Protein AF-0000000080393068 (afdb_homodimer)

Solvent-accessible surface area (backbone atoms only — not comparable to full-atom values): 27469 Å² total; per-residue (Å²): 101,36,39,22,42,39,38,16,64,28,80,56,44,49,62,74,54,29,53,43,23,21,50,33,17,27,52,37,14,71,69,64,23,38,41,29,31,57,46,66,80,27,22,24,31,15,28,19,51,50,20,15,50,75,46,68,30,49,34,36,28,40,32,49,52,91,74,57,86,51,73,74,81,48,71,88,46,73,36,71,41,75,25,63,78,85,57,61,63,53,34,48,47,72,48,53,74,79,38,53,27,39,40,36,46,67,45,30,49,62,27,48,22,53,49,24,44,52,35,23,37,30,66,75,64,70,47,78,67,46,41,30,36,40,36,52,92,55,61,46,50,19,52,54,45,29,43,48,49,28,43,74,48,41,37,42,90,51,55,54,61,75,51,46,29,79,29,66,40,41,65,55,36,53,52,50,44,51,52,50,47,51,51,46,48,59,55,42,62,70,60,53,73,85,78,81,76,80,78,76,88,70,84,70,80,74,76,72,82,73,76,76,75,71,80,70,78,76,74,80,75,80,70,76,82,76,78,87,79,80,76,84,76,85,88,68,98,80,87,62,103,71,87,61,98,72,132,99,34,39,19,43,39,38,15,63,28,80,56,44,49,62,78,54,29,51,44,24,21,49,33,17,28,52,38,13,69,69,65,24,39,40,31,32,57,46,67,80,28,22,24,31,16,28,19,52,51,20,15,52,75,46,68,31,50,36,36,28,39,32,48,53,92,73,58,86,52,74,73,81,50,69,90,46,73,36,66,41,75,24,60,78,86,57,61,63,53,36,49,47,71,47,53,74,78,38,54,28,39,40,34,46,65,46,30,47,62,27,46,22,52,48,25,42,53,35,23,37,30,66,74,65,70,46,79,66,46,39,29,37,41,37,54,92,56,60,44,50,18,52,54,46,30,42,48,49,28,44,75,48,40,38,41,89,50,54,55,61,76,50,46,30,78,29,66,40,41,66,56,35,52,52,52,44,52,52,52,46,50,51,46,48,59,55,42,62,70,60,52,73,85,77,81,75,80,76,76,85,71,86,70,79,74,68,70,81,72,73,76,71,70,77,68,76,76,69,81,76,75,77,69,80,54,89,75,86,86,72,84,69,86,82,80,58,100,75,69,80,80,83,71,84,76,123

Nearest PDB structures (foldseek):
  5zbk-assembly1_A-2  TM=9.337E-01  e=5.529E-15  Pseudomonas aeruginosa PAO1
  2q4o-assembly1_B  TM=9.036E-01  e=5.894E-15  Arabidopsis thaliana
  2q4o-assembly1_A  TM=9.188E-01  e=1.353E-14  Arabidopsis thaliana
  5zbl-assembly2_C  TM=9.215E-01  e=1.191E-14  Corynebacterium glutamicum ATCC 13032
  1ydh-assembly1_B  TM=8.272E-01  e=9.829E-15  Arabidopsis thaliana

Organism: NCBI:txid72520

Radius of gyration: 34.05 Å; Cα contacts (8 Å, |Δi|>4): 853; chains: 2; bounding box: 64×102×116 Å

Structure (mmCIF, N/CA/C/O backbone):
data_AF-0000000080393068-model_v1
#
loop_
_entity.id
_entity.type
_entity.pdbx_description
1 polymer 'Tigr00730 family protein'
#
loop_
_atom_site.group_PDB
_atom_site.id
_atom_site.type_symbol
_atom_site.label_atom_id
_atom_site.label_alt_id
_atom_site.label_comp_id
_atom_site.label_asym_id
_atom_site.label_entity_id
_atom_site.label_seq_id
_atom_site.pdbx_PDB_ins_code
_atom_site.Cartn_x
_atom_site.Cartn_y
_atom_site.Cartn_z
_atom_site.occupancy
_atom_site.B_iso_or_equiv
_atom_site.auth_seq_id
_atom_site.auth_comp_id
_atom_site.auth_asym_id
_atom_site.auth_atom_id
_atom_site.pdbx_PDB_model_num
ATOM 1 N N . MET A 1 1 ? -11.648 16.828 15.008 1 96.88 1 MET A N 1
ATOM 2 C CA . MET A 1 1 ? -11.383 15.672 14.156 1 96.88 1 MET A CA 1
ATOM 3 C C . MET A 1 1 ? -9.898 15.305 14.195 1 96.88 1 MET A C 1
ATOM 5 O O . MET A 1 1 ? -9.062 16.141 14.547 1 96.88 1 MET A O 1
ATOM 9 N N . ARG A 1 2 ? -9.578 14.102 14 1 98.62 2 ARG A N 1
ATOM 10 C CA . ARG A 1 2 ? -8.211 13.609 13.844 1 98.62 2 ARG A CA 1
ATOM 11 C C . ARG A 1 2 ? -7.887 13.367 12.367 1 98.62 2 ARG A C 1
ATOM 13 O O . ARG A 1 2 ? -8.453 12.469 11.742 1 98.62 2 ARG A O 1
ATOM 20 N N . VAL A 1 3 ? -6.953 14.188 11.883 1 98.94 3 VAL A N 1
ATOM 21 C CA . VAL A 1 3 ? -6.609 14.133 10.469 1 98.94 3 VAL A CA 1
ATOM 22 C C . VAL A 1 3 ? -5.246 13.461 10.289 1 98.94 3 VAL A C 1
ATOM 24 O O . VAL A 1 3 ? -4.223 14 10.727 1 98.94 3 VAL A O 1
ATOM 27 N N . CYS A 1 4 ? -5.254 12.305 9.68 1 98.94 4 CYS A N 1
ATOM 28 C CA . CYS A 1 4 ? -4 11.641 9.352 1 98.94 4 CYS A CA 1
ATOM 29 C C . CYS A 1 4 ? -3.514 12.047 7.965 1 98.94 4 CYS A C 1
ATOM 31 O O . CYS A 1 4 ? -4.281 12.023 7.004 1 98.94 4 CYS A O 1
ATOM 33 N N . VAL A 1 5 ? -2.205 12.438 7.93 1 98.94 5 VAL A N 1
ATOM 34 C CA . VAL A 1 5 ? -1.651 12.898 6.664 1 98.94 5 VAL A CA 1
ATOM 35 C C . VAL A 1 5 ? -0.458 12.031 6.273 1 98.94 5 VAL A C 1
ATOM 37 O O . VAL A 1 5 ? 0.467 11.844 7.066 1 98.94 5 VAL A O 1
ATOM 40 N N . PHE A 1 6 ? -0.514 11.461 5.09 1 98.88 6 PHE A N 1
ATOM 41 C CA . PHE A 1 6 ? 0.619 10.781 4.473 1 98.88 6 PHE A CA 1
ATOM 42 C C . PHE A 1 6 ? 1.335 11.703 3.494 1 98.88 6 PHE A C 1
ATOM 44 O O . PHE A 1 6 ? 0.692 12.375 2.688 1 98.88 6 PHE A O 1
ATOM 51 N N . ALA A 1 7 ? 2.674 11.695 3.553 1 98.81 7 ALA A N 1
ATOM 52 C CA . ALA A 1 7 ? 3.389 12.703 2.775 1 98.81 7 ALA A CA 1
ATOM 53 C C . ALA A 1 7 ? 4.859 12.328 2.611 1 98.81 7 ALA A C 1
ATOM 55 O O . ALA A 1 7 ? 5.383 11.5 3.357 1 98.81 7 ALA A O 1
ATOM 56 N N . SER A 1 8 ? 5.512 13.039 1.685 1 98.44 8 SER A N 1
ATOM 57 C CA . SER A 1 8 ? 6.914 12.781 1.364 1 98.44 8 SER A CA 1
ATOM 58 C C . SER A 1 8 ? 7.82 13.148 2.535 1 98.44 8 SER A C 1
ATOM 60 O O . SER A 1 8 ? 7.547 14.094 3.271 1 98.44 8 SER A O 1
ATOM 62 N N . SER A 1 9 ? 8.953 12.414 2.592 1 96.31 9 SER A N 1
ATOM 63 C CA . SER A 1 9 ? 10.008 12.703 3.561 1 96.31 9 SER A CA 1
ATOM 64 C C . SER A 1 9 ? 11.258 13.258 2.875 1 96.31 9 SER A C 1
ATOM 66 O O . SER A 1 9 ? 12.195 13.688 3.543 1 96.31 9 SER A O 1
ATOM 68 N N . SER A 1 10 ? 11.281 13.32 1.597 1 96.69 10 SER A N 1
ATOM 69 C CA . SER A 1 10 ? 12.477 13.703 0.85 1 96.69 10 SER A CA 1
ATOM 70 C C . SER A 1 10 ? 12.82 15.172 1.068 1 96.69 10 SER A C 1
ATOM 72 O O . SER A 1 10 ? 11.953 16.047 0.95 1 96.69 10 SER A O 1
ATOM 74 N N . SER A 1 11 ? 14.109 15.484 1.293 1 96.88 11 SER A N 1
ATOM 75 C CA . SER A 1 11 ? 14.562 16.859 1.432 1 96.88 11 SER A CA 1
ATOM 76 C C . SER A 1 11 ? 14.594 17.578 0.083 1 96.88 11 SER A C 1
ATOM 78 O O . SER A 1 11 ? 14.719 18.797 0.022 1 96.88 11 SER A O 1
ATOM 80 N N . LEU A 1 12 ? 14.414 16.797 -0.985 1 98.12 12 LEU A N 1
ATOM 81 C CA . LEU A 1 12 ? 14.492 17.359 -2.328 1 98.12 12 LEU A CA 1
ATOM 82 C C . LEU A 1 12 ? 13.094 17.562 -2.912 1 98.12 12 LEU A C 1
ATOM 84 O O . LEU A 1 12 ? 12.953 17.859 -4.102 1 98.12 12 LEU A O 1
ATOM 88 N N . THR A 1 13 ? 12.102 17.422 -2.082 1 98.38 13 THR A N 1
ATOM 89 C CA . THR A 1 13 ? 10.727 17.609 -2.527 1 98.38 13 THR A CA 1
ATOM 90 C C . THR A 1 13 ? 10.539 19 -3.131 1 98.38 13 THR A C 1
ATOM 92 O O . THR A 1 13 ? 10.953 20 -2.537 1 98.38 13 THR A O 1
ATOM 95 N N . PRO A 1 14 ? 9.883 19.078 -4.242 1 98.62 14 PRO A N 1
ATOM 96 C CA . PRO A 1 14 ? 9.711 20.359 -4.926 1 98.62 14 PRO A CA 1
ATOM 97 C C . PRO A 1 14 ? 8.852 21.344 -4.125 1 98.62 14 PRO A C 1
ATOM 99 O O . PRO A 1 14 ? 7.922 20.938 -3.432 1 98.62 14 PRO A O 1
ATOM 102 N N . GLU A 1 15 ? 9.055 22.562 -4.316 1 98.62 15 GLU A N 1
ATOM 103 C CA . GLU A 1 15 ? 8.461 23.641 -3.529 1 98.62 15 GLU A CA 1
ATOM 104 C C . GLU A 1 15 ? 6.945 23.672 -3.688 1 98.62 15 GLU A C 1
ATOM 106 O O . GLU A 1 15 ? 6.219 23.906 -2.721 1 98.62 15 GLU A O 1
ATOM 111 N N . PRO A 1 16 ? 6.371 23.438 -4.883 1 98.75 16 PRO A N 1
ATOM 112 C CA . PRO A 1 16 ? 4.91 23.453 -4.98 1 98.75 16 PRO A CA 1
ATOM 113 C C . PRO A 1 16 ? 4.242 22.438 -4.051 1 98.75 16 PRO A C 1
ATOM 115 O O . PRO A 1 16 ? 3.148 22.703 -3.543 1 98.75 16 PRO A O 1
ATOM 118 N N . TYR A 1 17 ? 4.926 21.375 -3.814 1 98.88 17 TYR A N 1
ATOM 119 C CA . TYR A 1 17 ? 4.391 20.359 -2.912 1 98.88 17 TYR A CA 1
ATOM 120 C C . TYR A 1 17 ? 4.535 20.797 -1.458 1 98.88 17 TYR A C 1
ATOM 122 O O . TYR A 1 17 ? 3.623 20.594 -0.651 1 98.88 17 TYR A O 1
ATOM 130 N N . LEU A 1 18 ? 5.66 21.422 -1.168 1 98.81 18 LEU A N 1
ATOM 131 C CA . LEU A 1 18 ? 5.895 21.906 0.182 1 98.81 18 LEU A CA 1
ATOM 132 C C . LEU A 1 18 ? 4.891 23 0.54 1 98.81 18 LEU A C 1
ATOM 134 O O . LEU A 1 18 ? 4.395 23.047 1.668 1 98.81 18 LEU A O 1
ATOM 138 N N . LYS A 1 19 ? 4.609 23.828 -0.404 1 98.81 19 LYS A N 1
ATOM 139 C CA . LYS A 1 19 ? 3.668 24.922 -0.189 1 98.81 19 LYS A CA 1
ATOM 140 C C . LYS A 1 19 ? 2.287 24.406 0.189 1 98.81 19 LYS A C 1
ATOM 142 O O . LYS A 1 19 ? 1.672 24.875 1.143 1 98.81 19 LYS A O 1
ATOM 147 N N . VAL A 1 20 ? 1.788 23.406 -0.553 1 98.88 20 VAL A N 1
ATOM 148 C CA . VAL A 1 20 ? 0.472 22.828 -0.28 1 98.88 20 VAL A CA 1
ATOM 149 C C . VAL A 1 20 ? 0.482 22.141 1.08 1 98.88 20 VAL A C 1
ATOM 151 O O . VAL A 1 20 ? -0.512 22.172 1.81 1 98.88 20 VAL A O 1
ATOM 154 N N . ALA A 1 21 ? 1.581 21.531 1.406 1 98.88 21 ALA A N 1
ATOM 155 C CA . ALA A 1 21 ? 1.71 20.859 2.701 1 98.88 21 ALA A CA 1
ATOM 156 C C . ALA A 1 21 ? 1.626 21.875 3.844 1 98.88 21 ALA A C 1
ATOM 158 O O . ALA A 1 21 ? 0.92 21.641 4.828 1 98.88 21 ALA A O 1
ATOM 159 N N . ARG A 1 22 ? 2.332 22.984 3.699 1 98.81 22 ARG A N 1
ATOM 160 C CA . ARG A 1 22 ? 2.289 24.047 4.707 1 98.81 22 ARG A CA 1
ATOM 161 C C . ARG A 1 22 ? 0.875 24.594 4.871 1 98.81 22 ARG A C 1
ATOM 163 O O . ARG A 1 22 ? 0.398 24.766 5.992 1 98.81 22 ARG A O 1
ATOM 170 N N . GLU A 1 23 ? 0.233 24.812 3.771 1 98.88 23 GLU A N 1
ATOM 171 C CA . GLU A 1 23 ? -1.143 25.297 3.777 1 98.88 23 GLU A CA 1
ATOM 172 C C . GLU A 1 23 ? -2.072 24.328 4.492 1 98.88 23 GLU A C 1
ATOM 174 O O . GLU A 1 23 ? -2.936 24.734 5.27 1 98.88 23 GLU A O 1
ATOM 179 N N . LEU A 1 24 ? -1.909 23.047 4.227 1 98.94 24 LEU A N 1
ATOM 180 C CA . LEU A 1 24 ? -2.748 22.047 4.883 1 98.94 24 LEU A CA 1
ATOM 181 C C . LEU A 1 24 ? -2.543 22.078 6.395 1 98.94 24 LEU A C 1
ATOM 183 O O . LEU A 1 24 ? -3.512 22.031 7.156 1 98.94 24 LEU A O 1
ATOM 187 N N . GLY A 1 25 ? -1.256 22.109 6.789 1 98.75 25 GLY A N 1
ATOM 188 C CA . GLY A 1 25 ? -0.972 22.219 8.211 1 98.75 25 GLY A CA 1
ATOM 189 C C . GLY A 1 25 ? -1.66 23.391 8.867 1 98.75 25 GLY A C 1
ATOM 190 O O . GLY A 1 25 ? -2.256 23.266 9.938 1 98.75 25 GLY A O 1
ATOM 191 N N . GLU A 1 26 ? -1.615 24.562 8.227 1 98.75 26 GLU A N 1
ATOM 192 C CA . GLU A 1 26 ? -2.256 25.766 8.734 1 98.75 26 GLU A CA 1
ATOM 193 C C . GLU A 1 26 ? -3.766 25.594 8.844 1 98.75 26 GLU A C 1
ATOM 195 O O . GLU A 1 26 ? -4.375 25.984 9.836 1 98.75 26 GLU A O 1
ATOM 200 N N . GLU A 1 27 ? -4.336 25 7.812 1 98.75 27 GLU A N 1
ATOM 201 C CA . GLU A 1 27 ? -5.785 24.812 7.789 1 98.75 27 GLU A CA 1
ATOM 202 C C . GLU A 1 27 ? -6.227 23.859 8.898 1 98.75 27 GLU A C 1
ATOM 204 O O . GLU A 1 27 ? -7.262 24.078 9.531 1 98.75 27 GLU A O 1
ATOM 209 N N . ILE A 1 28 ? -5.48 22.828 9.117 1 98.88 28 ILE A N 1
ATOM 210 C CA . ILE A 1 28 ? -5.805 21.875 10.172 1 98.88 28 ILE A CA 1
ATOM 211 C C . ILE A 1 28 ? -5.754 22.562 11.531 1 98.88 28 ILE A C 1
ATOM 213 O O . ILE A 1 28 ? -6.641 22.375 12.367 1 98.88 28 ILE A O 1
ATOM 217 N N . ALA A 1 29 ? -4.742 23.391 11.727 1 98.62 29 ALA A N 1
ATOM 218 C CA . ALA A 1 29 ? -4.582 24.141 12.969 1 98.62 29 ALA A CA 1
ATOM 219 C C . ALA A 1 29 ? -5.738 25.109 13.18 1 98.62 29 ALA A C 1
ATOM 221 O O . ALA A 1 29 ? -6.324 25.172 14.258 1 98.62 29 ALA A O 1
ATOM 222 N N . LYS A 1 30 ? -6.062 25.844 12.156 1 98.31 30 LYS A N 1
ATOM 223 C CA . LYS A 1 30 ? -7.141 26.812 12.211 1 98.31 30 LYS A CA 1
ATOM 224 C C . LYS A 1 30 ? -8.461 26.156 12.594 1 98.31 30 LYS A C 1
ATOM 226 O O . LYS A 1 30 ? -9.266 26.734 13.328 1 98.31 30 LYS A O 1
ATOM 231 N N . ALA A 1 31 ? -8.648 24.969 12.117 1 98.44 31 ALA A N 1
ATOM 232 C CA . ALA A 1 31 ? -9.883 24.25 12.383 1 98.44 31 ALA A CA 1
ATOM 233 C C . ALA A 1 31 ? -9.836 23.562 13.75 1 98.44 31 ALA A C 1
ATOM 235 O O . ALA A 1 31 ? -10.812 22.953 14.18 1 98.44 31 ALA A O 1
ATOM 236 N N . GLN A 1 32 ? -8.688 23.594 14.383 1 98.38 32 GLN A N 1
ATOM 237 C CA . GLN A 1 32 ? -8.461 23.016 15.695 1 98.38 32 GLN A CA 1
ATOM 238 C C . GLN A 1 32 ? -8.562 21.484 15.641 1 98.38 32 GLN A C 1
ATOM 240 O O . GLN A 1 32 ? -9.094 20.875 16.562 1 98.38 32 GLN A O 1
ATOM 245 N N . TYR A 1 33 ? -8.18 20.922 14.539 1 98.75 33 TYR A N 1
ATOM 246 C CA . TYR A 1 33 ? -8.078 19.469 14.398 1 98.75 33 TYR A CA 1
ATOM 247 C C . TYR A 1 33 ? -6.703 18.969 14.828 1 98.75 33 TYR A C 1
ATOM 249 O O . TYR A 1 33 ? -5.766 19.766 14.953 1 98.75 33 TYR A O 1
ATOM 257 N N . LEU A 1 34 ? -6.617 17.688 15.172 1 98.69 34 LEU A N 1
ATOM 258 C CA . LEU A 1 34 ? -5.336 17.047 15.438 1 98.69 34 LEU A CA 1
ATOM 259 C C . LEU A 1 34 ? -4.676 16.594 14.141 1 98.69 34 LEU A C 1
ATOM 261 O O . LEU A 1 34 ? -5.301 15.906 13.328 1 98.69 34 LEU A O 1
ATOM 265 N N . CYS A 1 35 ? -3.428 17.016 13.953 1 98.62 35 CYS A N 1
ATOM 266 C CA . CYS A 1 35 ? -2.643 16.578 12.805 1 98.62 35 CYS A CA 1
ATOM 267 C C . CYS A 1 35 ? -1.791 15.367 13.148 1 98.62 35 CYS A C 1
ATOM 269 O O . CYS A 1 35 ? -0.887 15.461 13.984 1 98.62 35 CYS A O 1
ATOM 271 N N . ILE A 1 36 ? -2.061 14.227 12.531 1 98.75 36 ILE A N 1
ATOM 272 C CA . ILE A 1 36 ? -1.301 13 12.734 1 98.75 36 ILE A CA 1
ATOM 273 C C . ILE A 1 36 ? -0.448 12.711 11.5 1 98.75 36 ILE A C 1
ATOM 275 O O . ILE A 1 36 ? -0.959 12.688 10.375 1 98.75 36 ILE A O 1
ATOM 279 N N . ASN A 1 37 ? 0.811 12.523 11.688 1 98.19 37 ASN A N 1
ATOM 280 C CA . ASN A 1 37 ? 1.664 12.188 10.547 1 98.19 37 ASN A CA 1
ATOM 281 C C . ASN A 1 37 ? 2.918 11.445 10.992 1 98.19 37 ASN A C 1
ATOM 283 O O . ASN A 1 37 ? 3.07 11.117 12.172 1 98.19 37 ASN A O 1
ATOM 287 N N . GLY A 1 38 ? 3.775 11.156 10.016 1 96.31 38 GLY A N 1
ATOM 288 C CA . GLY A 1 38 ? 4.934 10.32 10.281 1 96.31 38 GLY A CA 1
ATOM 289 C C . GLY A 1 38 ? 6.121 11.102 10.82 1 96.31 38 GLY A C 1
ATOM 290 O O . GLY A 1 38 ? 7.164 10.523 11.125 1 96.31 38 GLY A O 1
ATOM 291 N N . GLY A 1 39 ? 5.969 12.312 10.797 1 91.75 39 GLY A N 1
ATOM 292 C CA . GLY A 1 39 ? 7.02 13.148 11.367 1 91.75 39 GLY A CA 1
ATOM 293 C C . GLY A 1 39 ? 8.156 13.414 10.398 1 91.75 39 GLY A C 1
ATOM 294 O O . GLY A 1 39 ? 8.023 13.18 9.195 1 91.75 39 GLY A O 1
ATOM 295 N N . GLY A 1 40 ? 9.258 14 10.969 1 84.19 40 GLY A N 1
ATOM 296 C CA . GLY A 1 40 ? 10.414 14.406 10.188 1 84.19 40 GLY A CA 1
ATOM 297 C C . GLY A 1 40 ? 10.453 15.891 9.898 1 84.19 40 GLY A C 1
ATOM 298 O O . GLY A 1 40 ? 9.453 16.594 10.102 1 84.19 40 GLY A O 1
ATOM 299 N N . LYS A 1 41 ? 11.602 16.312 9.477 1 89.81 41 LYS A N 1
ATOM 300 C CA . LYS A 1 41 ? 11.82 17.75 9.266 1 89.81 41 LYS A CA 1
ATOM 301 C C . LYS A 1 41 ? 11.859 18.078 7.773 1 89.81 41 LYS A C 1
ATOM 303 O O . LYS A 1 41 ? 11.828 19.25 7.395 1 89.81 41 LYS A O 1
ATOM 308 N N . ASN A 1 42 ? 11.844 17.016 7.008 1 94.12 42 ASN A N 1
ATOM 309 C CA . ASN A 1 42 ? 11.992 17.234 5.574 1 94.12 42 ASN A CA 1
ATOM 310 C C . ASN A 1 42 ? 10.727 16.859 4.812 1 94.12 42 ASN A C 1
ATOM 312 O O . ASN A 1 42 ? 9.797 16.297 5.395 1 94.12 42 ASN A O 1
ATOM 316 N N . GLY A 1 43 ? 10.641 17.312 3.547 1 97.69 43 GLY A N 1
ATOM 317 C CA . GLY A 1 43 ? 9.555 16.938 2.656 1 97.69 43 GLY A CA 1
ATOM 318 C C . GLY A 1 43 ? 8.227 17.578 3.037 1 97.69 43 GLY A C 1
ATOM 319 O O . GLY A 1 43 ? 8.195 18.562 3.773 1 97.69 43 GLY A O 1
ATOM 320 N N . CYS A 1 44 ? 7.211 17.016 2.494 1 98.69 44 CYS A N 1
ATOM 321 C CA . CYS A 1 44 ? 5.875 17.531 2.785 1 98.69 44 CYS A CA 1
ATOM 322 C C . CYS A 1 44 ? 5.527 17.328 4.258 1 98.69 44 CYS A C 1
ATOM 324 O O . CYS A 1 44 ? 4.793 18.141 4.836 1 98.69 44 CYS A O 1
ATOM 326 N N . MET A 1 45 ? 6.094 16.297 4.902 1 97.62 45 MET A N 1
ATOM 327 C CA . MET A 1 45 ? 5.816 16.078 6.32 1 97.62 45 MET A CA 1
ATOM 328 C C . MET A 1 45 ? 6.383 17.219 7.16 1 97.62 45 MET A C 1
ATOM 330 O O . MET A 1 45 ? 5.707 17.719 8.055 1 97.62 45 MET A O 1
ATOM 334 N N . GLY A 1 46 ? 7.629 17.594 6.824 1 96.44 46 GLY A N 1
ATOM 335 C CA . GLY A 1 46 ? 8.211 18.734 7.523 1 96.44 46 GLY A CA 1
ATOM 336 C C . GLY A 1 46 ? 7.445 20.016 7.312 1 96.44 46 GLY A C 1
ATOM 337 O O . GLY A 1 46 ? 7.164 20.75 8.273 1 96.44 46 GLY A O 1
ATOM 338 N N . ALA A 1 47 ? 7.078 20.297 6.117 1 98.19 47 ALA A N 1
ATOM 339 C CA . ALA A 1 47 ? 6.348 21.516 5.773 1 98.19 47 ALA A CA 1
ATOM 340 C C . ALA A 1 47 ? 4.973 21.531 6.434 1 98.19 47 ALA A C 1
ATOM 342 O O . ALA A 1 47 ? 4.512 22.578 6.891 1 98.19 47 ALA A O 1
ATOM 343 N N . LEU A 1 48 ? 4.348 20.375 6.41 1 98.56 48 LEU A N 1
ATOM 344 C CA . LEU A 1 48 ? 3.062 20.203 7.082 1 98.56 48 LEU A CA 1
ATOM 345 C C . LEU A 1 48 ? 3.166 20.594 8.555 1 98.56 48 LEU A C 1
ATOM 347 O O . LEU A 1 48 ? 2.334 21.359 9.062 1 98.56 48 LEU A O 1
ATOM 351 N N . ASN A 1 49 ? 4.16 20.062 9.211 1 97.44 49 ASN A N 1
ATOM 352 C CA . ASN A 1 49 ? 4.363 20.344 10.633 1 97.44 49 ASN A CA 1
ATOM 353 C C . ASN A 1 49 ? 4.684 21.812 10.875 1 97.44 49 ASN A C 1
ATOM 355 O O . ASN A 1 49 ? 4.234 22.406 11.859 1 97.44 49 ASN A O 1
ATOM 359 N N . GLU A 1 50 ? 5.453 22.422 9.992 1 97.06 50 GLU A N 1
ATOM 360 C CA . GLU A 1 50 ? 5.73 23.844 10.078 1 97.06 50 GLU A CA 1
ATOM 361 C C . GLU A 1 50 ? 4.438 24.656 10.031 1 97.06 50 GLU A C 1
ATOM 363 O O . GLU A 1 50 ? 4.242 25.562 10.852 1 97.06 50 GLU A O 1
ATOM 368 N N . GLY A 1 51 ? 3.609 24.328 9.07 1 98.06 51 GLY A N 1
ATOM 369 C CA . GLY A 1 51 ? 2.336 25.031 8.953 1 98.06 51 GLY A CA 1
ATOM 370 C C . GLY A 1 51 ? 1.44 24.844 10.164 1 98.06 51 GLY A C 1
ATOM 371 O O . GLY A 1 51 ? 0.836 25.797 10.648 1 98.06 51 GLY A O 1
ATOM 372 N N . ALA A 1 52 ? 1.334 23.609 10.641 1 98.06 52 ALA A N 1
ATOM 373 C CA . ALA A 1 52 ? 0.508 23.328 11.805 1 98.06 52 ALA A CA 1
ATOM 374 C C . ALA A 1 52 ? 0.993 24.094 13.031 1 98.06 52 ALA A C 1
ATOM 376 O O . ALA A 1 52 ? 0.188 24.656 13.773 1 98.06 52 ALA A O 1
ATOM 377 N N . ARG A 1 53 ? 2.254 24.141 13.211 1 96.5 53 ARG A N 1
ATOM 378 C CA . ARG A 1 53 ? 2.832 24.844 14.359 1 96.5 53 ARG A CA 1
ATOM 379 C C . ARG A 1 53 ? 2.602 26.344 14.25 1 96.5 53 ARG A C 1
ATOM 381 O O . ARG A 1 53 ? 2.264 27 15.242 1 96.5 53 ARG A O 1
ATOM 388 N N . ALA A 1 54 ? 2.807 26.859 13.094 1 96.5 54 ALA A N 1
ATOM 389 C CA . ALA A 1 54 ? 2.607 28.281 12.875 1 96.5 54 ALA A CA 1
ATOM 390 C C . ALA A 1 54 ? 1.18 28.703 13.219 1 96.5 54 ALA A C 1
ATOM 392 O O . ALA A 1 54 ? 0.948 29.812 13.688 1 96.5 54 ALA A O 1
ATOM 393 N N . GLY A 1 55 ? 0.267 27.797 13.008 1 96.69 55 GLY A N 1
ATOM 394 C CA . GLY A 1 55 ? -1.128 28.078 13.305 1 96.69 55 GLY A CA 1
ATOM 395 C C . GLY A 1 55 ? -1.52 27.719 14.727 1 96.69 55 GLY A C 1
ATOM 396 O O . GLY A 1 55 ? -2.686 27.844 15.109 1 96.69 55 GLY A O 1
ATOM 397 N N . GLY A 1 56 ? -0.557 27.188 15.508 1 96.5 56 GLY A N 1
ATOM 398 C CA . GLY A 1 56 ? -0.831 26.812 16.891 1 96.5 56 GLY A CA 1
ATOM 399 C C . GLY A 1 56 ? -1.564 25.5 17.016 1 96.5 56 GLY A C 1
ATOM 400 O O . GLY A 1 56 ? -2.314 25.281 17.969 1 96.5 56 GLY A O 1
ATOM 401 N N . GLY A 1 57 ? -1.378 24.656 16.047 1 97.56 57 GLY A N 1
ATOM 402 C CA . GLY A 1 57 ? -2.121 23.406 16.016 1 97.56 57 GLY A CA 1
ATOM 403 C C . GLY A 1 57 ? -1.492 22.312 16.859 1 97.56 57 GLY A C 1
ATOM 404 O O . GLY A 1 57 ? -0.397 22.5 17.391 1 97.56 57 GLY A O 1
ATOM 405 N N . LYS A 1 58 ? -2.219 21.203 17.031 1 97.94 58 LYS A N 1
ATOM 406 C CA . LYS A 1 58 ? -1.753 20.016 17.719 1 97.94 58 LYS A CA 1
ATOM 407 C C . LYS A 1 58 ? -1.233 18.969 16.734 1 97.94 58 LYS A C 1
ATOM 409 O O . LYS A 1 58 ? -1.879 18.688 15.727 1 97.94 58 LYS A O 1
ATOM 414 N N . ILE A 1 59 ? -0.038 18.438 17.109 1 98.06 59 ILE A N 1
ATOM 415 C CA . ILE A 1 59 ? 0.62 17.5 16.203 1 98.06 59 ILE A CA 1
ATOM 416 C C . ILE A 1 59 ? 0.944 16.203 16.938 1 98.06 59 ILE A C 1
ATOM 418 O O . ILE A 1 59 ? 1.53 16.234 18.016 1 98.06 59 ILE A O 1
ATOM 422 N N . LYS A 1 60 ? 0.471 15.102 16.438 1 97.5 60 LYS A N 1
ATOM 423 C CA . LYS A 1 60 ? 0.908 13.758 16.828 1 97.5 60 LYS A CA 1
ATOM 424 C C . LYS A 1 60 ? 1.796 13.133 15.75 1 97.5 60 LYS A C 1
ATOM 426 O O . LYS A 1 60 ? 1.393 13.023 14.594 1 97.5 60 LYS A O 1
ATOM 431 N N . THR A 1 61 ? 2.963 12.742 16.156 1 96.69 61 THR A N 1
ATOM 432 C CA . THR A 1 61 ? 3.906 12.109 15.234 1 96.69 61 THR A CA 1
ATOM 433 C C . THR A 1 61 ? 4.098 10.641 15.594 1 96.69 61 THR A C 1
ATOM 435 O O . THR A 1 61 ? 4.27 10.289 16.766 1 96.69 61 THR A O 1
ATOM 438 N N . VAL A 1 62 ? 4.004 9.805 14.586 1 97.06 62 VAL A N 1
ATOM 439 C CA . VAL A 1 62 ? 4.324 8.391 14.727 1 97.06 62 VAL A CA 1
ATOM 440 C C . VAL A 1 62 ? 5.559 8.055 13.891 1 97.06 62 VAL A C 1
ATOM 442 O O . VAL A 1 62 ? 5.508 8.094 12.664 1 97.06 62 VAL A O 1
ATOM 445 N N . ILE A 1 63 ? 6.609 7.715 14.547 1 95.81 63 ILE A N 1
ATOM 446 C CA . ILE A 1 63 ? 7.863 7.453 13.852 1 95.81 63 ILE A CA 1
ATOM 447 C C . ILE A 1 63 ? 8.375 6.059 14.211 1 95.81 63 ILE A C 1
ATOM 449 O O . ILE A 1 63 ? 8.102 5.559 15.305 1 95.81 63 ILE A O 1
ATOM 453 N N . HIS A 1 64 ? 9 5.406 13.258 1 95.75 64 HIS A N 1
ATOM 454 C CA . HIS A 1 64 ? 9.625 4.121 13.539 1 95.75 64 HIS A CA 1
ATOM 455 C C . HIS A 1 64 ? 10.945 4.301 14.281 1 95.75 64 HIS A C 1
ATOM 457 O O . HIS A 1 64 ? 11.727 5.199 13.953 1 95.75 64 HIS A O 1
ATOM 463 N N . GLY A 1 65 ? 11.227 3.422 15.164 1 93.44 65 GLY A N 1
ATOM 464 C CA . GLY A 1 65 ? 12.43 3.5 15.977 1 93.44 65 GLY A CA 1
ATOM 465 C C . GLY A 1 65 ? 13.703 3.52 15.148 1 93.44 65 GLY A C 1
ATOM 466 O O . GLY A 1 65 ? 14.719 4.078 15.578 1 93.44 65 GLY A O 1
ATOM 467 N N . LYS A 1 66 ? 13.641 2.975 14 1 91.44 66 LYS A N 1
ATOM 468 C CA . LYS A 1 66 ? 14.789 2.912 13.102 1 91.44 66 LYS A CA 1
ATOM 469 C C . LYS A 1 66 ? 15.297 4.312 12.758 1 91.44 66 LYS A C 1
ATOM 471 O O . LYS A 1 66 ? 16.469 4.492 12.461 1 91.44 66 LYS A O 1
ATOM 476 N N . TRP A 1 67 ? 14.406 5.336 12.852 1 90.12 67 TRP A N 1
ATOM 477 C CA . TRP A 1 67 ? 14.781 6.672 12.406 1 90.12 67 TRP A CA 1
ATOM 478 C C . TRP A 1 67 ? 14.93 7.625 13.586 1 90.12 67 TRP A C 1
ATOM 480 O O . TRP A 1 67 ? 15.117 8.828 13.398 1 90.12 67 TRP A O 1
ATOM 490 N N . VAL A 1 68 ? 14.797 7.117 14.68 1 85.88 68 VAL A N 1
ATOM 491 C CA . VAL A 1 68 ? 14.969 7.965 15.859 1 85.88 68 VAL A CA 1
ATOM 492 C C . VAL A 1 68 ? 16.422 7.91 16.328 1 85.88 68 VAL A C 1
ATOM 494 O O . VAL A 1 68 ? 16.875 6.871 16.812 1 85.88 68 VAL A O 1
ATOM 497 N N . ILE A 1 69 ? 17.156 8.922 16.031 1 69.06 69 ILE A N 1
ATOM 498 C CA . ILE A 1 69 ? 18.531 9.023 16.531 1 69.06 69 ILE A CA 1
ATOM 499 C C . ILE A 1 69 ? 18.531 9.766 17.859 1 69.06 69 ILE A C 1
ATOM 501 O O . ILE A 1 69 ? 19.125 9.297 18.844 1 69.06 69 ILE A O 1
ATOM 505 N N . ASP A 1 70 ? 17.891 10.875 17.875 1 64 70 ASP A N 1
ATOM 506 C CA . ASP A 1 70 ? 17.703 11.719 19.062 1 64 70 ASP A CA 1
ATOM 507 C C . ASP A 1 70 ? 16.266 12.211 19.172 1 64 70 ASP A C 1
ATOM 509 O O . ASP A 1 70 ? 15.773 12.898 18.266 1 64 70 ASP A O 1
ATOM 513 N N . LYS A 1 71 ? 15.672 11.836 20.141 1 67.25 71 LYS A N 1
ATOM 514 C CA . LYS A 1 71 ? 14.273 12.203 20.359 1 67.25 71 LYS A CA 1
ATOM 515 C C . LYS A 1 71 ? 14.102 13.719 20.359 1 67.25 71 LYS A C 1
ATOM 517 O O . LYS A 1 71 ? 13.008 14.219 20.094 1 67.25 71 LYS A O 1
ATOM 522 N N . MET A 1 72 ? 15.117 14.375 20.641 1 58.41 72 MET A N 1
ATOM 523 C CA . MET A 1 72 ? 15.07 15.828 20.703 1 58.41 72 MET A CA 1
ATOM 524 C C . MET A 1 72 ? 14.758 16.422 19.344 1 58.41 72 MET A C 1
ATOM 526 O O . MET A 1 72 ? 14.344 17.578 19.234 1 58.41 72 MET A O 1
ATOM 530 N N . GLU A 1 73 ? 14.836 15.57 18.359 1 67.06 73 GLU A N 1
ATOM 531 C CA . GLU A 1 73 ? 14.547 16 17 1 67.06 73 GLU A CA 1
ATOM 532 C C . GLU A 1 73 ? 13.055 16.266 16.812 1 67.06 73 GLU A C 1
ATOM 534 O O . GLU A 1 73 ? 12.656 16.922 15.844 1 67.06 73 GLU A O 1
ATOM 539 N N . PHE A 1 74 ? 12.352 15.953 17.922 1 67.5 74 PHE A N 1
ATOM 540 C CA . PHE A 1 74 ? 10.906 16.031 17.812 1 67.5 74 PHE A CA 1
ATOM 541 C C . PHE A 1 74 ? 10.312 16.906 18.906 1 67.5 74 PHE A C 1
ATOM 543 O O . PHE A 1 74 ? 9.172 16.703 19.328 1 67.5 74 PHE A O 1
ATOM 550 N N . GLU A 1 75 ? 11 17.797 19.391 1 71.75 75 GLU A N 1
ATOM 551 C CA . GLU A 1 75 ? 10.586 18.656 20.5 1 71.75 75 GLU A CA 1
ATOM 552 C C . GLU A 1 75 ? 9.406 19.531 20.109 1 71.75 75 GLU A C 1
ATOM 554 O O . GLU A 1 75 ? 8.648 19.984 20.969 1 71.75 75 GLU A O 1
ATOM 559 N N . ASP A 1 76 ? 9.109 19.656 18.891 1 80.06 76 ASP A N 1
ATOM 560 C CA . ASP A 1 76 ? 8.086 20.594 18.453 1 80.06 76 ASP A CA 1
ATOM 561 C C . ASP A 1 76 ? 6.758 19.891 18.203 1 80.06 76 ASP A C 1
ATOM 563 O O . ASP A 1 76 ? 5.801 20.5 17.719 1 80.06 76 ASP A O 1
ATOM 567 N N . VAL A 1 77 ? 6.715 18.594 18.641 1 87 77 VAL A N 1
ATOM 568 C CA . VAL A 1 77 ? 5.453 17.891 18.438 1 87 77 VAL A CA 1
ATOM 569 C C . VAL A 1 77 ? 4.754 17.672 19.781 1 87 77 VAL A C 1
ATOM 571 O O . VAL A 1 77 ? 5.406 17.641 20.828 1 87 77 VAL A O 1
ATOM 574 N N . ASP A 1 78 ? 3.48 17.625 19.781 1 94.12 78 ASP A N 1
ATOM 575 C CA . ASP A 1 78 ? 2.691 17.5 21 1 94.12 78 ASP A CA 1
ATOM 576 C C . ASP A 1 78 ? 2.672 16.062 21.516 1 94.12 78 ASP A C 1
ATOM 578 O O . ASP A 1 78 ? 2.646 15.836 22.719 1 94.12 78 ASP A O 1
ATOM 582 N N . GLU A 1 79 ? 2.611 15.125 20.672 1 94.56 79 GLU A N 1
ATOM 583 C CA . GLU A 1 79 ? 2.672 13.703 20.984 1 94.56 79 GLU A CA 1
ATOM 584 C C . GLU A 1 79 ? 3.6 12.969 20.016 1 94.56 79 GLU A C 1
ATOM 586 O O . GLU A 1 79 ? 3.455 13.078 18.797 1 94.56 79 GLU A O 1
ATOM 591 N N . LEU A 1 80 ? 4.574 12.273 20.625 1 94.62 80 LEU A N 1
ATOM 592 C CA . LEU A 1 80 ? 5.484 11.445 19.844 1 94.62 80 LEU A CA 1
ATOM 593 C C . LEU A 1 80 ? 5.281 9.969 20.172 1 94.62 80 LEU A C 1
ATOM 595 O O . LEU A 1 80 ? 5.379 9.555 21.328 1 94.62 80 LEU A O 1
ATOM 599 N N . VAL A 1 81 ? 4.934 9.211 19.188 1 95.81 81 VAL A N 1
ATOM 600 C CA . VAL A 1 81 ? 4.801 7.762 19.312 1 95.81 81 VAL A CA 1
ATOM 601 C C . VAL A 1 81 ? 5.902 7.066 18.516 1 95.81 81 VAL A C 1
ATOM 603 O O . VAL A 1 81 ? 6.074 7.332 17.328 1 95.81 81 VAL A O 1
ATOM 606 N N . ILE A 1 82 ? 6.633 6.18 19.156 1 95.5 82 ILE A N 1
ATOM 607 C CA . ILE A 1 82 ? 7.699 5.434 18.5 1 95.5 82 ILE A CA 1
ATOM 608 C C . ILE A 1 82 ? 7.246 3.998 18.234 1 95.5 82 ILE A C 1
ATOM 610 O O . ILE A 1 82 ? 7.043 3.23 19.188 1 95.5 82 ILE A O 1
ATOM 614 N N . ALA A 1 83 ? 7.059 3.688 16.969 1 96.81 83 ALA A N 1
ATOM 615 C CA . ALA A 1 83 ? 6.715 2.324 16.562 1 96.81 83 ALA A CA 1
ATOM 616 C C . ALA A 1 83 ? 7.953 1.433 16.531 1 96.81 83 ALA A C 1
ATOM 618 O O . ALA A 1 83 ? 9.07 1.92 16.359 1 96.81 83 ALA A O 1
ATOM 619 N N . GLN A 1 84 ? 7.641 0.154 16.672 1 96.06 84 GLN A N 1
ATOM 620 C CA . GLN A 1 84 ? 8.734 -0.814 16.703 1 96.06 84 GLN A CA 1
ATOM 621 C C . GLN A 1 84 ? 8.539 -1.904 15.656 1 96.06 84 GLN A C 1
ATOM 623 O O . GLN A 1 84 ? 7.578 -1.867 14.883 1 96.06 84 GLN A O 1
ATOM 628 N N . GLY A 1 85 ? 9.57 -2.781 15.547 1 95.25 85 GLY A N 1
ATOM 629 C CA . GLY A 1 85 ? 9.469 -3.938 14.672 1 95.25 85 GLY A CA 1
ATOM 630 C C . GLY A 1 85 ? 10.445 -3.898 13.516 1 95.25 85 GLY A C 1
ATOM 631 O O . GLY A 1 85 ? 11.227 -2.951 13.391 1 95.25 85 GLY A O 1
ATOM 632 N N . ASN A 1 86 ? 10.359 -4.961 12.727 1 95.5 86 ASN A N 1
ATOM 633 C CA . ASN A 1 86 ? 11.266 -5.102 11.586 1 95.5 86 ASN A CA 1
ATOM 634 C C . ASN A 1 86 ? 10.57 -4.785 10.273 1 95.5 86 ASN A C 1
ATOM 636 O O . ASN A 1 86 ? 10.992 -5.246 9.211 1 95.5 86 ASN A O 1
ATOM 640 N N . ASN A 1 87 ? 9.516 -4.117 10.375 1 97 87 ASN A N 1
ATOM 641 C CA . ASN A 1 87 ? 8.75 -3.582 9.258 1 97 87 ASN A CA 1
ATOM 642 C C . ASN A 1 87 ? 7.934 -2.361 9.672 1 97 87 ASN A C 1
ATOM 644 O O . ASN A 1 87 ? 8.016 -1.911 10.812 1 97 87 ASN A O 1
ATOM 648 N N . LEU A 1 88 ? 7.094 -1.893 8.797 1 97.81 88 LEU A N 1
ATOM 649 C CA . LEU A 1 88 ? 6.414 -0.633 9.078 1 97.81 88 LEU A CA 1
ATOM 650 C C . LEU A 1 88 ? 4.961 -0.875 9.461 1 97.81 88 LEU A C 1
ATOM 652 O O . LEU A 1 88 ? 4.168 0.069 9.539 1 97.81 88 LEU A O 1
ATOM 656 N N . GLN A 1 89 ? 4.539 -2.102 9.688 1 98.5 89 GLN A N 1
ATOM 657 C CA . GLN A 1 89 ? 3.125 -2.402 9.898 1 98.5 89 GLN A CA 1
ATOM 658 C C . GLN A 1 89 ? 2.602 -1.727 11.164 1 98.5 89 GLN A C 1
ATOM 660 O O . GLN A 1 89 ? 1.536 -1.105 11.148 1 98.5 89 GLN A O 1
ATOM 665 N N . GLU A 1 90 ? 3.4 -1.817 12.234 1 98.12 90 GLU A N 1
ATOM 666 C CA . GLU A 1 90 ? 2.955 -1.171 13.461 1 98.12 90 GLU A CA 1
ATOM 667 C C . GLU A 1 90 ? 2.834 0.339 13.281 1 98.12 90 GLU A C 1
ATOM 669 O O . GLU A 1 90 ? 1.861 0.948 13.734 1 98.12 90 GLU A O 1
ATOM 674 N N . ARG A 1 91 ? 3.805 0.94 12.641 1 98.19 91 ARG A N 1
ATOM 675 C CA . ARG A 1 91 ? 3.773 2.383 12.422 1 98.19 91 ARG A CA 1
ATOM 676 C C . ARG A 1 91 ? 2.537 2.787 11.625 1 98.19 91 ARG A C 1
ATOM 678 O O . ARG A 1 91 ? 1.858 3.756 11.977 1 98.19 91 ARG A O 1
ATOM 685 N N . LYS A 1 92 ? 2.271 2.07 10.578 1 98.69 92 LYS A N 1
ATOM 686 C CA . LYS A 1 92 ? 1.106 2.393 9.766 1 98.69 92 LYS A CA 1
ATOM 687 C C . LYS A 1 92 ? -0.181 2.291 10.57 1 98.69 92 LYS A C 1
ATOM 689 O O . LYS A 1 92 ? -1.034 3.18 10.508 1 98.69 92 LYS A O 1
ATOM 694 N N . ARG A 1 93 ? -0.288 1.222 11.305 1 98 93 ARG A N 1
ATOM 695 C CA . ARG A 1 93 ? -1.488 1.034 12.117 1 98 93 ARG A CA 1
ATOM 696 C C . ARG A 1 93 ? -1.673 2.188 13.094 1 98 93 ARG A C 1
ATOM 698 O O . ARG A 1 93 ? -2.773 2.729 13.227 1 98 93 ARG A O 1
ATOM 705 N N . LEU A 1 94 ? -0.613 2.594 13.758 1 97.88 94 LEU A N 1
ATOM 706 C CA . LEU A 1 94 ? -0.665 3.643 14.773 1 97.88 94 LEU A CA 1
ATOM 707 C C . LEU A 1 94 ? -0.985 4.992 14.141 1 97.88 94 LEU A C 1
ATOM 709 O O . LEU A 1 94 ? -1.48 5.898 14.812 1 97.88 94 LEU A O 1
ATOM 713 N N . LEU A 1 95 ? -0.699 5.102 12.867 1 98.56 95 LEU A N 1
ATOM 714 C CA . LEU A 1 95 ? -1.019 6.324 12.141 1 98.56 95 LEU A CA 1
ATOM 715 C C . LEU A 1 95 ? -2.518 6.43 11.883 1 98.56 95 LEU A C 1
ATOM 717 O O . LEU A 1 95 ? -3.137 7.449 12.203 1 98.56 95 LEU A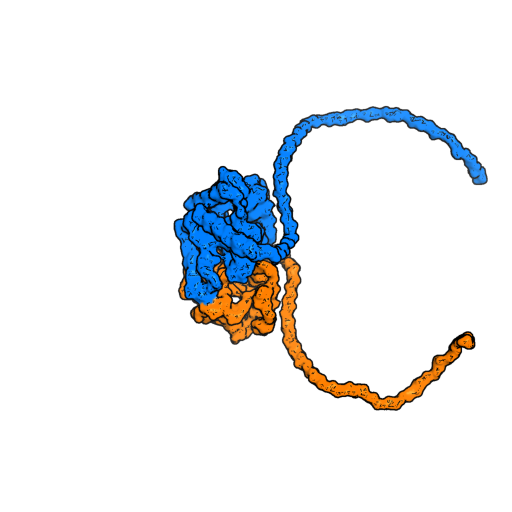 O 1
ATOM 721 N N . TRP A 1 96 ? -3.107 5.332 11.391 1 97.88 96 TRP A N 1
ATOM 722 C CA . TRP A 1 96 ? -4.414 5.551 10.773 1 97.88 96 TRP A CA 1
ATOM 723 C C . TRP A 1 96 ? -5.52 4.922 11.609 1 97.88 96 TRP A C 1
ATOM 725 O O . TRP A 1 96 ? -6.703 5.215 11.406 1 97.88 96 TRP A O 1
ATOM 735 N N . GLU A 1 97 ? -5.219 4.07 12.633 1 94.44 97 GLU A N 1
ATOM 736 C CA . GLU A 1 97 ? -6.242 3.273 13.305 1 94.44 97 GLU A CA 1
ATOM 737 C C . GLU A 1 97 ? -7.207 4.164 14.086 1 94.44 97 GLU A C 1
ATOM 739 O O . GLU A 1 97 ? -8.367 3.795 14.297 1 94.44 97 GLU A O 1
ATOM 744 N N . THR A 1 98 ? -6.809 5.391 14.477 1 93.12 98 THR A N 1
ATOM 745 C CA . THR A 1 98 ? -7.684 6.227 15.297 1 93.12 98 THR A CA 1
ATOM 746 C C . THR A 1 98 ? -8.062 7.5 14.555 1 93.12 98 THR A C 1
ATOM 748 O O . THR A 1 98 ? -8.672 8.406 15.133 1 93.12 98 THR A O 1
ATOM 751 N N . CYS A 1 99 ? -7.781 7.594 13.258 1 98.06 99 CYS A N 1
ATOM 752 C CA . CYS A 1 99 ? -8.039 8.852 12.555 1 98.06 99 CYS A CA 1
ATOM 753 C C . CYS A 1 99 ? -9.461 8.891 12.008 1 98.06 99 CYS A C 1
ATOM 755 O O . CYS A 1 99 ? -10.117 7.852 11.891 1 98.06 99 CYS A O 1
ATOM 757 N N . ASP A 1 100 ? -9.914 10.07 11.812 1 98.38 100 ASP A N 1
ATOM 758 C CA . ASP A 1 100 ? -11.242 10.266 11.25 1 98.38 100 ASP A CA 1
ATOM 759 C C . ASP A 1 100 ? -11.188 10.305 9.719 1 98.38 100 ASP A C 1
ATOM 761 O O . ASP A 1 100 ? -12.164 9.953 9.055 1 98.38 100 ASP A O 1
ATOM 765 N N . CYS A 1 101 ? -10.109 10.727 9.188 1 98.75 101 CYS A N 1
ATOM 766 C CA . CYS A 1 101 ? -9.906 10.781 7.75 1 98.75 101 CYS A CA 1
ATOM 767 C C . CYS A 1 101 ? -8.422 10.789 7.406 1 98.75 101 CYS A C 1
ATOM 769 O O . CYS A 1 101 ? -7.582 10.977 8.289 1 98.75 101 CYS A O 1
ATOM 771 N N . VAL A 1 102 ? -8.18 10.57 6.133 1 98.88 102 VAL A N 1
ATOM 772 C CA . VAL A 1 102 ? -6.82 10.555 5.605 1 98.88 102 VAL A CA 1
ATOM 773 C C . VAL A 1 102 ? -6.699 11.539 4.449 1 98.88 102 VAL A C 1
ATOM 775 O O . VAL A 1 102 ? -7.562 11.586 3.568 1 98.88 102 VAL A O 1
ATOM 778 N N . ILE A 1 103 ? -5.668 12.344 4.551 1 98.94 103 ILE A N 1
ATOM 779 C CA . ILE A 1 103 ? -5.285 13.195 3.434 1 98.94 103 ILE A CA 1
ATOM 780 C C . ILE A 1 103 ? -3.895 12.812 2.938 1 98.94 103 ILE A C 1
ATOM 782 O O . ILE A 1 103 ? -2.965 12.648 3.734 1 98.94 103 ILE A O 1
ATOM 786 N N . VAL A 1 104 ? -3.781 12.688 1.645 1 98.94 104 VAL A N 1
ATOM 787 C CA . VAL A 1 104 ? -2.535 12.203 1.056 1 98.94 104 VAL A CA 1
ATOM 788 C C . VAL A 1 104 ? -1.903 13.305 0.209 1 98.94 104 VAL A C 1
ATOM 790 O O . VAL A 1 104 ? -2.475 13.727 -0.798 1 98.94 104 VAL A O 1
ATOM 793 N N . LEU A 1 105 ? -0.747 13.742 0.615 1 98.94 105 LEU A N 1
ATOM 794 C CA . LEU A 1 105 ? 0.071 14.703 -0.12 1 98.94 105 LEU A CA 1
ATOM 795 C C . LEU A 1 105 ? 1.09 13.984 -1 1 98.94 105 LEU A C 1
ATOM 797 O O . LEU A 1 105 ? 1.273 12.773 -0.883 1 98.94 105 LEU A O 1
ATOM 801 N N . PRO A 1 106 ? 1.705 14.719 -1.952 1 98.88 106 PRO A N 1
ATOM 802 C CA . PRO A 1 106 ? 2.721 14.062 -2.781 1 98.88 106 PRO A CA 1
ATOM 803 C C . PRO A 1 106 ? 3.758 13.305 -1.957 1 98.88 106 PRO A C 1
ATOM 805 O O . PRO A 1 106 ? 4.211 13.805 -0.923 1 98.88 106 PRO A O 1
ATOM 808 N N . GLY A 1 107 ? 4.059 12.117 -2.416 1 98.62 107 GLY A N 1
ATOM 809 C CA . GLY A 1 107 ? 5.008 11.25 -1.729 1 98.62 107 GLY A CA 1
ATOM 810 C C . GLY A 1 107 ? 5.418 10.039 -2.549 1 98.62 107 GLY A C 1
ATOM 811 O O . GLY A 1 107 ? 5.012 9.906 -3.705 1 98.62 107 GLY A O 1
ATOM 812 N N . GLY A 1 108 ? 6.312 9.25 -1.971 1 98.25 108 GLY A N 1
ATOM 813 C CA . GLY A 1 108 ? 6.855 8.086 -2.656 1 98.25 108 GLY A CA 1
ATOM 814 C C . GLY A 1 108 ? 6.305 6.773 -2.131 1 98.25 108 GLY A C 1
ATOM 815 O O . GLY A 1 108 ? 5.121 6.68 -1.798 1 98.25 108 GLY A O 1
ATOM 816 N N . THR A 1 109 ? 7.133 5.738 -2.061 1 98.19 109 THR A N 1
ATOM 817 C CA . THR A 1 109 ? 6.691 4.383 -1.749 1 98.19 109 THR A CA 1
ATOM 818 C C . THR A 1 109 ? 6.113 4.312 -0.339 1 98.19 109 THR A C 1
ATOM 820 O O . THR A 1 109 ? 5.148 3.584 -0.094 1 98.19 109 THR A O 1
ATOM 823 N N . GLY A 1 110 ? 6.66 5.051 0.598 1 98.12 110 GLY A N 1
ATOM 824 C CA . GLY A 1 110 ? 6.094 5.078 1.938 1 98.12 110 GLY A CA 1
ATOM 825 C C . GLY A 1 110 ? 4.684 5.633 1.978 1 98.12 110 GLY A C 1
ATOM 826 O O . GLY A 1 110 ? 3.805 5.066 2.631 1 98.12 110 GLY A O 1
ATOM 827 N N . THR A 1 111 ? 4.473 6.688 1.289 1 98.81 111 THR A N 1
ATOM 828 C CA . THR A 1 111 ? 3.162 7.324 1.206 1 98.81 111 THR A CA 1
ATOM 829 C C . THR A 1 111 ? 2.158 6.406 0.514 1 98.81 111 THR A C 1
ATOM 831 O O . THR A 1 111 ? 1.03 6.242 0.985 1 98.81 111 THR A O 1
ATOM 834 N N . TRP A 1 112 ? 2.611 5.75 -0.525 1 98.81 112 TRP A N 1
ATOM 835 C CA . TRP A 1 112 ? 1.724 4.867 -1.274 1 98.81 112 TRP A CA 1
ATOM 836 C C . TRP A 1 112 ? 1.391 3.617 -0.467 1 98.81 112 TRP A C 1
ATOM 838 O O . TRP A 1 112 ? 0.277 3.094 -0.552 1 98.81 112 TRP A O 1
ATOM 848 N N . ASP A 1 113 ? 2.363 3.111 0.276 1 98.81 113 ASP A N 1
ATOM 849 C CA . ASP A 1 113 ? 2.135 1.995 1.189 1 98.81 113 ASP A CA 1
ATOM 850 C C . ASP A 1 113 ? 1.051 2.334 2.209 1 98.81 113 ASP A C 1
ATOM 852 O O . ASP A 1 113 ? 0.112 1.559 2.406 1 98.81 113 ASP A O 1
ATOM 856 N N . GLU A 1 114 ? 1.091 3.488 2.789 1 98.88 114 GLU A N 1
ATOM 857 C CA . GLU A 1 114 ? 0.1 3.963 3.75 1 98.88 114 GLU A CA 1
ATOM 858 C C . GLU A 1 114 ? -1.261 4.16 3.088 1 98.88 114 GLU A C 1
ATOM 860 O O . GLU A 1 114 ? -2.279 3.691 3.602 1 98.88 114 GLU A O 1
ATOM 865 N N . LEU A 1 115 ? -1.275 4.742 1.949 1 98.88 115 LEU A N 1
ATOM 866 C CA . LEU A 1 115 ? -2.494 5.023 1.196 1 98.88 115 LEU A CA 1
ATOM 867 C C . LEU A 1 115 ? -3.227 3.732 0.848 1 98.88 115 LEU A C 1
ATOM 869 O O . LEU A 1 115 ? -4.418 3.594 1.133 1 98.88 115 LEU A O 1
ATOM 873 N N . MET A 1 116 ? -2.471 2.834 0.282 1 98.75 116 MET A N 1
ATOM 874 C CA . MET A 1 116 ? -3.127 1.646 -0.255 1 98.75 116 MET A CA 1
ATOM 875 C C . MET A 1 116 ? -3.592 0.727 0.869 1 98.75 116 MET A C 1
ATOM 877 O O . MET A 1 116 ? -4.598 0.03 0.73 1 98.75 116 MET A O 1
ATOM 881 N N . GLU A 1 117 ? -2.945 0.808 2.012 1 98.75 117 GLU A N 1
ATOM 882 C CA . GLU A 1 117 ? -3.428 0.037 3.152 1 98.75 117 GLU A CA 1
ATOM 883 C C . GLU A 1 117 ? -4.812 0.505 3.59 1 98.75 117 GLU A C 1
ATOM 885 O O . GLU A 1 117 ? -5.711 -0.312 3.799 1 98.75 117 GLU A O 1
ATOM 890 N N . VAL A 1 118 ? -5.012 1.765 3.654 1 98.62 118 VAL A N 1
ATOM 891 C CA . VAL A 1 118 ? -6.305 2.279 4.094 1 98.62 118 VAL A CA 1
ATOM 892 C C . VAL A 1 118 ? -7.348 2.057 2.998 1 98.62 118 VAL A C 1
ATOM 894 O O . VAL A 1 118 ? -8.492 1.691 3.287 1 98.62 118 VAL A O 1
ATOM 897 N N . ALA A 1 119 ? -6.953 2.275 1.753 1 98.44 119 ALA A N 1
ATOM 898 C CA . ALA A 1 119 ? -7.875 2.043 0.646 1 98.44 119 ALA A CA 1
ATOM 899 C C . ALA A 1 119 ? -8.359 0.595 0.629 1 98.44 119 ALA A C 1
ATOM 901 O O . ALA A 1 119 ? -9.547 0.332 0.433 1 98.44 119 ALA A O 1
ATOM 902 N N . CYS A 1 120 ? -7.406 -0.312 0.816 1 97.81 120 CYS A N 1
ATOM 903 C CA . CYS A 1 120 ? -7.77 -1.726 0.855 1 97.81 120 CYS A CA 1
ATOM 904 C C . CYS A 1 120 ? -8.633 -2.035 2.074 1 97.81 120 CYS A C 1
ATOM 906 O O . CYS A 1 120 ? -9.625 -2.76 1.97 1 97.81 120 CYS A O 1
ATOM 908 N N . HIS A 1 121 ? -8.242 -1.491 3.211 1 97.25 121 HIS A N 1
ATOM 909 C CA . HIS A 1 121 ? -9.008 -1.642 4.438 1 97.25 121 HIS A CA 1
ATOM 910 C C . HIS A 1 121 ? -10.477 -1.297 4.215 1 97.25 121 HIS A C 1
ATOM 912 O O . HIS A 1 121 ? -11.367 -2.055 4.609 1 97.25 121 HIS A O 1
ATOM 918 N N . ASN A 1 122 ? -10.742 -0.226 3.537 1 96.94 122 ASN A N 1
ATOM 919 C CA . ASN A 1 122 ? -12.102 0.202 3.199 1 96.94 122 ASN A CA 1
ATOM 920 C C . ASN A 1 122 ? -12.75 -0.746 2.197 1 96.94 122 ASN A C 1
ATOM 922 O O . ASN A 1 122 ? -13.883 -1.182 2.396 1 96.94 122 ASN A O 1
ATOM 926 N N . SER A 1 123 ? -12 -1.063 1.155 1 96.12 123 SER A N 1
ATOM 927 C CA . SER A 1 123 ? -12.547 -1.803 0.024 1 96.12 123 SER A CA 1
ATOM 928 C C . SER A 1 123 ? -13.016 -3.191 0.447 1 96.12 123 SER A C 1
ATOM 930 O O . SER A 1 123 ? -14 -3.707 -0.085 1 96.12 123 SER A O 1
ATOM 932 N N . VAL A 1 124 ? -12.32 -3.762 1.423 1 94 124 VAL A N 1
ATOM 933 C CA . VAL A 1 124 ? -12.641 -5.133 1.803 1 94 124 VAL A CA 1
ATOM 934 C C . VAL A 1 124 ? -13.602 -5.129 2.992 1 94 124 VAL A C 1
ATOM 936 O O . VAL A 1 124 ? -13.93 -6.188 3.533 1 94 124 VAL A O 1
ATOM 939 N N . GLY A 1 125 ? -13.953 -3.99 3.449 1 93.88 125 GLY A N 1
ATOM 940 C CA . GLY A 1 125 ? -15.07 -3.879 4.371 1 93.88 125 GLY A CA 1
ATOM 941 C C . GLY A 1 125 ? -14.641 -3.807 5.824 1 93.88 125 GLY A C 1
ATOM 942 O O . GLY A 1 125 ? -15.453 -4.012 6.727 1 93.88 125 GLY A O 1
ATOM 943 N N . PHE A 1 126 ? -13.328 -3.551 6.113 1 94.88 126 PHE A N 1
ATOM 944 C CA . PHE A 1 126 ? -12.875 -3.451 7.496 1 94.88 126 PHE A CA 1
ATOM 945 C C . PHE A 1 126 ? -13.164 -2.064 8.062 1 94.88 126 PHE A C 1
ATOM 947 O O . PHE A 1 126 ? -13.18 -1.876 9.281 1 94.88 126 PHE A O 1
ATOM 954 N N . GLY A 1 127 ? -13.422 -1.077 7.168 1 94.12 127 GLY A N 1
ATOM 955 C CA . GLY A 1 127 ? -13.664 0.287 7.613 1 94.12 127 GLY A CA 1
ATOM 956 C C . GLY A 1 127 ? -14.172 1.193 6.508 1 94.12 127 GLY A C 1
ATOM 957 O O . GLY A 1 127 ? -14.492 0.727 5.414 1 94.12 127 GLY A O 1
ATOM 958 N N . LYS A 1 128 ? -14.359 2.451 6.84 1 95.12 128 LYS A N 1
ATOM 959 C CA . LYS A 1 128 ? -14.852 3.439 5.887 1 95.12 128 LYS A CA 1
ATOM 960 C C . LYS A 1 128 ? -14.188 4.797 6.109 1 95.12 128 LYS A C 1
ATOM 962 O O . LYS A 1 128 ? -14.867 5.824 6.141 1 95.12 128 LYS A O 1
ATOM 967 N N . ILE A 1 129 ? -12.961 4.781 6.238 1 97.62 129 ILE A N 1
ATOM 968 C CA . ILE A 1 129 ? -12.211 6.008 6.48 1 97.62 129 ILE A CA 1
ATOM 969 C C . ILE A 1 129 ? -12.172 6.848 5.207 1 97.62 129 ILE A C 1
ATOM 971 O O . ILE A 1 129 ? -11.664 6.398 4.176 1 97.62 129 ILE A O 1
ATOM 975 N N . PRO A 1 130 ? -12.68 8.094 5.262 1 98.38 130 PRO A N 1
ATOM 976 C CA . PRO A 1 130 ? -12.57 8.945 4.078 1 98.38 130 PRO A CA 1
ATOM 977 C C . PRO A 1 130 ? -11.117 9.211 3.68 1 98.38 130 PRO A C 1
ATOM 979 O O . PRO A 1 130 ? -10.281 9.508 4.539 1 98.38 130 PRO A O 1
ATOM 982 N N . ILE A 1 131 ? -10.844 9.102 2.363 1 98.81 131 ILE A N 1
ATOM 983 C CA . ILE A 1 131 ? -9.508 9.336 1.813 1 98.81 131 ILE A CA 1
ATOM 984 C C . ILE A 1 131 ? -9.578 10.406 0.731 1 98.81 131 ILE A C 1
ATOM 986 O O . ILE A 1 131 ? -10.375 10.312 -0.204 1 98.81 131 ILE A O 1
ATOM 990 N N . THR A 1 132 ? -8.688 11.367 0.894 1 98.81 132 THR A N 1
ATOM 991 C CA . THR A 1 132 ? -8.586 12.367 -0.164 1 98.81 132 THR A CA 1
ATOM 992 C C . THR A 1 132 ? -7.145 12.516 -0.63 1 98.81 132 THR A C 1
ATOM 994 O O . THR A 1 132 ? -6.238 12.703 0.186 1 98.81 132 THR A O 1
ATOM 997 N N . LEU A 1 133 ? -6.926 12.414 -1.911 1 98.69 133 LEU A N 1
ATOM 998 C CA . LEU A 1 133 ? -5.656 12.664 -2.582 1 98.69 133 LEU A CA 1
ATOM 999 C C . LEU A 1 133 ? -5.555 14.117 -3.027 1 98.69 133 LEU A C 1
ATOM 1001 O O . LEU A 1 133 ? -6.441 14.617 -3.727 1 98.69 133 LEU A O 1
ATOM 1005 N N . VAL A 1 134 ? -4.453 14.781 -2.617 1 98.88 134 VAL A N 1
ATOM 1006 C CA . VAL A 1 134 ? -4.223 16.125 -3.121 1 98.88 134 VAL A CA 1
ATOM 1007 C C . VAL A 1 134 ? -3.344 16.078 -4.367 1 98.88 134 VAL A C 1
ATOM 1009 O O . VAL A 1 134 ? -2.129 15.891 -4.27 1 98.88 134 VAL A O 1
ATOM 1012 N N . ASN A 1 135 ? -3.922 16.281 -5.469 1 98.88 135 ASN A N 1
ATOM 1013 C CA . ASN A 1 135 ? -3.236 16.156 -6.75 1 98.88 135 ASN A CA 1
ATOM 1014 C C . ASN A 1 135 ? -2.648 17.5 -7.195 1 98.88 135 ASN A C 1
ATOM 1016 O O . ASN A 1 135 ? -3.191 18.156 -8.086 1 98.88 135 ASN A O 1
ATOM 1020 N N . VAL A 1 136 ? -1.511 17.766 -6.676 1 98.69 136 VAL A N 1
ATOM 1021 C CA . VAL A 1 136 ? -0.802 19.016 -6.957 1 98.69 136 VAL A CA 1
ATOM 1022 C C . VAL A 1 136 ? -0.076 18.906 -8.297 1 98.69 136 VAL A C 1
ATOM 1024 O O . VAL A 1 136 ? 0.77 18.016 -8.484 1 98.69 136 VAL A O 1
ATOM 1027 N N . ASP A 1 137 ? -0.356 19.75 -9.266 1 98.25 137 ASP A N 1
ATOM 1028 C CA . ASP A 1 137 ? 0.31 19.797 -10.562 1 98.25 137 ASP A CA 1
ATOM 1029 C C . ASP A 1 137 ? 0.272 18.438 -11.258 1 98.25 137 ASP A C 1
ATOM 1031 O O . ASP A 1 137 ? 1.249 18.031 -11.891 1 98.25 137 ASP A O 1
ATOM 1035 N N . GLY A 1 138 ? -0.731 17.719 -11.023 1 98.69 138 GLY A N 1
ATOM 1036 C CA . GLY A 1 138 ? -0.919 16.438 -11.695 1 98.69 138 GLY A CA 1
ATOM 1037 C C . GLY A 1 138 ? -0.025 15.344 -11.141 1 98.69 138 GLY A C 1
ATOM 1038 O O . GLY A 1 138 ? 0.227 14.344 -11.82 1 98.69 138 GLY A O 1
ATOM 1039 N N . PHE A 1 139 ? 0.493 15.531 -9.93 1 98.88 139 PHE A N 1
ATOM 1040 C CA . PHE A 1 139 ? 1.441 14.57 -9.375 1 98.88 139 PHE A CA 1
ATOM 1041 C C . PHE A 1 139 ? 0.841 13.172 -9.344 1 98.88 139 PHE A C 1
ATOM 1043 O O . PHE A 1 139 ? 1.524 12.188 -9.641 1 98.88 139 PHE A O 1
ATOM 1050 N N . TYR A 1 140 ? -0.448 13.023 -9.039 1 98.88 140 TYR A N 1
ATOM 1051 C CA . TYR A 1 140 ? -1.069 11.727 -8.82 1 98.88 140 TYR A CA 1
ATOM 1052 C C . TYR A 1 140 ? -1.845 11.281 -10.055 1 98.88 140 TYR A C 1
ATOM 1054 O O . TYR A 1 140 ? -2.68 10.375 -9.977 1 98.88 140 TYR A O 1
ATOM 1062 N N . ASP A 1 141 ? -1.576 11.906 -11.195 1 98.88 141 ASP A N 1
ATOM 1063 C CA . ASP A 1 141 ? -2.277 11.5 -12.414 1 98.88 141 ASP A CA 1
ATOM 1064 C C . ASP A 1 141 ? -2.107 10.008 -12.672 1 98.88 141 ASP A C 1
ATOM 1066 O O . ASP A 1 141 ? -3.035 9.344 -13.141 1 98.88 141 ASP A O 1
ATOM 1070 N N . GLY A 1 142 ? -0.936 9.461 -12.398 1 98.81 142 GLY A N 1
ATOM 1071 C CA . GLY A 1 142 ? -0.675 8.039 -12.594 1 98.81 142 GLY A CA 1
ATOM 1072 C C . GLY A 1 142 ? -1.548 7.148 -11.734 1 98.81 142 GLY A C 1
ATOM 1073 O O . GLY A 1 142 ? -2.162 6.203 -12.234 1 98.81 142 GLY A O 1
ATOM 1074 N N . ILE A 1 143 ? -1.699 7.426 -10.445 1 98.81 143 ILE A N 1
ATOM 1075 C CA . ILE A 1 143 ? -2.523 6.641 -9.531 1 98.81 143 ILE A CA 1
ATOM 1076 C C . ILE A 1 143 ? -3.992 6.762 -9.93 1 98.81 143 ILE A C 1
ATOM 1078 O O . ILE A 1 143 ? -4.719 5.766 -9.961 1 98.81 143 ILE A O 1
ATOM 1082 N N . ILE A 1 144 ? -4.398 7.961 -10.25 1 98.75 144 ILE A N 1
ATOM 1083 C CA . ILE A 1 144 ? -5.777 8.203 -10.648 1 98.75 144 ILE A CA 1
ATOM 1084 C C . ILE A 1 144 ? -6.105 7.387 -11.898 1 98.75 144 ILE A C 1
ATOM 1086 O O . ILE A 1 144 ? -7.156 6.746 -11.969 1 98.75 144 ILE A O 1
ATOM 1090 N N . GLN A 1 145 ? -5.176 7.375 -12.82 1 98.62 145 GLN A N 1
ATOM 1091 C CA . GLN A 1 145 ? -5.348 6.594 -14.039 1 98.62 145 GLN A CA 1
ATOM 1092 C C . GLN A 1 145 ? -5.43 5.102 -13.727 1 98.62 145 GLN A C 1
ATOM 1094 O O . GLN A 1 145 ? -6.227 4.379 -14.328 1 98.62 145 GLN A O 1
ATOM 1099 N N . GLN A 1 146 ? -4.613 4.617 -12.836 1 98.81 146 GLN A N 1
ATOM 1100 C CA . GLN A 1 146 ? -4.602 3.201 -12.484 1 98.81 146 GLN A CA 1
ATOM 1101 C C . GLN A 1 146 ? -5.926 2.779 -11.852 1 98.81 146 GLN A C 1
ATOM 1103 O O . GLN A 1 146 ? -6.457 1.712 -12.164 1 98.81 146 GLN A O 1
ATOM 1108 N N . VAL A 1 147 ? -6.441 3.609 -10.961 1 98.69 147 VAL A N 1
ATOM 1109 C CA . VAL A 1 147 ? -7.715 3.326 -10.312 1 98.69 147 VAL A CA 1
ATOM 1110 C C . VAL A 1 147 ? -8.828 3.281 -11.352 1 98.69 147 VAL A C 1
ATOM 1112 O O . VAL A 1 147 ? -9.656 2.365 -11.344 1 98.69 147 VAL A O 1
ATOM 1115 N N . ALA A 1 148 ? -8.844 4.23 -12.25 1 98.38 148 ALA A N 1
ATOM 1116 C CA . ALA A 1 148 ? -9.852 4.273 -13.312 1 98.38 148 ALA A CA 1
ATOM 1117 C C . ALA A 1 148 ? -9.766 3.031 -14.195 1 98.38 148 ALA A C 1
ATOM 1119 O O . ALA A 1 148 ? -10.789 2.467 -14.578 1 98.38 148 ALA A O 1
ATOM 1120 N N . ARG A 1 149 ? -8.539 2.656 -14.539 1 98.56 149 ARG A N 1
ATOM 1121 C CA . ARG A 1 149 ? -8.32 1.479 -15.375 1 98.56 149 ARG A CA 1
ATOM 1122 C C . ARG A 1 149 ? -8.859 0.222 -14.703 1 98.56 149 ARG A C 1
ATOM 1124 O O . ARG A 1 149 ? -9.539 -0.587 -15.344 1 98.56 149 ARG A O 1
ATOM 1131 N N . ALA A 1 150 ? -8.602 0.05 -13.438 1 98.62 150 ALA A N 1
ATOM 1132 C CA . ALA A 1 150 ? -9.062 -1.124 -12.703 1 98.62 150 ALA A CA 1
ATOM 1133 C C . ALA A 1 150 ? -10.586 -1.148 -12.609 1 98.62 150 ALA A C 1
ATOM 1135 O O . ALA A 1 150 ? -11.195 -2.217 -12.656 1 98.62 150 ALA A O 1
ATOM 1136 N N . ALA A 1 151 ? -11.133 0.024 -12.43 1 98.31 151 ALA A N 1
ATOM 1137 C CA . ALA A 1 151 ? -12.594 0.112 -12.406 1 98.31 151 ALA A CA 1
ATOM 1138 C C . ALA A 1 151 ? -13.188 -0.282 -13.758 1 98.31 151 ALA A C 1
ATOM 1140 O O . ALA A 1 151 ? -14.141 -1.061 -13.82 1 98.31 151 ALA A O 1
ATOM 1141 N N . ARG A 1 152 ? -12.609 0.231 -14.789 1 97.94 152 ARG A N 1
ATOM 1142 C CA . ARG A 1 152 ? -13.078 -0.06 -16.141 1 97.94 152 ARG A CA 1
ATOM 1143 C C . ARG A 1 152 ? -13.023 -1.556 -16.438 1 97.94 152 ARG A C 1
ATOM 1145 O O . ARG A 1 152 ? -13.922 -2.105 -17.062 1 97.94 152 ARG A O 1
ATOM 1152 N N . ASP A 1 153 ? -11.977 -2.201 -15.914 1 98.31 153 ASP A N 1
ATOM 1153 C CA . ASP A 1 153 ? -11.766 -3.621 -16.188 1 98.31 153 ASP A CA 1
ATOM 1154 C C . ASP A 1 153 ? -12.484 -4.484 -15.141 1 98.31 153 ASP A C 1
ATOM 1156 O O . ASP A 1 153 ? -12.242 -5.691 -15.062 1 98.31 153 ASP A O 1
ATOM 1160 N N . LYS A 1 154 ? -13.266 -3.832 -14.273 1 97.38 154 LYS A N 1
ATOM 1161 C CA . LYS A 1 154 ? -14.141 -4.508 -13.32 1 97.38 154 LYS A CA 1
ATOM 1162 C C . LYS A 1 154 ? -13.328 -5.305 -12.297 1 97.38 154 LYS A C 1
ATOM 1164 O O . LYS A 1 154 ? -13.742 -6.395 -11.891 1 97.38 154 LYS A O 1
ATOM 1169 N N . ILE A 1 155 ? -12.219 -4.746 -11.953 1 97.44 155 ILE A N 1
ATOM 1170 C CA . ILE A 1 155 ? -11.336 -5.352 -10.969 1 97.44 155 ILE A CA 1
ATOM 1171 C C . ILE A 1 155 ? -11.633 -4.773 -9.586 1 97.44 155 ILE A C 1
ATOM 1173 O O . ILE A 1 155 ? -11.5 -5.465 -8.57 1 97.44 155 ILE A O 1
ATOM 1177 N N . LEU A 1 156 ? -12.109 -3.557 -9.508 1 96.44 156 LEU A N 1
ATOM 1178 C CA . LEU A 1 156 ? -12.383 -2.898 -8.234 1 96.44 156 LEU A CA 1
ATOM 1179 C C . LEU A 1 156 ? -13.773 -3.258 -7.719 1 96.44 156 LEU A C 1
ATOM 1181 O O . LEU A 1 156 ? -14.719 -3.377 -8.508 1 96.44 156 LEU A O 1
ATOM 1185 N N . TYR A 1 157 ? -13.844 -3.289 -6.402 1 89.62 157 TYR A N 1
ATOM 1186 C CA . TYR A 1 157 ? -15.125 -3.529 -5.762 1 89.62 157 TYR A CA 1
ATOM 1187 C C . TYR A 1 157 ? -15.852 -2.219 -5.477 1 89.62 157 TYR A C 1
ATOM 1189 O O . TYR A 1 157 ? -17.078 -2.191 -5.359 1 89.62 157 TYR A O 1
ATOM 1197 N N . ALA A 1 158 ? -15.125 -1.166 -5.32 1 91.06 158 ALA A N 1
ATOM 1198 C CA . ALA A 1 158 ? -15.672 0.165 -5.074 1 91.06 158 ALA A CA 1
ATOM 1199 C C . ALA A 1 158 ? -15.469 1.076 -6.281 1 91.06 158 ALA A C 1
ATOM 1201 O O . ALA A 1 158 ? -14.641 0.788 -7.152 1 91.06 158 ALA A O 1
ATOM 1202 N N . THR A 1 159 ? -16.281 2.137 -6.348 1 93.31 159 THR A N 1
ATOM 1203 C CA . THR A 1 159 ? -16.031 3.141 -7.375 1 93.31 159 THR A CA 1
ATOM 1204 C C . THR A 1 159 ? -14.695 3.834 -7.145 1 93.31 159 THR A C 1
ATOM 1206 O O . THR A 1 159 ? -14.148 3.795 -6.039 1 93.31 159 THR A O 1
ATOM 1209 N N . PRO A 1 160 ? -14.156 4.43 -8.211 1 95.44 160 PRO A N 1
ATOM 1210 C CA . PRO A 1 160 ? -12.906 5.172 -8.039 1 95.44 160 PRO A CA 1
ATOM 1211 C C . PRO A 1 160 ? -13 6.242 -6.953 1 95.44 160 PRO A C 1
ATOM 1213 O O . PRO A 1 160 ? -12.109 6.352 -6.113 1 95.44 160 PRO A O 1
ATOM 1216 N N . ASP A 1 161 ? -14.125 6.945 -6.883 1 94.12 161 ASP A N 1
ATOM 1217 C CA . ASP A 1 161 ? -14.281 8.023 -5.91 1 94.12 161 ASP A CA 1
ATOM 1218 C C . ASP A 1 161 ? -14.406 7.465 -4.492 1 94.12 161 ASP A C 1
ATOM 1220 O O . ASP A 1 161 ? -13.93 8.078 -3.535 1 94.12 161 ASP A O 1
ATOM 1224 N N . ASP A 1 162 ? -15 6.285 -4.375 1 91.19 162 ASP A N 1
ATOM 1225 C CA . ASP A 1 162 ? -15.117 5.637 -3.072 1 91.19 162 ASP A CA 1
ATOM 1226 C C . ASP A 1 162 ? -13.781 5.039 -2.635 1 91.19 162 ASP A C 1
ATOM 1228 O O . ASP A 1 162 ? -13.555 4.828 -1.441 1 91.19 162 ASP A O 1
ATOM 1232 N N . THR A 1 163 ? -12.969 4.758 -3.607 1 94.25 163 THR A N 1
ATOM 1233 C CA . THR A 1 163 ? -11.633 4.262 -3.297 1 94.25 163 THR A CA 1
ATOM 1234 C C . THR A 1 163 ? -10.742 5.383 -2.771 1 94.25 163 THR A C 1
ATOM 1236 O O . THR A 1 163 ? -10.109 5.242 -1.721 1 94.25 163 THR A O 1
ATOM 1239 N N . MET A 1 164 ? -10.734 6.488 -3.564 1 96.69 164 MET A N 1
ATOM 1240 C CA . MET A 1 164 ? -10.031 7.699 -3.145 1 96.69 164 MET A CA 1
ATOM 1241 C C . MET A 1 164 ? -10.586 8.922 -3.863 1 96.69 164 MET A C 1
ATOM 1243 O O . MET A 1 164 ? -10.578 8.984 -5.094 1 96.69 164 MET A O 1
ATOM 1247 N N . HIS A 1 165 ? -10.992 9.867 -3.072 1 98.38 165 HIS A N 1
ATOM 1248 C CA . HIS A 1 165 ? -11.445 11.148 -3.613 1 98.38 165 HIS A CA 1
ATOM 1249 C C . HIS A 1 165 ? -10.258 12.047 -3.949 1 98.38 165 HIS A C 1
ATOM 1251 O O . HIS A 1 165 ? -9.219 11.984 -3.291 1 98.38 165 HIS A O 1
ATOM 1257 N N . VAL A 1 166 ? -10.422 12.93 -5.016 1 98.81 166 VAL A N 1
ATOM 1258 C CA . VAL A 1 166 ? -9.297 13.742 -5.473 1 98.81 166 VAL A CA 1
ATOM 1259 C C . VAL A 1 166 ? -9.641 15.219 -5.34 1 98.81 166 VAL A C 1
ATOM 1261 O O . VAL A 1 166 ? -10.742 15.648 -5.707 1 98.81 166 VAL A O 1
ATOM 1264 N N . GLU A 1 167 ? -8.766 15.93 -4.75 1 98.75 167 GLU A N 1
ATOM 1265 C CA . GLU A 1 167 ? -8.781 17.391 -4.691 1 98.75 167 GLU A CA 1
ATOM 1266 C C . GLU A 1 167 ? -7.457 17.969 -5.172 1 98.75 167 GLU A C 1
ATOM 1268 O O . GLU A 1 167 ? -6.457 17.266 -5.273 1 98.75 167 GLU A O 1
ATOM 1273 N N . THR A 1 168 ? -7.395 19.297 -5.453 1 98.38 168 THR A N 1
ATOM 1274 C CA . THR A 1 168 ? -6.16 19.906 -5.953 1 98.38 168 THR A CA 1
ATOM 1275 C C . THR A 1 168 ? -5.598 20.906 -4.949 1 98.38 168 THR A C 1
ATOM 1277 O O . THR A 1 168 ? -4.492 21.422 -5.133 1 98.38 168 THR A O 1
ATOM 1280 N N . THR A 1 169 ? -6.402 21.172 -3.854 1 98.62 169 THR A N 1
ATOM 1281 C CA . THR A 1 169 ? -5.953 22.141 -2.865 1 98.62 169 THR A CA 1
ATOM 1282 C C . THR A 1 169 ? -6.055 21.562 -1.455 1 98.62 169 THR A C 1
ATOM 1284 O O . THR A 1 169 ? -6.82 20.625 -1.214 1 98.62 169 THR A O 1
ATOM 1287 N N . ALA A 1 170 ? -5.266 22.141 -0.559 1 98.62 170 ALA A N 1
ATOM 1288 C CA . ALA A 1 170 ? -5.324 21.781 0.855 1 98.62 170 ALA A CA 1
ATOM 1289 C C . ALA A 1 170 ? -6.711 22.047 1.431 1 98.62 170 ALA A C 1
ATOM 1291 O O . ALA A 1 170 ? -7.285 21.188 2.102 1 98.62 170 ALA A O 1
ATOM 1292 N N . GLN A 1 171 ? -7.203 23.188 1.137 1 98.56 171 GLN A N 1
ATOM 1293 C CA . GLN A 1 171 ? -8.508 23.578 1.664 1 98.56 171 GLN A CA 1
ATOM 1294 C C . GLN A 1 171 ? -9.609 22.656 1.147 1 98.56 171 GLN A C 1
ATOM 1296 O O . GLN A 1 171 ? -10.477 22.234 1.911 1 98.56 171 GLN A O 1
ATOM 1301 N N . GLY A 1 172 ? -9.617 22.422 -0.149 1 98.75 172 GLY A N 1
ATOM 1302 C CA . GLY A 1 172 ? -10.602 21.516 -0.718 1 98.75 172 GLY A CA 1
ATOM 1303 C C . GLY A 1 172 ? -10.555 20.125 -0.111 1 98.75 172 GLY A C 1
ATOM 1304 O O . GLY A 1 172 ? -11.594 19.531 0.175 1 98.75 172 GLY A O 1
ATOM 1305 N N . ALA A 1 173 ? -9.375 19.625 0.101 1 98.81 173 ALA A N 1
ATOM 1306 C CA . ALA A 1 173 ? -9.203 18.297 0.668 1 98.81 173 ALA A CA 1
ATOM 1307 C C . ALA A 1 173 ? -9.742 18.219 2.094 1 98.81 173 ALA A C 1
ATOM 1309 O O . ALA A 1 173 ? -10.492 17.312 2.436 1 98.81 173 ALA A O 1
ATOM 1310 N N . LEU A 1 174 ? -9.367 19.188 2.912 1 98.88 174 LEU A N 1
ATOM 1311 C CA . LEU A 1 174 ? -9.805 19.188 4.305 1 98.88 174 LEU A CA 1
ATOM 1312 C C . LEU A 1 174 ? -11.32 19.375 4.398 1 98.88 174 LEU A C 1
ATOM 1314 O O . LEU A 1 174 ? -11.977 18.719 5.203 1 98.88 174 LEU A O 1
ATOM 1318 N N . SER A 1 175 ? -11.875 20.25 3.568 1 98.69 175 SER A N 1
ATOM 1319 C CA . SER A 1 175 ? -13.312 20.5 3.566 1 98.69 175 SER A CA 1
ATOM 1320 C C . SER A 1 175 ? -14.086 19.234 3.184 1 98.69 175 SER A C 1
ATOM 1322 O O . SER A 1 175 ? -15.102 18.922 3.801 1 98.69 175 SER A O 1
ATOM 1324 N N . TRP A 1 176 ? -13.617 18.562 2.189 1 98.56 176 TRP A N 1
ATOM 1325 C CA . TRP A 1 176 ? -14.273 17.328 1.778 1 98.56 176 TRP A CA 1
ATOM 1326 C C . TRP A 1 176 ? -14.258 16.297 2.906 1 98.56 176 TRP A C 1
ATOM 1328 O O . TRP A 1 176 ? -15.281 15.68 3.205 1 98.56 176 TRP A O 1
ATOM 1338 N N . CYS A 1 177 ? -13.094 16.109 3.494 1 98.38 177 CYS A N 1
ATOM 1339 C CA . CYS A 1 177 ? -12.953 15.172 4.602 1 98.38 177 CYS A CA 1
ATOM 1340 C C . CYS A 1 177 ? -13.914 15.523 5.734 1 98.38 177 CYS A C 1
ATOM 1342 O O . CYS A 1 177 ? -14.617 14.648 6.25 1 98.38 177 CYS A O 1
ATOM 1344 N N . ALA A 1 178 ? -13.938 16.812 6.102 1 98.44 178 ALA A N 1
ATOM 1345 C CA . ALA A 1 178 ? -14.797 17.25 7.199 1 98.44 178 ALA A CA 1
ATOM 1346 C C . ALA A 1 178 ? -16.266 16.953 6.906 1 98.44 178 ALA A C 1
ATOM 1348 O O . ALA A 1 178 ? -17 16.484 7.781 1 98.44 178 ALA A O 1
ATOM 1349 N N . LYS A 1 179 ? -16.672 17.203 5.699 1 98 179 LYS A N 1
ATOM 1350 C CA . LYS A 1 179 ? -18.047 16.953 5.301 1 98 179 LYS A CA 1
ATOM 1351 C C . LYS A 1 179 ? -18.375 15.461 5.348 1 98 179 LYS A C 1
ATOM 1353 O O . LYS A 1 179 ? -19.453 15.07 5.797 1 98 179 LYS A O 1
ATOM 1358 N N . ARG A 1 180 ? -17.453 14.648 4.887 1 97.56 180 ARG A N 1
ATOM 1359 C CA . ARG A 1 180 ? -17.688 13.203 4.867 1 97.56 180 ARG A CA 1
ATOM 1360 C C . ARG A 1 180 ? -17.75 12.648 6.281 1 97.56 180 ARG A C 1
ATOM 1362 O O . ARG A 1 180 ? -18.578 11.773 6.57 1 97.56 180 ARG A O 1
ATOM 1369 N N . VAL A 1 181 ? -16.859 13.102 7.117 1 97.5 181 VAL A N 1
ATOM 1370 C CA . VAL A 1 181 ? -16.844 12.648 8.5 1 97.5 181 VAL A CA 1
ATOM 1371 C C . VAL A 1 181 ? -18.141 13.047 9.203 1 97.5 181 VAL A C 1
ATOM 1373 O O . VAL A 1 181 ? -18.719 12.25 9.938 1 97.5 181 VAL A O 1
ATOM 1376 N N . GLN A 1 182 ? -18.578 14.25 8.93 1 96.81 182 GLN A N 1
ATOM 1377 C CA . GLN A 1 182 ? -19.828 14.719 9.516 1 96.81 182 GLN A CA 1
ATOM 1378 C C . GLN A 1 182 ? -21 13.883 9.031 1 96.81 182 GLN A C 1
ATOM 1380 O O . GLN A 1 182 ? -21.875 13.508 9.82 1 96.81 182 GLN A O 1
ATOM 1385 N N . ALA A 1 183 ? -21.031 13.547 7.793 1 95.88 183 ALA A N 1
ATOM 1386 C CA . ALA A 1 183 ? -22.094 12.727 7.227 1 95.88 183 ALA A CA 1
ATOM 1387 C C . ALA A 1 183 ? -22.125 11.344 7.859 1 95.88 183 ALA A C 1
ATOM 1389 O O . ALA A 1 183 ? -23.203 10.789 8.109 1 95.88 183 ALA A O 1
ATOM 1390 N N . GLN A 1 184 ? -20.969 10.789 8.094 1 94.44 184 GLN A N 1
ATOM 1391 C CA . GLN A 1 184 ? -20.875 9.461 8.695 1 94.44 184 GLN A CA 1
ATOM 1392 C C . GLN A 1 184 ? -21.375 9.484 10.141 1 94.44 184 GLN A C 1
ATOM 1394 O O . GLN A 1 184 ? -22 8.531 10.602 1 94.44 184 GLN A O 1
ATOM 1399 N N . ARG A 1 185 ? -21.031 10.531 10.844 1 92.62 185 ARG A N 1
ATOM 1400 C CA . ARG A 1 185 ? -21.484 10.672 12.227 1 92.62 185 ARG A CA 1
ATOM 1401 C C . ARG A 1 185 ? -23 10.797 12.305 1 92.62 185 ARG A C 1
ATOM 1403 O O . ARG A 1 185 ? -23.625 10.258 13.219 1 92.62 185 ARG A O 1
ATOM 1410 N N . GLU A 1 186 ? -23.469 11.438 11.359 1 90.88 186 GLU A N 1
ATOM 1411 C CA . GLU A 1 186 ? -24.922 11.625 11.312 1 90.88 186 GLU A CA 1
ATOM 1412 C C . GLU A 1 186 ? -25.625 10.344 10.898 1 90.88 186 GLU A C 1
ATOM 1414 O O . GLU A 1 186 ? -26.719 10.039 11.391 1 90.88 186 GLU A O 1
ATOM 1419 N N . ALA A 1 187 ? -24.984 9.555 10.07 1 85.25 187 ALA A N 1
ATOM 1420 C CA . ALA A 1 187 ? -25.547 8.281 9.641 1 85.25 187 ALA A CA 1
ATOM 1421 C C . ALA A 1 187 ? -25.391 7.223 10.734 1 85.25 187 ALA A C 1
ATOM 1423 O O . ALA A 1 187 ? -26.25 6.34 10.867 1 85.25 187 ALA A O 1
ATOM 1424 N N . GLY A 1 188 ? -24.047 7.035 11.297 1 68.69 188 GLY A N 1
ATOM 1425 C CA . GLY A 1 188 ? -23.812 6.102 12.383 1 68.69 188 GLY A CA 1
ATOM 1426 C C . GLY A 1 188 ? -24.578 6.445 13.648 1 68.69 188 GLY A C 1
ATOM 1427 O O . GLY A 1 188 ? -24.922 5.555 14.422 1 68.69 188 GLY A O 1
ATOM 1428 N N . GLY A 1 189 ? -24.469 7.695 14.086 1 56.91 189 GLY A N 1
ATOM 1429 C CA . GLY A 1 189 ? -25.281 8.172 15.188 1 56.91 189 GLY A CA 1
ATOM 1430 C C . GLY A 1 189 ? -26.75 7.789 15.055 1 56.91 189 GLY A C 1
ATOM 1431 O O . GLY A 1 189 ? -27.469 7.695 16.062 1 56.91 189 GLY A O 1
ATOM 1432 N N . ALA A 1 190 ? -27.125 7.664 13.867 1 44.38 190 ALA A N 1
ATOM 1433 C CA . ALA A 1 190 ? -28.469 7.09 13.719 1 44.38 190 ALA A CA 1
ATOM 1434 C C . ALA A 1 190 ? -28.453 5.598 14.031 1 44.38 190 ALA A C 1
ATOM 1436 O O . ALA A 1 190 ? -29.469 5.043 14.461 1 44.38 190 ALA A O 1
ATOM 1437 N N . LEU A 1 191 ? -27.281 4.844 13.68 1 40.72 191 LEU A N 1
ATOM 1438 C CA . LEU A 1 191 ? -27.125 3.441 14.055 1 40.72 191 LEU A CA 1
ATOM 1439 C C . LEU A 1 191 ? -26.453 3.311 15.406 1 40.72 191 LEU A C 1
ATOM 1441 O O . LEU A 1 191 ? -26.078 2.207 15.82 1 40.72 191 LEU A O 1
ATOM 1445 N N . GLY A 1 192 ? -26.047 4.242 16 1 38.25 192 GLY A N 1
ATOM 1446 C CA . GLY A 1 192 ? -25.266 4.441 17.219 1 38.25 192 GLY A CA 1
ATOM 1447 C C . GLY A 1 192 ? -25.641 3.486 18.328 1 38.25 192 GLY A C 1
ATOM 1448 O O . GLY A 1 192 ? -25.234 3.68 19.484 1 38.25 192 GLY A O 1
ATOM 1449 N N . GLY A 1 193 ? -26.641 2.592 18.219 1 33.38 193 GLY A N 1
ATOM 1450 C CA . GLY A 1 193 ? -26.703 1.878 19.484 1 33.38 193 GLY A CA 1
ATOM 1451 C C . GLY A 1 193 ? -25.438 1.104 19.781 1 33.38 193 GLY A C 1
ATOM 1452 O O . GLY A 1 193 ? -24.734 1.401 20.766 1 33.38 193 GLY A O 1
ATOM 1453 N N . ASP A 1 194 ? -25.297 -0.39 19.516 1 30.73 194 ASP A N 1
ATOM 1454 C CA . ASP A 1 194 ? -24.5 -1.381 20.234 1 30.73 194 ASP A CA 1
ATOM 1455 C C . ASP A 1 194 ? -23.078 -1.451 19.672 1 30.73 194 ASP A C 1
ATOM 1457 O O . ASP A 1 194 ? -22.734 -2.395 18.969 1 30.73 194 ASP A O 1
ATOM 1461 N N . ALA A 1 195 ? -22.5 -0.576 19.172 1 32.72 195 ALA A N 1
ATOM 1462 C CA . ALA A 1 195 ? -21.141 -0.855 18.703 1 32.72 195 ALA A CA 1
ATOM 1463 C C . ALA A 1 195 ? -20.188 -1.044 19.891 1 32.72 195 ALA A C 1
ATOM 1465 O O . ALA A 1 195 ? -19.953 -0.11 20.656 1 32.72 195 ALA A O 1
ATOM 1466 N N . LEU A 1 196 ? -19.938 -2.311 20.391 1 29.48 196 LEU A N 1
ATOM 1467 C CA . LEU A 1 196 ? -18.922 -2.768 21.344 1 29.48 196 LEU A CA 1
ATOM 1468 C C . LEU A 1 196 ? -17.516 -2.537 20.781 1 29.48 196 LEU A C 1
ATOM 1470 O O . LEU A 1 196 ? -17.125 -3.154 19.781 1 29.48 196 LEU A O 1
ATOM 1474 N N . VAL A 1 197 ? -17.031 -1.457 20.719 1 31.52 197 VAL A N 1
ATOM 1475 C CA . VAL A 1 197 ? -15.633 -1.179 20.438 1 31.52 197 VAL A CA 1
ATOM 1476 C C . VAL A 1 197 ? -14.742 -1.986 21.375 1 31.52 197 VAL A C 1
ATOM 1478 O O . VAL A 1 197 ? -14.75 -1.761 22.578 1 31.52 197 VAL A O 1
ATOM 1481 N N . LEU A 1 198 ? -14.383 -3.182 21.094 1 28.3 198 LEU A N 1
ATOM 1482 C CA . LEU A 1 198 ? -13.367 -3.936 21.812 1 28.3 198 LEU A CA 1
ATOM 1483 C C . LEU A 1 198 ? -12.016 -3.229 21.75 1 28.3 198 LEU A C 1
ATOM 1485 O O . LEU A 1 198 ? -11.4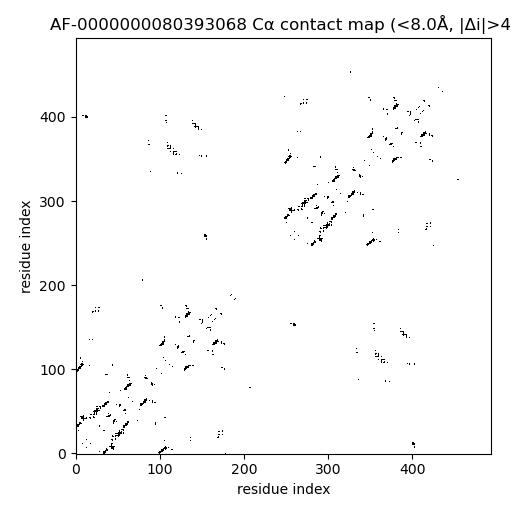77 -3.02 20.656 1 28.3 198 LEU A O 1
ATOM 1489 N N . GLN A 1 199 ? -11.742 -2.285 22.594 1 29.5 199 GLN A N 1
ATOM 1490 C CA . GLN A 1 199 ? -10.5 -1.57 22.859 1 29.5 199 GLN A CA 1
ATOM 1491 C C . GLN A 1 199 ? -9.352 -2.539 23.141 1 29.5 199 GLN A C 1
ATOM 1493 O O . GLN A 1 199 ? -9.43 -3.324 24.094 1 29.5 199 GLN A O 1
ATOM 1498 N N . GLY A 1 200 ? -8.609 -3.055 22.188 1 29.98 200 GLY A N 1
ATOM 1499 C CA . GLY A 1 200 ? -7.371 -3.789 22.391 1 29.98 200 GLY A CA 1
ATOM 1500 C C . GLY A 1 200 ? -6.375 -3.059 23.266 1 29.98 200 GLY A C 1
ATOM 1501 O O . GLY A 1 200 ? -6.316 -1.826 23.25 1 29.98 200 GLY A O 1
ATOM 1502 N N . ARG A 1 201 ? -5.98 -3.594 24.422 1 30.34 201 ARG A N 1
ATOM 1503 C CA . ARG A 1 201 ? -5.082 -3.188 25.484 1 30.34 201 ARG A CA 1
ATOM 1504 C C . ARG A 1 201 ? -3.678 -2.922 24.953 1 30.34 201 ARG A C 1
ATOM 1506 O O . ARG A 1 201 ? -2.857 -3.838 24.875 1 30.34 201 ARG A O 1
ATOM 1513 N N . THR A 1 202 ? -3.463 -2.209 23.812 1 28.62 202 THR A N 1
ATOM 1514 C CA . THR A 1 202 ? -2.035 -1.961 23.641 1 28.62 202 THR A CA 1
ATOM 1515 C C . THR A 1 202 ? -1.573 -0.824 24.547 1 28.62 202 THR A C 1
ATOM 1517 O O . THR A 1 202 ? -2.178 0.251 24.562 1 28.62 202 THR A O 1
ATOM 1520 N N . ARG A 1 203 ? -0.837 -1.044 25.562 1 29.16 203 ARG A N 1
ATOM 1521 C CA . ARG A 1 203 ? -0.173 -0.119 26.469 1 29.16 203 ARG A CA 1
ATOM 1522 C C . ARG A 1 203 ? 0.761 0.82 25.719 1 29.16 203 ARG A C 1
ATOM 1524 O O . ARG A 1 203 ? 1.775 0.385 25.172 1 29.16 203 ARG A O 1
ATOM 1531 N N . THR A 1 204 ? 0.169 1.819 25.172 1 31.16 204 THR A N 1
ATOM 1532 C CA . THR A 1 204 ? 0.958 2.904 24.594 1 31.16 204 THR A CA 1
ATOM 1533 C C . THR A 1 204 ? 1.673 3.691 25.688 1 31.16 204 THR A C 1
ATOM 1535 O O . THR A 1 204 ? 1.048 4.117 26.656 1 31.16 204 THR A O 1
ATOM 1538 N N . PHE A 1 205 ? 2.938 3.598 25.766 1 26.94 205 PHE A N 1
ATOM 1539 C CA . PHE A 1 205 ? 3.678 4.48 26.656 1 26.94 205 PHE A CA 1
ATOM 1540 C C . PHE A 1 205 ? 3.637 5.918 26.156 1 26.94 205 PHE A C 1
ATOM 1542 O O . PHE A 1 205 ? 4.082 6.207 25.047 1 26.94 205 PHE A O 1
ATOM 1549 N N . ILE A 1 206 ? 2.662 6.609 26.594 1 30.17 206 ILE A N 1
ATOM 1550 C CA . ILE A 1 206 ? 2.506 8.031 26.328 1 30.17 206 ILE A CA 1
ATOM 1551 C C . ILE A 1 206 ? 3.477 8.828 27.203 1 30.17 206 ILE A C 1
ATOM 1553 O O . ILE A 1 206 ? 3.391 8.797 28.438 1 30.17 206 ILE A O 1
ATOM 1557 N N . PHE A 1 207 ? 4.672 9.18 26.703 1 30.41 207 PHE A N 1
ATOM 1558 C CA . PHE A 1 207 ? 5.547 10.086 27.438 1 30.41 207 PHE A CA 1
ATOM 1559 C C . PHE A 1 207 ? 5.043 11.516 27.344 1 30.41 207 PHE A C 1
ATOM 1561 O O . PHE A 1 207 ? 5.031 12.102 26.25 1 30.41 207 PHE A O 1
ATOM 1568 N N . GLN A 1 208 ? 4.121 11.844 28.125 1 27.64 208 GLN A N 1
ATOM 1569 C CA . GLN A 1 208 ? 3.645 13.219 28.281 1 27.64 208 GLN A CA 1
ATOM 1570 C C . GLN A 1 208 ? 4.715 14.102 28.922 1 27.64 208 GLN A C 1
ATOM 1572 O O . GLN A 1 208 ? 5.242 13.773 29.984 1 27.64 208 GLN A O 1
ATOM 1577 N N . ARG A 1 209 ? 5.492 14.906 28.125 1 36.22 209 ARG A N 1
ATOM 1578 C CA . ARG A 1 209 ? 6.469 15.844 28.672 1 36.22 209 ARG A CA 1
ATOM 1579 C C . ARG A 1 209 ? 5.816 16.812 29.656 1 36.22 209 ARG A C 1
ATOM 1581 O O . ARG A 1 209 ? 4.938 17.578 29.281 1 36.22 209 ARG A O 1
ATOM 1588 N N . ARG A 1 210 ? 5.645 16.453 30.906 1 33.75 210 ARG A N 1
ATOM 1589 C CA . ARG A 1 210 ? 5.445 17.516 31.891 1 33.75 210 ARG A CA 1
ATOM 1590 C C . ARG A 1 210 ? 6.621 18.484 31.906 1 33.75 210 ARG A C 1
ATOM 1592 O O . ARG A 1 210 ? 7.77 18.078 32.094 1 33.75 210 ARG A O 1
ATOM 1599 N N . HIS A 1 211 ? 6.641 19.625 31.25 1 28.78 211 HIS A N 1
ATOM 1600 C CA . HIS A 1 211 ? 7.566 20.75 31.297 1 28.78 211 HIS A CA 1
ATOM 1601 C C . HIS A 1 211 ? 7.91 21.125 32.719 1 28.78 211 HIS A C 1
ATOM 1603 O O . HIS A 1 211 ? 7.699 22.266 33.156 1 28.78 211 HIS A O 1
ATOM 1609 N N . SER A 1 212 ? 7.68 20.406 33.781 1 28.2 212 SER A N 1
ATOM 1610 C CA . SER A 1 212 ? 8.086 21.156 34.969 1 28.2 212 SER A CA 1
ATOM 1611 C C . SER A 1 212 ? 9.586 21.422 34.938 1 28.2 212 SER A C 1
ATOM 1613 O O . SER A 1 212 ? 10.398 20.5 35.031 1 28.2 212 SER A O 1
ATOM 1615 N N . PHE A 1 213 ? 10.102 22.375 34.094 1 27.42 213 PHE A N 1
ATOM 1616 C CA . PHE A 1 213 ? 11.453 22.922 34.156 1 27.42 213 PHE A CA 1
ATOM 1617 C C . PHE A 1 213 ? 11.844 23.281 35.594 1 27.42 213 PHE A C 1
ATOM 1619 O O . PHE A 1 213 ? 11.406 24.297 36.125 1 27.42 213 PHE A O 1
ATOM 1626 N N . LEU A 1 214 ? 11.727 22.406 36.562 1 26.05 214 LEU A N 1
ATOM 1627 C CA . LEU A 1 214 ? 12.305 22.797 37.844 1 26.05 214 LEU A CA 1
ATOM 1628 C C . LEU A 1 214 ? 13.773 23.172 37.688 1 26.05 214 LEU A C 1
ATOM 1630 O O . LEU A 1 214 ? 14.586 22.375 37.188 1 26.05 214 LEU A O 1
ATOM 1634 N N . VAL A 1 215 ? 14.086 24.516 37.438 1 26.31 215 VAL A N 1
ATOM 1635 C CA . VAL A 1 215 ? 15.328 25.281 37.5 1 26.31 215 VAL A CA 1
ATOM 1636 C C . VAL A 1 215 ? 16.125 24.828 38.719 1 26.31 215 VAL A C 1
ATOM 1638 O O . VAL A 1 215 ? 15.727 25.078 39.875 1 26.31 215 VAL A O 1
ATOM 1641 N N . GLY A 1 216 ? 16.469 23.578 38.781 1 23.69 216 GLY A N 1
ATOM 1642 C CA . GLY A 1 216 ? 17.25 23.109 39.906 1 23.69 216 GLY A CA 1
ATOM 1643 C C . GLY A 1 216 ? 18.531 23.891 40.094 1 23.69 216 GLY A C 1
ATOM 1644 O O . GLY A 1 216 ? 19.328 24.047 39.188 1 23.69 216 GLY A O 1
ATOM 1645 N N . LEU A 1 217 ? 18.531 24.969 40.938 1 24.17 217 LEU A N 1
ATOM 1646 C CA . LEU A 1 217 ? 19.578 25.781 41.562 1 24.17 217 LEU A CA 1
ATOM 1647 C C . LEU A 1 217 ? 20.766 24.906 41.938 1 24.17 217 LEU A C 1
ATOM 1649 O O . LEU A 1 217 ? 20.641 24.031 42.812 1 24.17 217 LEU A O 1
ATOM 1653 N N . VAL A 1 218 ? 21.516 24.469 41 1 23.97 218 VAL A N 1
ATOM 1654 C CA . VAL A 1 218 ? 22.75 23.766 41.281 1 23.97 218 VAL A CA 1
ATOM 1655 C C . VAL A 1 218 ? 23.656 24.625 42.156 1 23.97 218 VAL A C 1
ATOM 1657 O O . VAL A 1 218 ? 24.203 25.625 41.688 1 23.97 218 VAL A O 1
ATOM 1660 N N . LEU A 1 219 ? 23.234 25.016 43.375 1 23.31 219 LEU A N 1
ATOM 1661 C CA . LEU A 1 219 ? 24.109 25.688 44.312 1 23.31 219 LEU A CA 1
ATOM 1662 C C . LEU A 1 219 ? 25.469 25 44.406 1 23.31 219 LEU A C 1
ATOM 1664 O O . LEU A 1 219 ? 25.547 23.766 44.406 1 23.31 219 LEU A O 1
ATOM 1668 N N . GLY A 1 220 ? 26.594 25.656 44 1 23.17 220 GLY A N 1
ATOM 1669 C CA . GLY A 1 220 ? 28.047 25.5 43.906 1 23.17 220 GLY A CA 1
ATOM 1670 C C . GLY A 1 220 ? 28.672 25 45.188 1 23.17 220 GLY A C 1
ATOM 1671 O O . GLY A 1 220 ? 29.891 24.891 45.281 1 23.17 220 GLY A O 1
ATOM 1672 N N . PHE A 1 221 ? 27.906 24.938 46.406 1 22.72 221 PHE A N 1
ATOM 1673 C CA . PHE A 1 221 ? 28.609 25.094 47.656 1 22.72 221 PHE A CA 1
ATOM 1674 C C . PHE A 1 221 ? 29.641 24 47.844 1 22.72 221 PHE A C 1
ATOM 1676 O O . PHE A 1 221 ? 29.375 22.828 47.531 1 22.72 221 PHE A O 1
ATOM 1683 N N . ALA A 1 222 ? 31.016 24.328 47.875 1 25.34 222 ALA A N 1
ATOM 1684 C CA . ALA A 1 222 ? 32.25 23.641 48.281 1 25.34 222 ALA A CA 1
ATOM 1685 C C . ALA A 1 222 ? 32.031 22.922 49.625 1 25.34 222 ALA A C 1
ATOM 1687 O O . ALA A 1 222 ? 32.969 22.391 50.219 1 25.34 222 ALA A O 1
ATOM 1688 N N . GLY A 1 223 ? 30.844 22.641 50.156 1 20.33 223 GLY A N 1
ATOM 1689 C CA . GLY A 1 223 ? 30.672 22.578 51.594 1 20.33 223 GLY A CA 1
ATOM 1690 C C . GLY A 1 223 ? 31.594 21.594 52.25 1 20.33 223 GLY A C 1
ATOM 1691 O O . GLY A 1 223 ? 31.688 20.438 51.844 1 20.33 223 GLY A O 1
ATOM 1692 N N . ALA A 1 224 ? 32.75 22.062 52.844 1 21.14 224 ALA A N 1
ATOM 1693 C CA . ALA A 1 224 ? 33.469 21.422 53.938 1 21.14 224 ALA A CA 1
ATOM 1694 C C . ALA A 1 224 ? 32.5 20.797 54.938 1 21.14 224 ALA A C 1
ATOM 1696 O O . ALA A 1 224 ? 31.688 21.5 55.562 1 21.14 224 ALA A O 1
ATOM 1697 N N . ILE A 1 225 ? 31.75 19.844 54.656 1 21.81 225 ILE A N 1
ATOM 1698 C CA . ILE A 1 225 ? 31.031 19.172 55.75 1 21.81 225 ILE A CA 1
ATOM 1699 C C . ILE A 1 225 ? 32 18.828 56.875 1 21.81 225 ILE A C 1
ATOM 1701 O O . ILE A 1 225 ? 32.906 18.016 56.656 1 21.81 225 ILE A O 1
ATOM 1705 N N . LEU A 1 226 ? 32.344 19.781 57.719 1 18.3 226 LEU A N 1
ATOM 1706 C CA . LEU A 1 226 ? 33.031 19.891 59 1 18.3 226 LEU A CA 1
ATOM 1707 C C . LEU A 1 226 ? 32.625 18.75 59.938 1 18.3 226 LEU A C 1
ATOM 1709 O O . LEU A 1 226 ? 31.578 18.109 59.75 1 18.3 226 LEU A O 1
ATOM 1713 N N . THR A 1 227 ? 33.031 18.844 61.344 1 19.38 227 THR A N 1
ATOM 1714 C CA . THR A 1 227 ? 34.062 18.375 62.219 1 19.38 227 THR A CA 1
ATOM 1715 C C . THR A 1 227 ? 33.5 17.422 63.281 1 19.38 227 THR A C 1
ATOM 1717 O O . THR A 1 227 ? 34.281 16.75 64 1 19.38 227 THR A O 1
ATOM 1720 N N . VAL A 1 228 ? 32.156 17.312 63.5 1 19.03 228 VAL A N 1
ATOM 1721 C CA . VAL A 1 228 ? 31.75 17.281 64.875 1 19.03 228 VAL A CA 1
ATOM 1722 C C . VAL A 1 228 ? 32.5 16.156 65.625 1 19.03 228 VAL A C 1
ATOM 1724 O O . VAL A 1 228 ? 32.625 15.055 65.125 1 19.03 228 VAL A O 1
ATOM 1727 N N . GLY A 1 229 ? 33.219 16.484 66.875 1 18.3 229 GLY A N 1
ATOM 1728 C CA . GLY A 1 229 ? 34 16.078 68.062 1 18.3 229 GLY A CA 1
ATOM 1729 C C . GLY A 1 229 ? 33.469 14.828 68.688 1 18.3 229 GLY A C 1
ATOM 1730 O O . GLY A 1 229 ? 32.344 14.398 68.438 1 18.3 229 GLY A O 1
ATOM 1731 N N . GLU A 1 230 ? 34.219 14.5 69.875 1 18.89 230 GLU A N 1
ATOM 1732 C CA . GLU A 1 230 ? 34.312 13.57 70.938 1 18.89 230 GLU A CA 1
ATOM 1733 C C . GLU A 1 230 ? 33.031 13.523 71.75 1 18.89 230 GLU A C 1
ATOM 1735 O O . GLU A 1 230 ? 32.844 14.32 72.688 1 18.89 230 GLU A O 1
ATOM 1740 N N . ALA A 1 231 ? 32.062 13.703 71.312 1 17.55 231 ALA A N 1
ATOM 1741 C CA . ALA A 1 231 ? 31.016 13.539 72.312 1 17.55 231 ALA A CA 1
ATOM 1742 C C . ALA A 1 231 ? 31.312 12.336 73.188 1 17.55 231 ALA A C 1
ATOM 1744 O O . ALA A 1 231 ? 31.625 11.25 72.688 1 17.55 231 ALA A O 1
ATOM 1745 N N . ALA A 1 232 ? 31.109 12.641 74.562 1 16.94 232 ALA A N 1
ATOM 1746 C CA . ALA A 1 232 ? 31.5 12.32 75.875 1 16.94 232 ALA A CA 1
ATOM 1747 C C . ALA A 1 232 ? 31.312 10.828 76.188 1 16.94 232 ALA A C 1
ATOM 1749 O O . ALA A 1 232 ? 30.641 10.133 75.438 1 16.94 232 ALA A O 1
ATOM 1750 N N . LEU A 1 233 ? 30.922 10.656 77.5 1 15.8 233 LEU A N 1
ATOM 1751 C CA . LEU A 1 233 ? 31.156 9.898 78.75 1 15.8 233 LEU A CA 1
ATOM 1752 C C . LEU A 1 233 ? 30.312 8.617 78.75 1 15.8 233 LEU A C 1
ATOM 1754 O O . LEU A 1 233 ? 30.766 7.574 79.188 1 15.8 233 LEU A O 1
ATOM 1758 N N . LEU A 1 234 ? 29 8.812 78.625 1 16.64 234 LEU A N 1
ATOM 1759 C CA . LEU A 1 234 ? 28.297 8.328 79.812 1 16.64 234 LEU A CA 1
ATOM 1760 C C . LEU A 1 234 ? 28.578 6.844 80 1 16.64 234 LEU A C 1
ATOM 1762 O O . LEU A 1 234 ? 28.891 6.117 79.062 1 16.64 234 LEU A O 1
ATOM 1766 N N . ASN A 1 235 ? 28.016 6.367 81.25 1 16.09 235 ASN A N 1
ATOM 1767 C CA . ASN A 1 235 ? 28.094 5.848 82.625 1 16.09 235 ASN A CA 1
ATOM 1768 C C . ASN A 1 235 ? 27.969 4.328 82.688 1 16.09 235 ASN A C 1
ATOM 1770 O O . ASN A 1 235 ? 27.562 3.715 81.688 1 16.09 235 ASN A O 1
ATOM 1774 N N . ARG A 1 236 ? 27.562 3.854 83.938 1 16.55 236 ARG A N 1
ATOM 1775 C CA . ARG A 1 236 ? 27.828 2.959 85.062 1 16.55 236 ARG A CA 1
ATOM 1776 C C . ARG A 1 236 ? 27.031 1.666 84.938 1 16.55 236 ARG A C 1
ATOM 1778 O O . ARG A 1 236 ? 27.031 0.831 85.875 1 16.55 236 ARG A O 1
ATOM 1785 N N . PHE A 1 237 ? 25.969 1.625 84.25 1 18.28 237 PHE A N 1
ATOM 1786 C CA . PHE A 1 237 ? 25.109 0.67 84.938 1 18.28 237 PHE A CA 1
ATOM 1787 C C . PHE A 1 237 ? 25.891 -0.611 85.25 1 18.28 237 PHE A C 1
ATOM 1789 O O . PHE A 1 237 ? 26.562 -1.156 84.375 1 18.28 237 PHE A O 1
ATOM 1796 N N . TRP A 1 238 ? 25.922 -1.062 86.812 1 16.59 238 TRP A N 1
ATOM 1797 C CA . TRP A 1 238 ? 26.203 -1.74 88.062 1 16.59 238 TRP A CA 1
ATOM 1798 C C . TRP A 1 238 ? 25.984 -3.244 87.938 1 16.59 238 TRP A C 1
ATOM 1800 O O . TRP A 1 238 ? 26.859 -4.035 88.25 1 16.59 238 TRP A O 1
ATOM 1810 N N . ARG A 1 239 ? 24.812 -3.752 88.75 1 16.38 239 ARG A N 1
ATOM 1811 C CA . ARG A 1 239 ? 24.812 -4.652 89.875 1 16.38 239 ARG A CA 1
ATOM 1812 C C . ARG A 1 239 ? 25.031 -6.098 89.438 1 16.38 239 ARG A C 1
ATOM 1814 O O . ARG A 1 239 ? 25.906 -6.789 89.938 1 16.38 239 ARG A O 1
ATOM 1821 N N . LYS A 1 240 ? 23.891 -6.895 89.688 1 17.47 240 LYS A N 1
ATOM 1822 C CA . LYS A 1 240 ? 23.594 -7.977 90.625 1 17.47 240 LYS A CA 1
ATOM 1823 C C . LYS A 1 240 ? 24.016 -9.328 90.062 1 17.47 240 LYS A C 1
ATOM 1825 O O . LYS A 1 240 ? 24.016 -10.336 90.75 1 17.47 240 LYS A O 1
ATOM 1830 N N . ARG A 1 241 ? 23.656 -9.656 88.938 1 19.8 241 ARG A N 1
ATOM 1831 C CA . ARG A 1 241 ? 23.547 -11.109 89.125 1 19.8 241 ARG A CA 1
ATOM 1832 C C . ARG A 1 241 ? 24.875 -11.727 89.5 1 19.8 241 ARG A C 1
ATOM 1834 O O . ARG A 1 241 ? 25.859 -11.625 88.812 1 19.8 241 ARG A O 1
ATOM 1841 N N . GLN A 1 242 ? 25.234 -11.82 90.938 1 16.72 242 GLN A N 1
ATOM 1842 C CA . GLN A 1 242 ? 25.938 -12.531 92.062 1 16.72 242 GLN A CA 1
ATOM 1843 C C . GLN A 1 242 ? 26.219 -13.977 91.625 1 16.72 242 GLN A C 1
ATOM 1845 O O . GLN A 1 242 ? 27.344 -14.445 91.812 1 16.72 242 GLN A O 1
ATOM 1850 N N . ALA A 1 243 ? 25.328 -14.906 92.25 1 19.59 243 ALA A N 1
ATOM 1851 C CA . ALA A 1 243 ? 25.766 -15.984 93.125 1 19.59 243 ALA A CA 1
ATOM 1852 C C . ALA A 1 243 ? 26.609 -17 92.375 1 19.59 243 ALA A C 1
ATOM 1854 O O . ALA A 1 243 ? 26.875 -16.828 91.125 1 19.59 243 ALA A O 1
ATOM 1855 N N . GLY A 1 244 ? 26.266 -18.328 92.688 1 18.94 244 GLY A N 1
ATOM 1856 C CA . GLY A 1 244 ? 26.906 -19.484 93.312 1 18.94 244 GLY A CA 1
ATOM 1857 C C . GLY A 1 244 ? 27.719 -20.312 92.312 1 18.94 244 GLY A C 1
ATOM 1858 O O . GLY A 1 244 ? 28.562 -21.125 92.75 1 18.94 244 GLY A O 1
ATOM 1859 N N . ARG A 1 245 ? 27.328 -20.656 91.188 1 21.28 245 ARG A N 1
ATOM 1860 C CA . ARG A 1 245 ? 27.875 -22 91.125 1 21.28 245 ARG A CA 1
ATOM 1861 C C . ARG A 1 245 ? 29.375 -22.016 91.375 1 21.28 245 ARG A C 1
ATOM 1863 O O . ARG A 1 245 ? 30.125 -21.312 90.688 1 21.28 245 ARG A O 1
ATOM 1870 N N . HIS A 1 246 ? 29.891 -22.141 92.75 1 17.89 246 HIS A N 1
ATOM 1871 C CA . HIS A 1 246 ? 30.656 -22.984 93.625 1 17.89 246 HIS A CA 1
ATOM 1872 C C . HIS A 1 246 ? 31.047 -24.297 93 1 17.89 246 HIS A C 1
ATOM 1874 O O . HIS A 1 246 ? 32.188 -24.75 93.125 1 17.89 246 HIS A O 1
ATOM 1880 N N . PHE A 1 247 ? 30.516 -25.562 92.75 1 21.88 247 PHE A N 1
ATOM 1881 C CA . PHE A 1 247 ? 31.531 -26.609 92.688 1 21.88 247 PHE A CA 1
ATOM 1882 C C . PHE A 1 247 ? 32.406 -26.469 91.5 1 21.88 247 PHE A C 1
ATOM 1884 O O . PHE A 1 247 ? 31.969 -25.969 90.438 1 21.88 247 PHE A O 1
ATOM 1891 N N . MET B 1 1 ? 12.781 -22.031 -5.246 1 96.94 1 MET B N 1
ATOM 1892 C CA . MET B 1 1 ? 12.484 -20.656 -4.844 1 96.94 1 MET B CA 1
ATOM 1893 C C . MET B 1 1 ? 11.039 -20.531 -4.367 1 96.94 1 MET B C 1
ATOM 1895 O O . MET B 1 1 ? 10.195 -21.375 -4.699 1 96.94 1 MET B O 1
ATOM 1899 N N . ARG B 1 2 ? 10.75 -19.656 -3.521 1 98.62 2 ARG B N 1
ATOM 1900 C CA . ARG B 1 2 ? 9.406 -19.281 -3.084 1 98.62 2 ARG B CA 1
ATOM 1901 C C . ARG B 1 2 ? 8.938 -18.016 -3.777 1 98.62 2 ARG B C 1
ATOM 1903 O O . ARG B 1 2 ? 9.477 -16.938 -3.537 1 98.62 2 ARG B O 1
ATOM 1910 N N . VAL B 1 3 ? 7.91 -18.203 -4.609 1 98.94 3 VAL B N 1
ATOM 1911 C CA . VAL B 1 3 ? 7.414 -17.094 -5.41 1 98.94 3 VAL B CA 1
ATOM 1912 C C . VAL B 1 3 ? 6.078 -16.609 -4.852 1 98.94 3 VAL B C 1
ATOM 1914 O O . VAL B 1 3 ? 5.086 -17.328 -4.883 1 98.94 3 VAL B O 1
ATOM 1917 N N . CYS B 1 4 ? 6.078 -15.406 -4.336 1 98.94 4 CYS B N 1
ATOM 1918 C CA . CYS B 1 4 ? 4.836 -14.789 -3.883 1 98.94 4 CYS B CA 1
ATOM 1919 C C . CYS B 1 4 ? 4.172 -14.008 -5.008 1 98.94 4 CYS B C 1
ATOM 1921 O O . CYS B 1 4 ? 4.828 -13.203 -5.68 1 98.94 4 CYS B O 1
ATOM 1923 N N . VAL B 1 5 ? 2.848 -14.305 -5.184 1 98.94 5 VAL B N 1
ATOM 1924 C CA . VAL B 1 5 ? 2.129 -13.641 -6.266 1 98.94 5 VAL B CA 1
ATOM 1925 C C . VAL B 1 5 ? 0.948 -12.852 -5.699 1 98.94 5 VAL B C 1
ATOM 1927 O O . VAL B 1 5 ? 0.129 -13.406 -4.957 1 98.94 5 VAL B O 1
ATOM 1930 N N . PHE B 1 6 ? 0.906 -11.578 -6 1 98.88 6 PHE B N 1
ATOM 1931 C CA . PHE B 1 6 ? -0.252 -10.734 -5.73 1 98.88 6 PHE B CA 1
ATOM 1932 C C . PHE B 1 6 ? -1.122 -10.594 -6.973 1 98.88 6 PHE B C 1
ATOM 1934 O O . PHE B 1 6 ? -0.612 -10.359 -8.07 1 98.88 6 PHE B O 1
ATOM 1941 N N . ALA B 1 7 ? -2.451 -10.695 -6.777 1 98.81 7 ALA B N 1
ATOM 1942 C CA . ALA B 1 7 ? -3.303 -10.773 -7.965 1 98.81 7 ALA B CA 1
ATOM 1943 C C . ALA B 1 7 ? -4.762 -10.492 -7.613 1 98.81 7 ALA B C 1
ATOM 1945 O O . ALA B 1 7 ? -5.152 -10.578 -6.445 1 98.81 7 ALA B O 1
ATOM 1946 N N . SER B 1 8 ? -5.547 -10.25 -8.664 1 98.44 8 SER B N 1
ATOM 1947 C CA . SER B 1 8 ? -6.961 -9.922 -8.508 1 98.44 8 SER B CA 1
ATOM 1948 C C . SER B 1 8 ? -7.746 -11.102 -7.957 1 98.44 8 SER B C 1
ATOM 1950 O O . SER B 1 8 ? -7.445 -12.258 -8.273 1 98.44 8 SER B O 1
ATOM 1952 N N . SER B 1 9 ? -8.828 -10.742 -7.223 1 96.38 9 SER B N 1
ATOM 1953 C CA . SER B 1 9 ? -9.773 -11.734 -6.727 1 96.38 9 SER B CA 1
ATOM 1954 C C . SER B 1 9 ? -11.125 -11.617 -7.434 1 96.38 9 SER B C 1
ATOM 1956 O O . SER B 1 9 ? -12.008 -12.453 -7.246 1 96.38 9 SER B O 1
ATOM 1958 N N . SER B 1 10 ? -11.297 -10.664 -8.273 1 96.69 10 SER B N 1
ATOM 1959 C CA . SER B 1 10 ? -12.586 -10.383 -8.898 1 96.69 10 SER B CA 1
ATOM 1960 C C . SER B 1 10 ? -12.984 -11.5 -9.859 1 96.69 10 SER B C 1
ATOM 1962 O O . SER B 1 10 ? -12.188 -11.906 -10.711 1 96.69 10 SER B O 1
ATOM 1964 N N . SER B 1 11 ? -14.25 -11.938 -9.812 1 96.94 11 SER B N 1
ATOM 1965 C CA . SER B 1 11 ? -14.758 -12.938 -10.742 1 96.94 11 SER B CA 1
ATOM 1966 C C . SER B 1 11 ? -14.984 -12.344 -12.125 1 96.94 11 SER B C 1
ATOM 1968 O O . SER B 1 11 ? -15.188 -13.078 -13.094 1 96.94 11 SER B O 1
ATOM 1970 N N . LEU B 1 12 ? -14.891 -11.023 -12.203 1 98.12 12 LEU B N 1
ATOM 1971 C CA . LEU B 1 12 ? -15.148 -10.336 -13.469 1 98.12 12 LEU B CA 1
ATOM 1972 C C . LEU B 1 12 ? -13.844 -9.938 -14.148 1 98.12 12 LEU B C 1
ATOM 1974 O O . LEU B 1 12 ? -13.852 -9.203 -15.133 1 98.12 12 LEU B O 1
ATOM 1978 N N . THR B 1 13 ? -12.75 -10.445 -13.633 1 98.38 13 THR B N 1
ATOM 1979 C CA . THR B 1 13 ? -11.453 -10.148 -14.219 1 98.38 13 THR B CA 1
ATOM 1980 C C . THR B 1 13 ? -11.414 -10.547 -15.688 1 98.38 13 THR B C 1
ATOM 1982 O O . THR B 1 13 ? -11.812 -11.656 -16.047 1 98.38 13 THR B O 1
ATOM 1985 N N . PRO B 1 14 ? -10.891 -9.703 -16.516 1 98.62 14 PRO B N 1
ATOM 1986 C CA . PRO B 1 14 ? -10.867 -9.977 -17.953 1 98.62 14 PRO B CA 1
ATOM 1987 C C . PRO B 1 14 ? -9.984 -11.164 -18.312 1 98.62 14 PRO B C 1
ATOM 1989 O O . PRO B 1 14 ? -8.953 -11.391 -17.672 1 98.62 14 PRO B O 1
ATOM 1992 N N . GLU B 1 15 ? -10.266 -11.797 -19.359 1 98.62 15 GLU B N 1
ATOM 1993 C CA . GLU B 1 15 ? -9.648 -13.055 -19.781 1 98.62 15 GLU B CA 1
ATOM 1994 C C . GLU B 1 15 ? -8.164 -12.867 -20.062 1 98.62 15 GLU B C 1
ATOM 1996 O O . GLU B 1 15 ? -7.344 -13.727 -19.734 1 98.62 15 GLU B O 1
ATOM 2001 N N . PRO B 1 16 ? -7.719 -11.766 -20.703 1 98.75 16 PRO B N 1
ATOM 2002 C CA . PRO B 1 16 ? -6.281 -11.625 -20.938 1 98.75 16 PRO B CA 1
ATOM 2003 C C . PRO B 1 16 ? -5.461 -11.672 -19.656 1 98.75 16 PRO B C 1
ATOM 2005 O O . PRO B 1 16 ? -4.328 -12.164 -19.656 1 98.75 16 PRO B O 1
ATOM 2008 N N . TYR B 1 17 ? -6.043 -11.219 -18.594 1 98.88 17 TYR B N 1
ATOM 2009 C CA . TYR B 1 17 ? -5.355 -11.25 -17.312 1 98.88 17 TYR B CA 1
ATOM 2010 C C . TYR B 1 17 ? -5.359 -12.656 -16.719 1 98.88 17 TYR B C 1
ATOM 2012 O O . TYR B 1 17 ? -4.352 -13.109 -16.172 1 98.88 17 TYR B O 1
ATOM 2020 N N . LEU B 1 18 ? -6.477 -13.328 -16.906 1 98.81 18 LEU B N 1
ATOM 2021 C CA . LEU B 1 18 ? -6.582 -14.703 -16.422 1 98.81 18 LEU B CA 1
ATOM 2022 C C . LEU B 1 18 ? -5.605 -15.609 -17.156 1 98.81 18 LEU B C 1
ATOM 2024 O O . LEU B 1 18 ? -4.984 -16.484 -16.547 1 98.81 18 LEU B O 1
ATOM 2028 N N . LYS B 1 19 ? -5.48 -15.391 -18.422 1 98.81 19 LYS B N 1
ATOM 2029 C CA . LYS B 1 19 ? -4.582 -16.203 -19.234 1 98.81 19 LYS B CA 1
ATOM 2030 C C . LYS B 1 19 ? -3.141 -16.078 -18.75 1 98.81 19 LYS B C 1
ATOM 2032 O O . LYS B 1 19 ? -2.447 -17.094 -18.594 1 98.81 19 LYS B O 1
ATOM 2037 N N . VAL B 1 20 ? -2.676 -14.852 -18.5 1 98.88 20 VAL B N 1
ATOM 2038 C CA . VAL B 1 20 ? -1.308 -14.641 -18.031 1 98.88 20 VAL B CA 1
ATOM 2039 C C . VAL B 1 20 ? -1.124 -15.25 -16.656 1 98.88 20 VAL B C 1
ATOM 2041 O O . VAL B 1 20 ? -0.057 -15.789 -16.344 1 98.88 20 VAL B O 1
ATOM 2044 N N . ALA B 1 21 ? -2.143 -15.18 -15.844 1 98.88 21 ALA B N 1
ATOM 2045 C CA . ALA B 1 21 ? -2.086 -15.773 -14.508 1 98.88 21 ALA B CA 1
ATOM 2046 C C . ALA B 1 21 ? -1.929 -17.281 -14.594 1 98.88 21 ALA B C 1
ATOM 2048 O O . ALA B 1 21 ? -1.103 -17.875 -13.883 1 98.88 21 ALA B O 1
ATOM 2049 N N . ARG B 1 22 ? -2.703 -17.922 -15.461 1 98.81 22 ARG B N 1
ATOM 2050 C CA . ARG B 1 22 ? -2.604 -19.359 -15.656 1 98.81 22 ARG B CA 1
ATOM 2051 C C . ARG B 1 22 ? -1.212 -19.75 -16.141 1 98.81 22 ARG B C 1
ATOM 2053 O O . ARG B 1 22 ? -0.621 -20.703 -15.633 1 98.81 22 ARG B O 1
ATOM 2060 N N . GLU B 1 23 ? -0.716 -19.016 -17.078 1 98.88 23 GLU B N 1
ATOM 2061 C CA . GLU B 1 23 ? 0.623 -19.25 -17.609 1 98.88 23 GLU B CA 1
ATOM 2062 C C . GLU B 1 23 ? 1.68 -19.141 -16.516 1 98.88 23 GLU B C 1
ATOM 2064 O O . GLU B 1 23 ? 2.602 -19.953 -16.453 1 98.88 23 GLU B O 1
ATOM 2069 N N . LEU B 1 24 ? 1.555 -18.125 -15.672 1 98.94 24 LEU B N 1
ATOM 2070 C CA . LEU B 1 24 ? 2.514 -17.969 -14.586 1 98.94 24 LEU B CA 1
ATOM 2071 C C . LEU B 1 24 ? 2.48 -19.156 -13.648 1 98.94 24 LEU B C 1
ATOM 2073 O O . LEU B 1 24 ? 3.531 -19.672 -13.242 1 98.94 24 LEU B O 1
ATOM 2077 N N . GLY B 1 25 ? 1.254 -19.562 -13.266 1 98.75 25 GLY B N 1
ATOM 2078 C CA . GLY B 1 25 ? 1.127 -20.75 -12.438 1 98.75 25 GLY B CA 1
ATOM 2079 C C . GLY B 1 25 ? 1.819 -21.953 -13.016 1 98.75 25 GLY B C 1
ATOM 2080 O O . GLY B 1 25 ? 2.535 -22.672 -12.312 1 98.75 25 GLY B O 1
ATOM 2081 N N . GLU B 1 26 ? 1.642 -22.188 -14.312 1 98.75 26 GLU B N 1
ATOM 2082 C CA . GLU B 1 26 ? 2.268 -23.312 -15 1 98.75 26 GLU B CA 1
ATOM 2083 C C . GLU B 1 26 ? 3.789 -23.203 -14.969 1 98.75 26 GLU B C 1
ATOM 2085 O O . GLU B 1 26 ? 4.484 -24.188 -14.734 1 98.75 26 GLU B O 1
ATOM 2090 N N . GLU B 1 27 ? 4.27 -22 -15.227 1 98.75 27 GLU B N 1
ATOM 2091 C CA . GLU B 1 27 ? 5.715 -21.781 -15.25 1 98.75 27 GLU B CA 1
ATOM 2092 C C . GLU B 1 27 ? 6.332 -22.016 -13.875 1 98.75 27 GLU B C 1
ATOM 2094 O O . GLU B 1 27 ? 7.418 -22.594 -13.766 1 98.75 27 GLU B O 1
ATOM 2099 N N . ILE B 1 28 ? 5.668 -21.578 -12.852 1 98.88 28 ILE B N 1
ATOM 2100 C CA . ILE B 1 28 ? 6.16 -21.781 -11.492 1 98.88 28 ILE B CA 1
ATOM 2101 C C . ILE B 1 28 ? 6.227 -23.266 -11.188 1 98.88 28 ILE B C 1
ATOM 2103 O O . ILE B 1 28 ? 7.211 -23.75 -10.617 1 98.88 28 ILE B O 1
ATOM 2107 N N . ALA B 1 29 ? 5.203 -24 -11.594 1 98.62 29 ALA B N 1
ATOM 2108 C CA . ALA B 1 29 ? 5.145 -25.438 -11.383 1 98.62 29 ALA B CA 1
ATOM 2109 C C . ALA B 1 29 ? 6.262 -26.156 -12.133 1 98.62 29 ALA B C 1
ATOM 2111 O O . ALA B 1 29 ? 6.961 -27 -11.57 1 98.62 29 ALA B O 1
ATOM 2112 N N . LYS B 1 30 ? 6.43 -25.797 -13.367 1 98.31 30 LYS B N 1
ATOM 2113 C CA . LYS B 1 30 ? 7.453 -26.406 -14.211 1 98.31 30 LYS B CA 1
ATOM 2114 C C . LYS B 1 30 ? 8.844 -26.219 -13.609 1 98.31 30 LYS B C 1
ATOM 2116 O O . LYS B 1 30 ? 9.688 -27.109 -13.695 1 98.31 30 LYS B O 1
ATOM 2121 N N . ALA B 1 31 ? 9.039 -25.078 -13.016 1 98.44 31 ALA B N 1
ATOM 2122 C CA . ALA B 1 31 ? 10.336 -24.766 -12.422 1 98.44 31 ALA B CA 1
ATOM 2123 C C . ALA B 1 31 ? 10.477 -25.406 -11.039 1 98.44 31 ALA B C 1
ATOM 2125 O O . ALA B 1 31 ? 11.531 -25.297 -10.406 1 98.44 31 ALA B O 1
ATOM 2126 N N . GLN B 1 32 ? 9.406 -25.969 -10.539 1 98.38 32 GLN B N 1
ATOM 2127 C CA . GLN B 1 32 ? 9.367 -26.641 -9.242 1 98.38 32 GLN B CA 1
ATOM 2128 C C . GLN B 1 32 ? 9.539 -25.625 -8.102 1 98.38 32 GLN B C 1
ATOM 2130 O O . GLN B 1 32 ? 10.211 -25.922 -7.109 1 98.38 32 GLN B O 1
ATOM 2135 N N . TYR B 1 33 ? 9.07 -24.438 -8.312 1 98.75 33 TYR B N 1
ATOM 2136 C CA . TYR B 1 33 ? 9.031 -23.422 -7.266 1 98.75 33 TYR B CA 1
ATOM 2137 C C . TYR B 1 33 ? 7.738 -23.516 -6.465 1 98.75 33 TYR B C 1
ATOM 2139 O O . TYR B 1 33 ? 6.781 -24.156 -6.891 1 98.75 33 TYR B O 1
ATOM 2147 N N . LEU B 1 34 ? 7.762 -22.969 -5.234 1 98.69 34 LEU B N 1
ATOM 2148 C CA . LEU B 1 34 ? 6.555 -22.844 -4.43 1 98.69 34 LEU B CA 1
ATOM 2149 C C . LEU B 1 34 ? 5.777 -21.594 -4.812 1 98.69 34 LEU B C 1
ATOM 2151 O O . LEU B 1 34 ? 6.34 -20.5 -4.863 1 98.69 34 LEU B O 1
ATOM 2155 N N . CYS B 1 35 ? 4.496 -21.781 -5.125 1 98.62 35 CYS B N 1
ATOM 2156 C CA . CYS B 1 35 ? 3.613 -20.672 -5.418 1 98.62 35 CYS B CA 1
ATOM 2157 C C . CYS B 1 35 ? 2.873 -20.219 -4.164 1 98.62 35 CYS B C 1
ATOM 2159 O O . CYS B 1 35 ? 2.062 -20.969 -3.615 1 98.62 35 CYS B O 1
ATOM 2161 N N . ILE B 1 36 ? 3.129 -18.984 -3.695 1 98.75 36 ILE B N 1
ATOM 2162 C CA . ILE B 1 36 ? 2.465 -18.406 -2.533 1 98.75 36 ILE B CA 1
ATOM 2163 C C . ILE B 1 36 ? 1.495 -17.328 -2.98 1 98.75 36 ILE B C 1
ATOM 2165 O O . ILE B 1 36 ? 1.875 -16.406 -3.721 1 98.75 36 ILE B O 1
ATOM 2169 N N . ASN B 1 37 ? 0.271 -17.422 -2.574 1 98.19 37 ASN B N 1
ATOM 2170 C CA . ASN B 1 37 ? -0.685 -16.375 -2.924 1 98.19 37 ASN B CA 1
ATOM 2171 C C . ASN B 1 37 ? -1.839 -16.312 -1.927 1 98.19 37 ASN B C 1
ATOM 2173 O O . ASN B 1 37 ? -1.837 -17.031 -0.925 1 98.19 37 ASN B O 1
ATOM 2177 N N . GLY B 1 38 ? -2.781 -15.414 -2.213 1 96.25 38 GLY B N 1
ATOM 2178 C CA . GLY B 1 38 ? -3.855 -15.156 -1.268 1 96.25 38 GLY B CA 1
ATOM 2179 C C . GLY B 1 38 ? -5.016 -16.125 -1.406 1 96.25 38 GLY B C 1
ATOM 2180 O O . GLY B 1 38 ? -5.984 -16.062 -0.647 1 96.25 38 GLY B O 1
ATOM 2181 N N . GLY B 1 39 ? -4.93 -16.875 -2.377 1 91.62 39 GLY B N 1
ATOM 2182 C CA . GLY B 1 39 ? -5.949 -17.891 -2.549 1 91.62 39 GLY B CA 1
ATOM 2183 C C . GLY B 1 39 ? -7.207 -17.375 -3.227 1 91.62 39 GLY B C 1
ATOM 2184 O O . GLY B 1 39 ? -7.203 -16.281 -3.797 1 91.62 39 GLY B O 1
ATOM 2185 N N . GLY B 1 40 ? -8.266 -18.25 -3.213 1 83.94 40 GLY B N 1
ATOM 2186 C CA . GLY B 1 40 ? -9.523 -17.969 -3.875 1 83.94 40 GLY B CA 1
ATOM 2187 C C . GLY B 1 40 ? -9.672 -18.688 -5.203 1 83.94 40 GLY B C 1
ATOM 2188 O O . GLY B 1 40 ? -8.703 -19.234 -5.73 1 83.94 40 GLY B O 1
ATOM 2189 N N . LYS B 1 41 ? -10.891 -18.672 -5.66 1 89.81 41 LYS B N 1
ATOM 2190 C CA . LYS B 1 41 ? -11.211 -19.422 -6.871 1 89.81 41 LYS B CA 1
ATOM 2191 C C . LYS B 1 41 ? -11.438 -18.484 -8.055 1 89.81 41 LYS B C 1
ATOM 2193 O O . LYS B 1 41 ? -11.516 -18.938 -9.195 1 89.81 41 LYS B O 1
ATOM 2198 N N . ASN B 1 42 ? -11.438 -17.219 -7.703 1 94.12 42 ASN B N 1
ATOM 2199 C CA . ASN B 1 42 ? -11.766 -16.266 -8.75 1 94.12 42 ASN B CA 1
ATOM 2200 C C . ASN B 1 42 ? -10.57 -15.359 -9.07 1 94.12 42 ASN B C 1
ATOM 2202 O O . ASN B 1 42 ? -9.547 -15.414 -8.391 1 94.12 42 ASN B O 1
ATOM 2206 N N . GLY B 1 43 ? -10.664 -14.656 -10.211 1 97.75 43 GLY B N 1
ATOM 2207 C CA . GLY B 1 43 ? -9.664 -13.68 -10.609 1 97.75 43 GLY B CA 1
ATOM 2208 C C . GLY B 1 43 ? -8.344 -14.305 -11.016 1 97.75 43 GLY B C 1
ATOM 2209 O O . GLY B 1 43 ? -8.281 -15.492 -11.328 1 97.75 43 GLY B O 1
ATOM 2210 N N . CYS B 1 44 ? -7.363 -13.492 -11.047 1 98.69 44 CYS B N 1
ATOM 2211 C CA . CYS B 1 44 ? -6.031 -13.961 -11.406 1 98.69 44 CYS B CA 1
ATOM 2212 C C . CYS B 1 44 ? -5.512 -14.961 -10.383 1 98.69 44 CYS B C 1
ATOM 2214 O O . CYS B 1 44 ? -4.766 -15.883 -10.734 1 98.69 44 CYS B O 1
ATOM 2216 N N . MET B 1 45 ? -5.938 -14.836 -9.109 1 97.62 45 MET B N 1
ATOM 2217 C CA . MET B 1 45 ? -5.488 -15.781 -8.094 1 97.62 45 MET B CA 1
ATOM 2218 C C . MET B 1 45 ? -6.02 -17.188 -8.391 1 97.62 45 MET B C 1
ATOM 2220 O O . MET B 1 45 ? -5.277 -18.172 -8.312 1 97.62 45 MET B O 1
ATOM 2224 N N . GLY B 1 46 ? -7.316 -17.219 -8.758 1 96.44 46 GLY B N 1
ATOM 2225 C CA . GLY B 1 46 ? -7.883 -18.516 -9.133 1 96.44 46 GLY B CA 1
ATOM 2226 C C . GLY B 1 46 ? -7.215 -19.125 -10.352 1 96.44 46 GLY B C 1
ATOM 2227 O O . GLY B 1 46 ? -6.867 -20.297 -10.352 1 96.44 46 GLY B O 1
ATOM 2228 N N . ALA B 1 47 ? -7 -18.344 -11.344 1 98.19 47 ALA B N 1
ATOM 2229 C CA . ALA B 1 47 ? -6.379 -18.797 -12.586 1 98.19 47 ALA B CA 1
ATOM 2230 C C . ALA B 1 47 ? -4.941 -19.25 -12.344 1 98.19 47 ALA B C 1
ATOM 2232 O O . ALA B 1 47 ? -4.488 -20.234 -12.922 1 98.19 47 ALA B O 1
ATOM 2233 N N . LEU B 1 48 ? -4.254 -18.469 -11.531 1 98.56 48 LEU B N 1
ATOM 2234 C CA . LEU B 1 48 ? -2.895 -18.828 -11.133 1 98.56 48 LEU B CA 1
ATOM 2235 C C . LEU B 1 48 ? -2.854 -20.219 -10.508 1 98.56 48 LEU B C 1
ATOM 2237 O O . LEU B 1 48 ? -2.012 -21.047 -10.867 1 98.56 48 LEU B O 1
ATOM 2241 N N . ASN B 1 49 ? -3.738 -20.438 -9.57 1 97.38 49 ASN B N 1
ATOM 2242 C CA . ASN B 1 49 ? -3.795 -21.734 -8.883 1 97.38 49 ASN B CA 1
ATOM 2243 C C . ASN B 1 49 ? -4.164 -22.859 -9.836 1 97.38 49 ASN B C 1
ATOM 2245 O O . ASN B 1 49 ? -3.639 -23.969 -9.727 1 97.38 49 ASN B O 1
ATOM 2249 N N . GLU B 1 50 ? -5.055 -22.594 -10.758 1 97.06 50 GLU B N 1
ATOM 2250 C CA . GLU B 1 50 ? -5.398 -23.578 -11.781 1 97.06 50 GLU B CA 1
ATOM 2251 C C . GLU B 1 50 ? -4.168 -23.984 -12.586 1 97.06 50 GLU B C 1
ATOM 2253 O O . GLU B 1 50 ? -3.928 -25.172 -12.797 1 97.06 50 GLU B O 1
ATOM 2258 N N . GLY B 1 51 ? -3.434 -23 -13.023 1 98.06 51 GLY B N 1
ATOM 2259 C CA . GLY B 1 51 ? -2.221 -23.281 -13.773 1 98.06 51 GLY B CA 1
ATOM 2260 C C . GLY B 1 51 ? -1.188 -24.047 -12.977 1 98.06 51 GLY B C 1
ATOM 2261 O O . GLY B 1 51 ? -0.584 -25 -13.484 1 98.06 51 GLY B O 1
ATOM 2262 N N . ALA B 1 52 ? -0.962 -23.641 -11.75 1 98 52 ALA B N 1
ATOM 2263 C CA . ALA B 1 52 ? 0.004 -24.312 -10.891 1 98 52 ALA B CA 1
ATOM 2264 C C . ALA B 1 52 ? -0.382 -25.766 -10.672 1 98 52 ALA B C 1
ATOM 2266 O O . ALA B 1 52 ? 0.468 -26.656 -10.742 1 98 52 ALA B O 1
ATOM 2267 N N . ARG B 1 53 ? -1.619 -26.016 -10.453 1 96.5 53 ARG B N 1
ATOM 2268 C CA . ARG B 1 53 ? -2.102 -27.375 -10.219 1 96.5 53 ARG B CA 1
ATOM 2269 C C . ARG B 1 53 ? -1.964 -28.219 -11.477 1 96.5 53 ARG B C 1
ATOM 2271 O O . ARG B 1 53 ? -1.55 -29.375 -11.398 1 96.5 53 ARG B O 1
ATOM 2278 N N . ALA B 1 54 ? -2.314 -27.656 -12.562 1 96.5 54 ALA B N 1
ATOM 2279 C CA . ALA B 1 54 ? -2.219 -28.375 -13.828 1 96.5 54 ALA B CA 1
ATOM 2280 C C . ALA B 1 54 ? -0.787 -28.828 -14.102 1 96.5 54 ALA B C 1
ATOM 2282 O O . ALA B 1 54 ? -0.566 -29.891 -14.703 1 96.5 54 ALA B O 1
ATOM 2283 N N . GLY B 1 55 ? 0.145 -28.047 -13.625 1 96.69 55 GLY B N 1
ATOM 2284 C CA . GLY B 1 55 ? 1.548 -28.375 -13.82 1 96.69 55 GLY B CA 1
ATOM 2285 C C . GLY B 1 55 ? 2.117 -29.234 -12.703 1 96.69 55 GLY B C 1
ATOM 2286 O O . GLY B 1 55 ? 3.311 -29.547 -12.695 1 96.69 55 GLY B O 1
ATOM 2287 N N . GLY B 1 56 ? 1.272 -29.562 -11.711 1 96.5 56 GLY B N 1
ATOM 2288 C CA . GLY B 1 56 ? 1.722 -30.375 -10.602 1 96.5 56 GLY B CA 1
ATOM 2289 C C . GLY B 1 56 ? 2.535 -29.594 -9.578 1 96.5 56 GLY B C 1
ATOM 2290 O O . GLY B 1 56 ? 3.398 -30.172 -8.906 1 96.5 56 GLY B O 1
ATOM 2291 N N . GLY B 1 57 ? 2.287 -28.344 -9.5 1 97.5 57 GLY B N 1
ATOM 2292 C CA . GLY B 1 57 ? 3.086 -27.484 -8.641 1 97.5 57 GLY B CA 1
ATOM 2293 C C . GLY B 1 57 ? 2.617 -27.484 -7.195 1 97.5 57 GLY B C 1
ATOM 2294 O O . GLY B 1 57 ? 1.583 -28.078 -6.875 1 97.5 57 GLY B O 1
ATOM 2295 N N . LYS B 1 58 ? 3.416 -26.859 -6.316 1 97.88 58 LYS B N 1
ATOM 2296 C CA . LYS B 1 58 ? 3.098 -26.672 -4.902 1 97.88 58 LYS B CA 1
ATOM 2297 C C . LYS B 1 58 ? 2.527 -25.281 -4.648 1 97.88 58 LYS B C 1
ATOM 2299 O O . LYS B 1 58 ? 3.068 -24.281 -5.137 1 97.88 58 LYS B O 1
ATOM 2304 N N . ILE B 1 59 ? 1.407 -25.297 -3.873 1 98.06 59 ILE B N 1
ATOM 2305 C CA . ILE B 1 59 ? 0.705 -24.031 -3.639 1 98.06 59 ILE B CA 1
ATOM 2306 C C . ILE B 1 59 ? 0.536 -23.812 -2.137 1 98.06 59 ILE B C 1
ATOM 2308 O O . ILE B 1 59 ? 0.073 -24.703 -1.418 1 98.06 59 ILE B O 1
ATOM 2312 N N . LYS B 1 60 ? 1.012 -22.703 -1.646 1 97.56 60 LYS B N 1
ATOM 2313 C CA . LYS B 1 60 ? 0.694 -22.188 -0.317 1 97.56 60 LYS B CA 1
ATOM 2314 C C . LYS B 1 60 ? -0.275 -21.016 -0.401 1 97.56 60 LYS B C 1
ATOM 2316 O O . LYS B 1 60 ? 0.002 -20.031 -1.078 1 97.56 60 LYS B O 1
ATOM 2321 N N . THR B 1 61 ? -1.371 -21.141 0.271 1 96.69 61 THR B N 1
ATOM 2322 C CA . THR B 1 61 ? -2.375 -20.078 0.302 1 96.69 61 THR B CA 1
ATOM 2323 C C . THR B 1 61 ? -2.445 -19.438 1.685 1 96.69 61 THR B C 1
ATOM 2325 O O . THR B 1 61 ? -2.463 -20.141 2.699 1 96.69 61 THR B O 1
ATOM 2328 N N . VAL B 1 62 ? -2.408 -18.141 1.689 1 97.06 62 VAL B N 1
ATOM 2329 C CA . VAL B 1 62 ? -2.635 -17.375 2.914 1 97.06 62 VAL B CA 1
ATOM 2330 C C . VAL B 1 62 ? -3.932 -16.578 2.795 1 97.06 62 VAL B C 1
ATOM 2332 O O . VAL B 1 62 ? -4.023 -15.641 1.994 1 97.06 62 VAL B O 1
ATOM 2335 N N . ILE B 1 63 ? -4.883 -16.922 3.586 1 95.81 63 ILE B N 1
ATOM 2336 C CA . ILE B 1 63 ? -6.191 -16.281 3.498 1 95.81 63 ILE B CA 1
ATOM 2337 C C . ILE B 1 63 ? -6.586 -15.719 4.863 1 95.81 63 ILE B C 1
ATOM 2339 O O . ILE B 1 63 ? -6.168 -16.234 5.898 1 95.81 63 ILE B O 1
ATOM 2343 N N . HIS B 1 64 ? -7.281 -14.602 4.855 1 95.75 64 HIS B N 1
ATOM 2344 C CA . HIS B 1 64 ? -7.801 -14.047 6.098 1 95.75 64 HIS B CA 1
ATOM 2345 C C . HIS B 1 64 ? -9.039 -14.805 6.562 1 95.75 64 HIS B C 1
ATOM 2347 O O . HIS B 1 64 ? -9.898 -15.156 5.75 1 95.75 64 HIS B O 1
ATOM 2353 N N . GLY B 1 65 ? -9.164 -14.953 7.82 1 93.44 65 GLY B N 1
ATOM 2354 C CA . GLY B 1 65 ? -10.273 -15.695 8.398 1 93.44 65 GLY B CA 1
ATOM 2355 C C . GLY B 1 65 ? -11.625 -15.133 8.008 1 93.44 65 GLY B C 1
ATOM 2356 O O . GLY B 1 65 ? -12.617 -15.867 7.957 1 93.44 65 GLY B O 1
ATOM 2357 N N . LYS B 1 66 ? -11.672 -13.891 7.711 1 91.44 66 LYS B N 1
ATOM 2358 C CA . LYS B 1 66 ? -12.914 -13.219 7.332 1 91.44 66 LYS B CA 1
ATOM 2359 C C . LYS B 1 66 ? -13.523 -13.852 6.086 1 91.44 66 LYS B C 1
ATOM 2361 O O . LYS B 1 66 ? -14.742 -13.797 5.891 1 91.44 66 LYS B O 1
ATOM 2366 N N . TRP B 1 67 ? -12.68 -14.523 5.254 1 90.12 67 TRP B N 1
ATOM 2367 C CA . TRP B 1 67 ? -13.18 -15.039 3.98 1 90.12 67 TRP B CA 1
ATOM 2368 C C . TRP B 1 67 ? -13.25 -16.562 3.996 1 90.12 67 TRP B C 1
ATOM 2370 O O . TRP B 1 67 ? -13.523 -17.188 2.973 1 90.12 67 TRP B O 1
ATOM 2380 N N . VAL B 1 68 ? -12.953 -17.078 5.047 1 85.94 68 VAL B N 1
ATOM 2381 C CA . VAL B 1 68 ? -13.031 -18.531 5.141 1 85.94 68 VAL B CA 1
ATOM 2382 C C . VAL B 1 68 ? -14.414 -18.953 5.645 1 85.94 68 VAL B C 1
ATOM 2384 O O . VAL B 1 68 ? -14.766 -18.688 6.797 1 85.94 68 VAL B O 1
ATOM 2387 N N . ILE B 1 69 ? -15.25 -19.391 4.77 1 69.5 69 ILE B N 1
ATOM 2388 C CA . ILE B 1 69 ? -16.562 -19.922 5.16 1 69.5 69 ILE B CA 1
ATOM 2389 C C . ILE B 1 69 ? -16.453 -21.422 5.414 1 69.5 69 ILE B C 1
ATOM 2391 O O . ILE B 1 69 ? -16.906 -21.922 6.449 1 69.5 69 ILE B O 1
ATOM 2395 N N . ASP B 1 70 ? -15.875 -22.094 4.477 1 64.38 70 ASP B N 1
ATOM 2396 C CA . ASP B 1 70 ? -15.609 -23.531 4.535 1 64.38 70 ASP B CA 1
ATOM 2397 C C . ASP B 1 70 ? -14.195 -23.844 4.055 1 64.38 70 ASP B C 1
ATOM 2399 O O . ASP B 1 70 ? -13.844 -23.547 2.914 1 64.38 70 ASP B O 1
ATOM 2403 N N . LYS B 1 71 ? -13.492 -24.344 4.898 1 66.69 71 LYS B N 1
ATOM 2404 C CA . LYS B 1 71 ? -12.102 -24.672 4.598 1 66.69 71 LYS B CA 1
ATOM 2405 C C . LYS B 1 71 ? -12.008 -25.609 3.395 1 66.69 71 LYS B C 1
ATOM 2407 O O . LYS B 1 71 ? -10.984 -25.656 2.715 1 66.69 71 LYS B O 1
ATOM 2412 N N . MET B 1 72 ? -13.023 -26.297 3.174 1 58.62 72 MET B N 1
ATOM 2413 C CA . MET B 1 72 ? -13.047 -27.25 2.072 1 58.62 72 MET B CA 1
ATOM 2414 C C . MET B 1 72 ? -12.922 -26.531 0.73 1 58.62 72 MET B C 1
ATOM 2416 O O . MET B 1 72 ? -12.586 -27.156 -0.28 1 58.62 72 MET B O 1
ATOM 2420 N N . GLU B 1 73 ? -13.055 -25.25 0.811 1 66.88 73 GLU B N 1
ATOM 2421 C CA . GLU B 1 73 ? -12.945 -24.438 -0.399 1 66.88 73 GLU B CA 1
ATOM 2422 C C . GLU B 1 73 ? -11.508 -24.375 -0.889 1 66.88 73 GLU B C 1
ATOM 2424 O O . GLU B 1 73 ? -11.25 -24.016 -2.039 1 66.88 73 GLU B O 1
ATOM 2429 N N . PHE B 1 74 ? -10.664 -25.016 -0.04 1 67.56 74 PHE B N 1
ATOM 2430 C CA . PHE B 1 74 ? -9.242 -24.906 -0.335 1 67.56 74 PHE B CA 1
ATOM 2431 C C . PHE B 1 74 ? -8.586 -26.281 -0.392 1 67.56 74 PHE B C 1
ATOM 2433 O O . PHE B 1 74 ? -7.395 -26.406 -0.105 1 67.56 74 PHE B O 1
ATOM 2440 N N . GLU B 1 75 ? -9.266 -27.25 -0.711 1 71.31 75 GLU B N 1
ATOM 2441 C CA . GLU B 1 75 ? -8.781 -28.625 -0.73 1 71.31 75 GLU B CA 1
ATOM 2442 C C . GLU B 1 75 ? -7.699 -28.828 -1.788 1 71.31 75 GLU B C 1
ATOM 2444 O O . GLU B 1 75 ? -6.875 -29.734 -1.684 1 71.31 75 GLU B O 1
ATOM 2449 N N . ASP B 1 76 ? -7.551 -27.938 -2.656 1 79.75 76 ASP B N 1
ATOM 2450 C CA . ASP B 1 76 ? -6.633 -28.141 -3.775 1 79.75 76 ASP B CA 1
ATOM 2451 C C . ASP B 1 76 ? -5.305 -27.438 -3.533 1 79.75 76 ASP B C 1
ATOM 2453 O O . ASP B 1 76 ? -4.438 -27.422 -4.41 1 79.75 76 ASP B O 1
ATOM 2457 N N . VAL B 1 77 ? -5.133 -26.953 -2.266 1 87.06 77 VAL B N 1
ATOM 2458 C CA . VAL B 1 77 ? -3.863 -26.281 -1.995 1 87.06 77 VAL B CA 1
ATOM 2459 C C . VAL B 1 77 ? -3.006 -27.156 -1.083 1 87.06 77 VAL B C 1
ATOM 2461 O O . VAL B 1 77 ? -3.529 -27.984 -0.327 1 87.06 77 VAL B O 1
ATOM 2464 N N . ASP B 1 78 ? -1.73 -27.062 -1.182 1 94.19 78 ASP B N 1
ATOM 2465 C CA . ASP B 1 78 ? -0.801 -27.891 -0.426 1 94.19 78 ASP B CA 1
ATOM 2466 C C . ASP B 1 78 ? -0.646 -27.375 1.006 1 94.19 78 ASP B C 1
ATOM 2468 O O . ASP B 1 78 ? -0.475 -28.172 1.937 1 94.19 78 ASP B O 1
ATOM 2472 N N . GLU B 1 79 ? -0.623 -26.125 1.201 1 94.56 79 GLU B N 1
ATOM 2473 C CA . GLU B 1 79 ? -0.572 -25.469 2.506 1 94.56 79 GLU B CA 1
ATOM 2474 C C . GLU B 1 79 ? -1.563 -24.312 2.584 1 94.56 79 GLU B C 1
ATOM 2476 O O . GLU B 1 79 ? -1.567 -23.438 1.721 1 94.56 79 GLU B O 1
ATOM 2481 N N . LEU B 1 80 ? -2.422 -24.406 3.607 1 94.69 80 LEU B N 1
ATOM 2482 C CA . LEU B 1 80 ? -3.371 -23.328 3.867 1 94.69 80 LEU B CA 1
ATOM 2483 C C . LEU B 1 80 ? -3.055 -22.625 5.188 1 94.69 80 LEU B C 1
ATOM 2485 O O . LEU B 1 80 ? -2.99 -23.281 6.234 1 94.69 80 LEU B O 1
ATOM 2489 N N . VAL B 1 81 ? -2.787 -21.375 5.125 1 95.81 81 VAL B N 1
ATOM 2490 C CA . VAL B 1 81 ? -2.559 -20.547 6.309 1 95.81 81 VAL B CA 1
ATOM 2491 C C . VAL B 1 81 ? -3.703 -19.562 6.48 1 95.81 81 VAL B C 1
ATOM 2493 O O . VAL B 1 81 ? -4.023 -18.812 5.555 1 95.81 81 VAL B O 1
ATOM 2496 N N . ILE B 1 82 ? -4.301 -19.531 7.637 1 95.44 82 ILE B N 1
ATOM 2497 C CA . ILE B 1 82 ? -5.395 -18.609 7.93 1 95.44 82 ILE B CA 1
ATOM 2498 C C . ILE B 1 82 ? -4.898 -17.484 8.836 1 95.44 82 ILE B C 1
ATOM 2500 O O . ILE B 1 82 ? -4.547 -17.719 9.992 1 95.44 82 ILE B O 1
ATOM 2504 N N . ALA B 1 83 ? -4.848 -16.281 8.266 1 96.75 83 ALA B N 1
ATOM 2505 C CA . ALA B 1 83 ? -4.477 -15.102 9.039 1 96.75 83 ALA B CA 1
ATOM 2506 C C . ALA B 1 83 ? -5.664 -14.586 9.844 1 96.75 83 ALA B C 1
ATOM 2508 O O . ALA B 1 83 ? -6.816 -14.812 9.484 1 96.75 83 ALA B O 1
ATOM 2509 N N . GLN B 1 84 ? -5.266 -13.859 10.883 1 96.12 84 GLN B N 1
ATOM 2510 C CA . GLN B 1 84 ? -6.293 -13.336 11.781 1 96.12 84 GLN B CA 1
ATOM 2511 C C . GLN B 1 84 ? -6.156 -11.828 11.961 1 96.12 84 GLN B C 1
ATOM 2513 O O . GLN B 1 84 ? -5.273 -11.203 11.359 1 96.12 84 GLN B O 1
ATOM 2518 N N . GLY B 1 85 ? -7.152 -11.25 12.68 1 95.25 85 GLY B N 1
ATOM 2519 C CA . GLY B 1 85 ? -7.09 -9.844 13.031 1 95.25 85 GLY B CA 1
ATOM 2520 C C . GLY B 1 85 ? -8.195 -9.016 12.391 1 95.25 85 GLY B C 1
ATOM 2521 O O . GLY B 1 85 ? -9.023 -9.555 11.656 1 95.25 85 GLY B O 1
ATOM 2522 N N . ASN B 1 86 ? -8.141 -7.734 12.695 1 95.5 86 ASN B N 1
ATOM 2523 C CA . ASN B 1 86 ? -9.164 -6.816 12.203 1 95.5 86 ASN B CA 1
ATOM 2524 C C . ASN B 1 86 ? -8.633 -5.957 11.062 1 95.5 86 ASN B C 1
ATOM 2526 O O . ASN B 1 86 ? -9.148 -4.867 10.805 1 95.5 86 ASN B O 1
ATOM 2530 N N . ASN B 1 87 ? -7.605 -6.395 10.492 1 97 87 ASN B N 1
ATOM 2531 C CA . ASN B 1 87 ? -7 -5.824 9.289 1 97 87 ASN B CA 1
ATOM 2532 C C . ASN B 1 87 ? -6.211 -6.871 8.508 1 97 87 ASN B C 1
ATOM 2534 O O . ASN B 1 87 ? -6.191 -8.047 8.883 1 97 87 ASN B O 1
ATOM 2538 N N . LEU B 1 88 ? -5.504 -6.441 7.508 1 97.88 88 LEU B N 1
ATOM 2539 C CA . LEU B 1 88 ? -4.863 -7.418 6.633 1 97.88 88 LEU B CA 1
ATOM 2540 C C . LEU B 1 88 ? -3.363 -7.488 6.895 1 97.88 88 LEU B C 1
ATOM 2542 O O . LEU B 1 88 ? -2.621 -8.102 6.121 1 97.88 88 LEU B O 1
ATOM 2546 N N . GLN B 1 89 ? -2.85 -6.867 7.934 1 98.5 89 GLN B N 1
ATOM 2547 C CA . GLN B 1 89 ? -1.408 -6.766 8.141 1 98.5 89 GLN B CA 1
ATOM 2548 C C . GLN B 1 89 ? -0.781 -8.141 8.344 1 98.5 89 GLN B C 1
ATOM 2550 O O . GLN B 1 89 ? 0.236 -8.461 7.723 1 98.5 89 GLN B O 1
ATOM 2555 N N . GLU B 1 90 ? -1.451 -8.953 9.172 1 98.12 90 GLU B N 1
ATOM 2556 C CA . GLU B 1 90 ? -0.905 -10.289 9.391 1 98.12 90 GLU B CA 1
ATOM 2557 C C . GLU B 1 90 ? -0.886 -11.094 8.094 1 98.12 90 GLU B C 1
ATOM 2559 O O . GLU B 1 90 ? 0.098 -11.773 7.793 1 98.12 90 GLU B O 1
ATOM 2564 N N . ARG B 1 91 ? -1.953 -11.031 7.336 1 98.19 91 ARG B N 1
ATOM 2565 C CA . ARG B 1 91 ? -2.023 -11.766 6.078 1 98.19 91 ARG B CA 1
ATOM 2566 C C . ARG B 1 91 ? -0.908 -11.344 5.129 1 98.19 91 ARG B C 1
ATOM 2568 O O . ARG B 1 91 ? -0.246 -12.188 4.523 1 98.19 91 ARG B O 1
ATOM 2575 N N . LYS B 1 92 ? -0.726 -10.07 5 1 98.62 92 LYS B N 1
ATOM 2576 C CA . LYS B 1 92 ? 0.322 -9.578 4.109 1 98.62 92 LYS B CA 1
ATOM 2577 C C . LYS B 1 92 ? 1.696 -10.07 4.551 1 98.62 92 LYS B C 1
ATOM 2579 O O . LYS B 1 92 ? 2.488 -10.531 3.727 1 98.62 92 LYS B O 1
ATOM 2584 N N . ARG B 1 93 ? 1.94 -9.961 5.82 1 98 93 ARG B N 1
ATOM 2585 C CA . ARG B 1 93 ? 3.232 -10.406 6.336 1 98 93 ARG B CA 1
ATOM 2586 C C . ARG B 1 93 ? 3.463 -11.883 6.031 1 98 93 ARG B C 1
ATOM 2588 O O . ARG B 1 93 ? 4.539 -12.266 5.566 1 98 93 ARG B O 1
ATOM 2595 N N . LEU B 1 94 ? 2.461 -12.703 6.246 1 97.88 94 LEU B N 1
ATOM 2596 C CA . LEU B 1 94 ? 2.568 -14.148 6.055 1 97.88 94 LEU B CA 1
ATOM 2597 C C . LEU B 1 94 ? 2.742 -14.492 4.578 1 97.88 94 LEU B C 1
ATOM 2599 O O . LEU B 1 94 ? 3.26 -15.555 4.242 1 97.88 94 LEU B O 1
ATOM 2603 N N . LEU B 1 95 ? 2.316 -13.594 3.736 1 98.56 95 LEU B N 1
ATOM 2604 C CA . LEU B 1 95 ? 2.486 -13.781 2.299 1 98.56 95 LEU B CA 1
ATOM 2605 C C . LEU B 1 95 ? 3.941 -13.562 1.892 1 98.56 95 LEU B C 1
ATOM 2607 O O . LEU B 1 95 ? 4.535 -14.422 1.229 1 98.56 95 LEU B O 1
ATOM 2611 N N . TRP B 1 96 ? 4.523 -12.453 2.379 1 97.81 96 TRP B N 1
ATOM 2612 C CA . TRP B 1 96 ? 5.734 -12.047 1.678 1 97.81 96 TRP B CA 1
ATOM 2613 C C . TRP B 1 96 ? 6.965 -12.234 2.562 1 97.81 96 TRP B C 1
ATOM 2615 O O . TRP B 1 96 ? 8.094 -12.188 2.078 1 97.81 96 TRP B O 1
ATOM 2625 N N . GLU B 1 97 ? 6.828 -12.5 3.887 1 94.44 97 GLU B N 1
ATOM 2626 C CA . GLU B 1 97 ? 7.965 -12.469 4.805 1 94.44 97 GLU B CA 1
ATOM 2627 C C . GLU B 1 97 ? 8.969 -13.578 4.484 1 94.44 97 GLU B C 1
ATOM 2629 O O . GLU B 1 97 ? 10.156 -13.438 4.758 1 94.44 97 GLU B O 1
ATOM 2634 N N . THR B 1 98 ? 8.539 -14.688 3.832 1 93.12 98 THR B N 1
ATOM 2635 C CA . THR B 1 98 ? 9.461 -15.797 3.596 1 93.12 98 THR B CA 1
ATOM 2636 C C . THR B 1 98 ? 9.68 -16 2.1 1 93.12 98 THR B C 1
ATOM 2638 O O . THR B 1 98 ? 10.305 -16.984 1.691 1 93.12 98 THR B O 1
ATOM 2641 N N . CYS B 1 99 ? 9.25 -15.078 1.253 1 98.06 99 CYS B N 1
ATOM 2642 C CA . CYS B 1 99 ? 9.352 -15.312 -0.183 1 98.06 99 CYS B CA 1
ATOM 2643 C C . CYS B 1 99 ? 10.703 -14.836 -0.713 1 98.06 99 CYS B C 1
ATOM 2645 O O . CYS B 1 99 ? 11.398 -14.062 -0.055 1 98.06 99 CYS B O 1
ATOM 2647 N N . ASP B 1 100 ? 11.062 -15.406 -1.806 1 98.38 100 ASP B N 1
ATOM 2648 C CA . ASP B 1 100 ? 12.312 -15.023 -2.463 1 98.38 100 ASP B CA 1
ATOM 2649 C C . ASP B 1 100 ? 12.086 -13.859 -3.432 1 98.38 100 ASP B C 1
ATOM 2651 O O . ASP B 1 100 ? 12.992 -13.07 -3.689 1 98.38 100 ASP B O 1
ATOM 2655 N N . CYS B 1 101 ? 10.93 -13.773 -3.975 1 98.75 101 CYS B N 1
ATOM 2656 C CA . CYS B 1 101 ? 10.562 -12.703 -4.891 1 98.75 101 CYS B CA 1
ATOM 2657 C C . CYS B 1 101 ? 9.047 -12.523 -4.941 1 98.75 101 CYS B C 1
ATOM 2659 O O . CYS B 1 101 ? 8.305 -13.367 -4.441 1 98.75 101 CYS B O 1
ATOM 2661 N N . VAL B 1 102 ? 8.672 -11.406 -5.535 1 98.88 102 VAL B N 1
ATOM 2662 C CA . VAL B 1 102 ? 7.266 -11.055 -5.691 1 98.88 102 VAL B CA 1
ATOM 2663 C C . VAL B 1 102 ? 6.965 -10.789 -7.164 1 98.88 102 VAL B C 1
ATOM 2665 O O . VAL B 1 102 ? 7.715 -10.094 -7.844 1 98.88 102 VAL B O 1
ATOM 2668 N N . ILE B 1 103 ? 5.91 -11.43 -7.602 1 98.94 103 ILE B N 1
ATOM 2669 C CA . ILE B 1 103 ? 5.359 -11.125 -8.914 1 98.94 103 ILE B CA 1
ATOM 2670 C C . ILE B 1 103 ? 3.943 -10.57 -8.766 1 98.94 103 ILE B C 1
ATOM 2672 O O . ILE B 1 103 ? 3.123 -11.133 -8.039 1 98.94 103 ILE B O 1
ATOM 2676 N N . VAL B 1 104 ? 3.684 -9.5 -9.461 1 98.94 104 VAL B N 1
ATOM 2677 C CA . VAL B 1 104 ? 2.408 -8.812 -9.312 1 98.94 104 VAL B CA 1
ATOM 2678 C C . VAL B 1 104 ? 1.624 -8.883 -10.625 1 98.94 104 VAL B C 1
ATOM 2680 O O . VAL B 1 104 ? 2.057 -8.344 -11.641 1 98.94 104 VAL B O 1
ATOM 2683 N N . LEU B 1 105 ? 0.502 -9.523 -10.578 1 98.94 105 LEU B N 1
ATOM 2684 C CA . LEU B 1 105 ? -0.446 -9.602 -11.68 1 98.94 105 LEU B CA 1
ATOM 2685 C C . LEU B 1 105 ? -1.518 -8.531 -11.555 1 98.94 105 LEU B C 1
ATOM 2687 O O . LEU B 1 105 ? -1.626 -7.871 -10.523 1 98.94 105 LEU B O 1
ATOM 2691 N N . PRO B 1 106 ? -2.27 -8.289 -12.648 1 98.88 106 PRO B N 1
ATOM 2692 C CA . PRO B 1 106 ? -3.336 -7.293 -12.547 1 98.88 106 PRO B CA 1
ATOM 2693 C C . PRO B 1 106 ? -4.23 -7.508 -11.328 1 98.88 106 PRO B C 1
ATOM 2695 O O . PRO B 1 106 ? -4.594 -8.648 -11.023 1 98.88 106 PRO B O 1
ATOM 2698 N N . GLY B 1 107 ? -4.527 -6.418 -10.648 1 98.62 107 GLY B N 1
ATOM 2699 C CA . GLY B 1 107 ? -5.344 -6.457 -9.445 1 98.62 107 GLY B CA 1
ATOM 2700 C C . GLY B 1 107 ? -5.773 -5.082 -8.969 1 98.62 107 GLY B C 1
ATOM 2701 O O . GLY B 1 107 ? -5.492 -4.078 -9.625 1 98.62 107 GLY B O 1
ATOM 2702 N N . GLY B 1 108 ? -6.555 -5.078 -7.898 1 98.25 108 GLY B N 1
ATOM 2703 C CA . GLY B 1 108 ? -7.105 -3.842 -7.359 1 98.25 108 GLY B CA 1
ATOM 2704 C C . GLY B 1 108 ? -6.426 -3.395 -6.078 1 98.25 108 GLY B C 1
ATOM 2705 O O . GLY B 1 108 ? -5.211 -3.533 -5.934 1 98.25 108 GLY B O 1
ATOM 2706 N N . THR B 1 109 ? -7.184 -2.84 -5.141 1 98.19 109 THR B N 1
ATOM 2707 C CA . THR B 1 109 ? -6.637 -2.205 -3.947 1 98.19 109 THR B CA 1
ATOM 2708 C C . THR B 1 109 ? -5.895 -3.223 -3.088 1 98.19 109 THR B C 1
ATOM 2710 O O . THR B 1 109 ? -4.871 -2.9 -2.48 1 98.19 109 THR B O 1
ATOM 2713 N N . GLY B 1 110 ? -6.363 -4.434 -3.018 1 98.12 110 GLY B N 1
ATOM 2714 C CA . GLY B 1 110 ? -5.648 -5.457 -2.271 1 98.12 110 GLY B CA 1
ATOM 2715 C C . GLY B 1 110 ? -4.277 -5.766 -2.842 1 98.12 110 GLY B C 1
ATOM 2716 O O . GLY B 1 110 ? -3.299 -5.863 -2.098 1 98.12 110 GLY B O 1
ATOM 2717 N N . THR B 1 111 ? -4.211 -5.883 -4.102 1 98.81 111 THR B N 1
ATOM 2718 C CA . THR B 1 111 ? -2.957 -6.148 -4.797 1 98.81 111 THR B CA 1
ATOM 2719 C C . THR B 1 111 ? -1.989 -4.98 -4.633 1 98.81 111 THR B C 1
ATOM 2721 O O . THR B 1 111 ? -0.808 -5.184 -4.344 1 98.81 111 THR B O 1
ATOM 2724 N N . TRP B 1 112 ? -2.523 -3.785 -4.719 1 98.75 112 TRP B N 1
ATOM 2725 C CA . TRP B 1 112 ? -1.682 -2.6 -4.602 1 98.75 112 TRP B CA 1
ATOM 2726 C C . TRP B 1 112 ? -1.188 -2.422 -3.17 1 98.75 112 TRP B C 1
ATOM 2728 O O . TRP B 1 112 ? -0.064 -1.965 -2.945 1 98.75 112 TRP B O 1
ATOM 2738 N N . ASP B 1 113 ? -2.039 -2.734 -2.205 1 98.81 113 ASP B N 1
ATOM 2739 C CA . ASP B 1 113 ? -1.646 -2.725 -0.799 1 98.81 113 ASP B CA 1
ATOM 2740 C C . ASP B 1 113 ? -0.474 -3.67 -0.55 1 98.81 113 ASP B C 1
ATOM 2742 O O . ASP B 1 113 ? 0.523 -3.283 0.063 1 98.81 113 ASP B O 1
ATOM 2746 N N . GLU B 1 114 ? -0.511 -4.844 -1.078 1 98.88 114 GLU B N 1
ATOM 2747 C CA . GLU B 1 114 ? 0.555 -5.832 -0.958 1 98.88 114 GLU B CA 1
ATOM 2748 C C . GLU B 1 114 ? 1.82 -5.371 -1.677 1 98.88 114 GLU B C 1
ATOM 2750 O O . GLU B 1 114 ? 2.914 -5.418 -1.111 1 98.88 114 GLU B O 1
ATOM 2755 N N . LEU B 1 115 ? 1.67 -4.859 -2.848 1 98.88 115 LEU B N 1
ATOM 2756 C CA . LEU B 1 115 ? 2.777 -4.387 -3.672 1 98.88 115 LEU B CA 1
ATOM 2757 C C . LEU B 1 115 ? 3.535 -3.264 -2.975 1 98.88 115 LEU B C 1
ATOM 2759 O O . LEU B 1 115 ? 4.758 -3.334 -2.826 1 98.88 115 LEU B O 1
ATOM 2763 N N . MET B 1 116 ? 2.766 -2.301 -2.543 1 98.75 116 MET B N 1
ATOM 2764 C CA . MET B 1 116 ? 3.42 -1.101 -2.029 1 98.75 116 MET B CA 1
ATOM 2765 C C . MET B 1 116 ? 4.059 -1.368 -0.671 1 98.75 116 MET B C 1
ATOM 2767 O O . MET B 1 116 ? 5.082 -0.771 -0.334 1 98.75 116 MET B O 1
ATOM 2771 N N . GLU B 1 117 ? 3.547 -2.342 0.052 1 98.75 117 GLU B N 1
ATOM 2772 C CA . GLU B 1 117 ? 4.195 -2.713 1.306 1 98.75 117 GLU B CA 1
ATOM 2773 C C . GLU B 1 117 ? 5.594 -3.273 1.058 1 98.75 117 GLU B C 1
ATOM 2775 O O . GLU B 1 117 ? 6.555 -2.873 1.717 1 98.75 117 GLU B O 1
ATOM 2780 N N . VAL B 1 118 ? 5.734 -4.109 0.097 1 98.56 118 VAL B N 1
ATOM 2781 C CA . VAL B 1 118 ? 7.035 -4.703 -0.177 1 98.56 118 VAL B CA 1
ATOM 2782 C C . VAL B 1 118 ? 7.961 -3.66 -0.802 1 98.56 118 VAL B C 1
ATOM 2784 O O . VAL B 1 118 ? 9.148 -3.594 -0.472 1 98.56 118 VAL B O 1
ATOM 2787 N N . ALA B 1 119 ? 7.406 -2.85 -1.698 1 98.44 119 ALA B N 1
ATOM 2788 C CA . ALA B 1 119 ? 8.211 -1.796 -2.311 1 98.44 119 ALA B CA 1
ATOM 2789 C C . ALA B 1 119 ? 8.766 -0.845 -1.254 1 98.44 119 ALA B C 1
ATOM 2791 O O . ALA B 1 119 ? 9.938 -0.462 -1.307 1 98.44 119 ALA B O 1
ATOM 2792 N N . CYS B 1 120 ? 7.898 -0.469 -0.327 1 97.75 120 CYS B N 1
ATOM 2793 C CA . CYS B 1 120 ? 8.336 0.411 0.751 1 97.75 120 CYS B CA 1
ATOM 2794 C C . CYS B 1 120 ? 9.344 -0.292 1.651 1 97.75 120 CYS B C 1
ATOM 2796 O O . CYS B 1 120 ? 10.352 0.299 2.039 1 97.75 120 CYS B O 1
ATOM 2798 N N . HIS B 1 121 ? 9.055 -1.539 1.977 1 97.19 121 HIS B N 1
ATOM 2799 C CA . HIS B 1 121 ? 9.969 -2.354 2.771 1 97.19 121 HIS B CA 1
ATOM 2800 C C . HIS B 1 121 ? 11.383 -2.318 2.199 1 97.19 121 HIS B C 1
ATOM 2802 O O . HIS B 1 121 ? 12.352 -2.102 2.934 1 97.19 121 HIS B O 1
ATOM 2808 N N . ASN B 1 122 ? 11.516 -2.455 0.918 1 96.88 122 ASN B N 1
ATOM 2809 C CA . ASN B 1 122 ? 12.797 -2.391 0.225 1 96.88 122 ASN B CA 1
ATOM 2810 C C . ASN B 1 122 ? 13.383 -0.982 0.263 1 96.88 122 ASN B C 1
ATOM 2812 O O . ASN B 1 122 ? 14.555 -0.803 0.599 1 96.88 122 ASN B O 1
ATOM 2816 N N . SER B 1 123 ? 12.531 -0.015 -0.055 1 96.06 123 SER B N 1
ATOM 2817 C CA . SER B 1 123 ? 12.992 1.356 -0.25 1 96.06 123 SER B CA 1
ATOM 2818 C C . SER B 1 123 ? 13.578 1.931 1.035 1 96.06 123 SER B C 1
ATOM 2820 O O . SER B 1 123 ? 14.523 2.721 0.993 1 96.06 123 SER B O 1
ATOM 2822 N N . VAL B 1 124 ? 13.023 1.504 2.162 1 93.94 124 VAL B N 1
ATOM 2823 C CA . VAL B 1 124 ? 13.461 2.094 3.424 1 93.94 124 VAL B CA 1
ATOM 2824 C C . VAL B 1 124 ? 14.539 1.222 4.059 1 93.94 124 VAL B C 1
ATOM 2826 O O . VAL B 1 124 ? 14.992 1.494 5.172 1 93.94 124 VAL B O 1
ATOM 2829 N N . GLY B 1 125 ? 14.883 0.167 3.422 1 93.81 125 GLY B N 1
ATOM 2830 C CA . GLY B 1 125 ? 16.094 -0.557 3.785 1 93.81 125 GLY B CA 1
ATOM 2831 C C . GLY B 1 125 ? 15.828 -1.75 4.684 1 93.81 125 GLY B C 1
ATOM 2832 O O . GLY B 1 125 ? 16.75 -2.277 5.312 1 93.81 125 GLY B O 1
ATOM 2833 N N . PHE B 1 126 ? 14.539 -2.209 4.809 1 94.88 126 PHE B N 1
ATOM 2834 C CA . PHE B 1 126 ? 14.242 -3.367 5.645 1 94.88 126 PHE B CA 1
ATOM 2835 C C . PHE B 1 126 ? 14.516 -4.664 4.891 1 94.88 126 PHE B C 1
ATOM 2837 O O . PHE B 1 126 ? 14.664 -5.723 5.5 1 94.88 126 PHE B O 1
ATOM 2844 N N . GLY B 1 127 ? 14.609 -4.578 3.543 1 94.12 127 GLY B N 1
ATOM 2845 C CA . GLY B 1 127 ? 14.828 -5.766 2.736 1 94.12 127 GLY B CA 1
ATOM 2846 C C . GLY B 1 127 ? 15.156 -5.453 1.289 1 94.12 127 GLY B C 1
ATOM 2847 O O . GLY B 1 127 ? 15.359 -4.293 0.93 1 94.12 127 GLY B O 1
ATOM 2848 N N . LYS B 1 128 ? 15.312 -6.5 0.498 1 95.06 128 LYS B N 1
ATOM 2849 C CA . LYS B 1 128 ? 15.641 -6.355 -0.918 1 95.06 128 LYS B CA 1
ATOM 2850 C C . LYS B 1 128 ? 14.945 -7.426 -1.755 1 95.06 128 LYS B C 1
ATOM 2852 O O . LYS B 1 128 ? 15.57 -8.055 -2.609 1 95.06 128 LYS B O 1
ATOM 2857 N N . ILE B 1 129 ? 13.742 -7.582 -1.528 1 97.56 129 ILE B N 1
ATOM 2858 C CA . ILE B 1 129 ? 12.961 -8.586 -2.244 1 97.56 129 ILE B CA 1
ATOM 2859 C C . ILE B 1 129 ? 12.734 -8.125 -3.684 1 97.56 129 ILE B C 1
ATOM 2861 O O . ILE B 1 129 ? 12.133 -7.074 -3.92 1 97.56 129 ILE B O 1
ATOM 2865 N N . PRO B 1 130 ? 13.172 -8.93 -4.668 1 98.31 130 PRO B N 1
ATOM 2866 C CA . PRO B 1 130 ? 12.883 -8.555 -6.055 1 98.31 130 PRO B CA 1
ATOM 2867 C C . PRO B 1 130 ? 11.383 -8.492 -6.348 1 98.31 130 PRO B C 1
ATOM 2869 O O . PRO B 1 130 ? 10.641 -9.391 -5.945 1 98.31 130 PRO B O 1
ATOM 2872 N N . ILE B 1 131 ? 10.969 -7.414 -7.043 1 98.81 131 ILE B N 1
ATOM 2873 C CA . ILE B 1 131 ? 9.57 -7.207 -7.41 1 98.81 131 ILE B CA 1
ATOM 2874 C C . ILE B 1 131 ? 9.461 -7.047 -8.93 1 98.81 131 ILE B C 1
ATOM 2876 O O . ILE B 1 131 ? 10.148 -6.219 -9.523 1 98.81 131 ILE B O 1
ATOM 2880 N N . THR B 1 132 ? 8.547 -7.824 -9.469 1 98.81 132 THR B N 1
ATOM 2881 C CA . THR B 1 132 ? 8.273 -7.641 -10.891 1 98.81 132 THR B CA 1
ATOM 2882 C C . THR B 1 132 ? 6.777 -7.449 -11.133 1 98.81 132 THR B C 1
ATOM 2884 O O . THR B 1 132 ? 5.961 -8.25 -10.664 1 98.81 132 THR B O 1
ATOM 2887 N N . LEU B 1 133 ? 6.422 -6.402 -11.82 1 98.69 133 LEU B N 1
ATOM 2888 C CA . LEU B 1 133 ? 5.07 -6.109 -12.289 1 98.69 133 LEU B CA 1
ATOM 2889 C C . LEU B 1 133 ? 4.84 -6.684 -13.688 1 98.69 133 LEU B C 1
ATOM 2891 O O . LEU B 1 133 ? 5.609 -6.406 -14.609 1 98.69 133 LEU B O 1
ATOM 2895 N N . VAL B 1 134 ? 3.762 -7.48 -13.805 1 98.88 134 VAL B N 1
ATOM 2896 C CA . VAL B 1 134 ? 3.404 -7.957 -15.141 1 98.88 134 VAL B CA 1
ATOM 2897 C C . VAL B 1 134 ? 2.393 -7.004 -15.773 1 98.88 134 VAL B C 1
ATOM 2899 O O . VAL B 1 134 ? 1.208 -7.027 -15.43 1 98.88 134 VAL B O 1
ATOM 2902 N N . ASN B 1 135 ? 2.83 -6.25 -16.688 1 98.88 135 ASN B N 1
ATOM 2903 C CA . ASN B 1 135 ? 2.008 -5.227 -17.312 1 98.88 135 ASN B CA 1
ATOM 2904 C C . ASN B 1 135 ? 1.303 -5.766 -18.562 1 98.88 135 ASN B C 1
ATOM 2906 O O . ASN B 1 135 ? 1.724 -5.492 -19.688 1 98.88 135 ASN B O 1
ATOM 2910 N N . VAL B 1 136 ? 0.206 -6.375 -18.312 1 98.69 136 VAL B N 1
ATOM 2911 C CA . VAL B 1 136 ? -0.598 -6.98 -19.375 1 98.69 136 VAL B CA 1
ATOM 2912 C C . VAL B 1 136 ? -1.467 -5.914 -20.047 1 98.69 136 VAL B C 1
ATOM 2914 O O . VAL B 1 136 ? -2.281 -5.266 -19.375 1 98.69 136 VAL B O 1
ATOM 2917 N N . ASP B 1 137 ? -1.334 -5.672 -21.344 1 98.25 137 ASP B N 1
ATOM 2918 C CA . ASP B 1 137 ? -2.146 -4.734 -22.109 1 98.25 137 ASP B CA 1
ATOM 2919 C C . ASP B 1 137 ? -2.113 -3.34 -21.484 1 98.25 137 ASP B C 1
ATOM 2921 O O . ASP B 1 137 ? -3.133 -2.646 -21.453 1 98.25 137 ASP B O 1
ATOM 2925 N N . GLY B 1 138 ? -1.055 -3.02 -20.906 1 98.69 138 GLY B N 1
ATOM 2926 C CA . GLY B 1 138 ? -0.878 -1.687 -20.344 1 98.69 138 GLY B CA 1
ATOM 2927 C C . GLY B 1 138 ? -1.646 -1.473 -19.047 1 98.69 138 GLY B C 1
ATOM 2928 O O . GLY B 1 138 ? -1.923 -0.334 -18.672 1 98.69 138 GLY B O 1
ATOM 2929 N N . PHE B 1 139 ? -2.031 -2.553 -18.375 1 98.88 139 PHE B N 1
ATOM 2930 C CA . PHE B 1 139 ? -2.855 -2.434 -17.188 1 98.88 139 PHE B CA 1
ATOM 2931 C C . PHE B 1 139 ? -2.178 -1.545 -16.141 1 98.88 139 PHE B C 1
ATOM 2933 O O . PHE B 1 139 ? -2.836 -0.736 -15.484 1 98.88 139 PHE B O 1
ATOM 2940 N N . TYR B 1 140 ? -0.859 -1.617 -15.992 1 98.88 140 TYR B N 1
ATOM 2941 C CA . TYR B 1 140 ? -0.146 -0.931 -14.922 1 98.88 140 TYR B CA 1
ATOM 2942 C C . TYR B 1 140 ? 0.507 0.347 -15.438 1 98.88 140 TYR B C 1
ATOM 2944 O O . TYR B 1 140 ? 1.394 0.903 -14.781 1 98.88 140 TYR B O 1
ATOM 2952 N N . ASP B 1 141 ? 0.081 0.822 -16.594 1 98.88 141 ASP B N 1
ATOM 2953 C CA . ASP B 1 141 ? 0.659 2.057 -17.125 1 98.88 141 ASP B CA 1
ATOM 2954 C C . ASP B 1 141 ? 0.544 3.191 -16.109 1 98.88 141 ASP B C 1
ATOM 2956 O O . ASP B 1 141 ? 1.447 4.023 -15.992 1 98.88 141 ASP B O 1
ATOM 2960 N N . GLY B 1 142 ? -0.551 3.266 -15.375 1 98.81 142 GLY B N 1
ATOM 2961 C CA . GLY B 1 142 ? -0.754 4.301 -14.375 1 98.81 142 GLY B CA 1
ATOM 2962 C C . GLY B 1 142 ? 0.259 4.242 -13.25 1 98.81 142 GLY B C 1
ATOM 2963 O O . GLY B 1 142 ? 0.861 5.262 -12.898 1 98.81 142 GLY B O 1
ATOM 2964 N N . ILE B 1 143 ? 0.538 3.072 -12.68 1 98.81 143 ILE B N 1
ATOM 2965 C CA . ILE B 1 143 ? 1.504 2.904 -11.602 1 98.81 143 ILE B CA 1
ATOM 2966 C C . ILE B 1 143 ? 2.908 3.217 -12.109 1 98.81 143 ILE B C 1
ATOM 2968 O O . ILE B 1 143 ? 3.682 3.904 -11.438 1 98.81 143 ILE B O 1
ATOM 2972 N N . ILE B 1 144 ? 3.209 2.736 -13.281 1 98.75 144 ILE B N 1
ATOM 2973 C CA . ILE B 1 144 ? 4.52 2.969 -13.883 1 98.75 144 ILE B CA 1
ATOM 2974 C C . ILE B 1 144 ? 4.742 4.469 -14.062 1 98.75 144 ILE B C 1
ATOM 2976 O O . ILE B 1 144 ? 5.812 4.988 -13.734 1 98.75 144 ILE 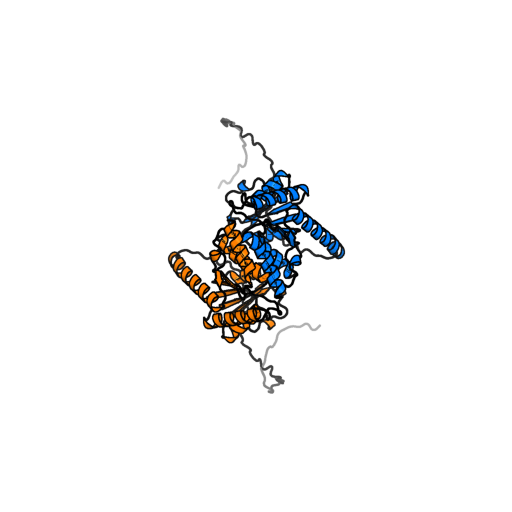B O 1
ATOM 2980 N N . GLN B 1 145 ? 3.725 5.137 -14.516 1 98.62 145 GLN B N 1
ATOM 2981 C CA . GLN B 1 145 ? 3.797 6.586 -14.688 1 98.62 145 GLN B CA 1
ATOM 2982 C C . GLN B 1 145 ? 3.996 7.289 -13.344 1 98.62 145 GLN B C 1
ATOM 2984 O O . GLN B 1 145 ? 4.758 8.25 -13.25 1 98.62 145 GLN B O 1
ATOM 2989 N N . GLN B 1 146 ? 3.314 6.848 -12.328 1 98.81 146 GLN B N 1
ATOM 2990 C CA . GLN B 1 146 ? 3.418 7.469 -11.016 1 98.81 146 GLN B CA 1
ATOM 2991 C C . GLN B 1 146 ? 4.828 7.316 -10.445 1 98.81 146 GLN B C 1
ATOM 2993 O O . GLN B 1 146 ? 5.375 8.266 -9.875 1 98.81 146 GLN B O 1
ATOM 2998 N N . VAL B 1 147 ? 5.391 6.133 -10.594 1 98.69 147 VAL B N 1
ATOM 2999 C CA . VAL B 1 147 ? 6.742 5.875 -10.117 1 98.69 147 VAL B CA 1
ATOM 3000 C C . VAL B 1 147 ? 7.734 6.77 -10.852 1 98.69 147 VAL B C 1
ATOM 3002 O O . VAL B 1 147 ? 8.602 7.387 -10.234 1 98.69 147 VAL B O 1
ATOM 3005 N N . ALA B 1 148 ? 7.594 6.875 -12.148 1 98.31 148 ALA B N 1
ATOM 3006 C CA . ALA B 1 148 ? 8.469 7.723 -12.953 1 98.31 148 ALA B CA 1
ATOM 3007 C C . ALA B 1 148 ? 8.352 9.188 -12.531 1 98.31 148 ALA B C 1
ATOM 3009 O O . ALA B 1 148 ? 9.359 9.891 -12.453 1 98.31 148 ALA B O 1
ATOM 3010 N N . ARG B 1 149 ? 7.121 9.633 -12.328 1 98.56 149 ARG B N 1
ATOM 3011 C CA . ARG B 1 149 ? 6.871 11.008 -11.906 1 98.56 149 ARG B CA 1
ATOM 3012 C C . ARG B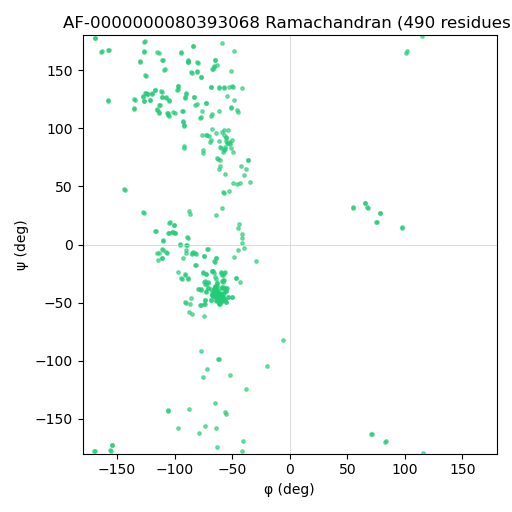 1 149 ? 7.555 11.305 -10.578 1 98.56 149 ARG B C 1
ATOM 3014 O O . ARG B 1 149 ? 8.195 12.352 -10.422 1 98.56 149 ARG B O 1
ATOM 3021 N N . ALA B 1 150 ? 7.445 10.422 -9.625 1 98.62 150 ALA B N 1
ATOM 3022 C CA . ALA B 1 150 ? 8.047 10.609 -8.312 1 98.62 150 ALA B CA 1
ATOM 3023 C C . ALA B 1 150 ? 9.57 10.641 -8.406 1 98.62 150 ALA B C 1
ATOM 3025 O O . ALA B 1 150 ? 10.234 11.383 -7.68 1 98.62 150 ALA B O 1
ATOM 3026 N N . ALA B 1 151 ? 10.078 9.797 -9.266 1 98.25 151 ALA B N 1
ATOM 3027 C CA . ALA B 1 151 ? 11.523 9.805 -9.484 1 98.25 151 ALA B CA 1
ATOM 3028 C C . ALA B 1 151 ? 11.977 11.125 -10.086 1 98.25 151 ALA B C 1
ATOM 3030 O O . ALA B 1 151 ? 12.961 11.719 -9.625 1 98.25 151 ALA B O 1
ATOM 3031 N N . ARG B 1 152 ? 11.266 11.57 -11.062 1 97.94 152 ARG B N 1
ATOM 3032 C CA . ARG B 1 152 ? 11.586 12.828 -11.734 1 97.94 152 ARG B CA 1
ATOM 3033 C C . ARG B 1 152 ? 11.578 13.992 -10.742 1 97.94 152 ARG B C 1
ATOM 3035 O O . ARG B 1 152 ? 12.438 14.875 -10.812 1 97.94 152 ARG B O 1
ATOM 3042 N N . ASP B 1 153 ? 10.641 13.945 -9.805 1 98.31 153 ASP B N 1
ATOM 3043 C CA . ASP B 1 153 ? 10.484 15.031 -8.844 1 98.31 153 ASP B CA 1
ATOM 3044 C C . ASP B 1 153 ? 11.359 14.812 -7.613 1 98.31 153 ASP B C 1
ATOM 3046 O O . ASP B 1 153 ? 11.203 15.508 -6.605 1 98.31 153 ASP B O 1
ATOM 3050 N N . LYS B 1 154 ? 12.188 13.773 -7.668 1 97.38 154 LYS B N 1
ATOM 3051 C CA . LYS B 1 154 ? 13.203 13.508 -6.648 1 97.38 154 LYS B CA 1
ATOM 3052 C C . LYS B 1 154 ? 12.555 13.172 -5.305 1 97.38 154 LYS B C 1
ATOM 3054 O O . LYS B 1 154 ? 13.07 13.57 -4.254 1 97.38 154 LYS B O 1
ATOM 3059 N N . ILE B 1 155 ? 11.469 12.5 -5.402 1 97.5 155 ILE B N 1
ATOM 3060 C CA . ILE B 1 155 ? 10.734 12.062 -4.219 1 97.5 155 ILE B CA 1
ATOM 3061 C C . ILE B 1 155 ? 11.164 10.648 -3.838 1 97.5 155 ILE B C 1
ATOM 3063 O O . ILE B 1 155 ? 11.188 10.297 -2.656 1 97.5 155 ILE B O 1
ATOM 3067 N N . LEU B 1 156 ? 11.562 9.836 -4.781 1 96.44 156 LEU B N 1
ATOM 3068 C CA . LEU B 1 156 ? 11.945 8.445 -4.527 1 96.44 156 LEU B CA 1
ATOM 3069 C C . LEU B 1 156 ? 13.398 8.352 -4.086 1 96.44 156 LEU B C 1
ATOM 3071 O O . LEU B 1 156 ? 14.25 9.086 -4.586 1 96.44 156 LEU B O 1
ATOM 3075 N N . TYR B 1 157 ? 13.609 7.359 -3.244 1 89.75 157 TYR B N 1
ATOM 3076 C CA . TYR B 1 157 ? 14.977 7.086 -2.803 1 89.75 157 TYR B CA 1
ATOM 3077 C C . TYR B 1 157 ? 15.648 6.074 -3.719 1 89.75 157 TYR B C 1
ATOM 3079 O O . TYR B 1 157 ? 16.875 6.016 -3.791 1 89.75 157 TYR B O 1
ATOM 3087 N N . ALA B 1 158 ? 14.891 5.258 -4.367 1 91.12 158 ALA B N 1
ATOM 3088 C CA . ALA B 1 158 ? 15.391 4.254 -5.305 1 91.12 158 ALA B CA 1
ATOM 3089 C C . ALA B 1 158 ? 15 4.602 -6.738 1 91.12 158 ALA B C 1
ATOM 3091 O O . ALA B 1 158 ? 14.102 5.41 -6.965 1 91.12 158 ALA B O 1
ATOM 3092 N N . THR B 1 159 ? 15.75 4.027 -7.688 1 93.19 159 THR B N 1
ATOM 3093 C CA . THR B 1 159 ? 15.336 4.176 -9.078 1 93.19 159 THR B CA 1
ATOM 3094 C C . THR B 1 159 ? 14 3.49 -9.328 1 93.19 159 THR B C 1
ATOM 3096 O O . THR B 1 159 ? 13.586 2.623 -8.547 1 93.19 159 THR B O 1
ATOM 3099 N N . PRO B 1 160 ? 13.312 3.904 -10.383 1 95.25 160 PRO B N 1
ATOM 3100 C CA . PRO B 1 160 ? 12.047 3.232 -10.711 1 95.25 160 PRO B CA 1
ATOM 3101 C C . PRO B 1 160 ? 12.211 1.723 -10.875 1 95.25 160 PRO B C 1
ATOM 3103 O O . PRO B 1 160 ? 11.414 0.95 -10.344 1 95.25 160 PRO B O 1
ATOM 3106 N N . ASP B 1 161 ? 13.297 1.292 -11.5 1 93.75 161 ASP B N 1
ATOM 3107 C CA . ASP B 1 161 ? 13.508 -0.131 -11.742 1 93.75 161 ASP B CA 1
ATOM 3108 C C . ASP B 1 161 ? 13.82 -0.872 -10.445 1 93.75 161 ASP B C 1
ATOM 3110 O O . ASP B 1 161 ? 13.43 -2.027 -10.273 1 93.75 161 ASP B O 1
ATOM 3114 N N . ASP B 1 162 ? 14.492 -0.186 -9.531 1 90.94 162 ASP B N 1
ATOM 3115 C CA . ASP B 1 162 ? 14.789 -0.783 -8.227 1 90.94 162 ASP B CA 1
ATOM 3116 C C . ASP B 1 162 ? 13.547 -0.816 -7.344 1 90.94 162 ASP B C 1
ATOM 3118 O O . ASP B 1 162 ? 13.469 -1.62 -6.41 1 90.94 162 ASP B O 1
ATOM 3122 N N . THR B 1 163 ? 12.633 0.073 -7.648 1 94.12 163 THR B N 1
ATOM 3123 C CA . THR B 1 163 ? 11.375 0.075 -6.918 1 94.12 163 THR B CA 1
ATOM 3124 C C . THR B 1 163 ? 10.492 -1.087 -7.359 1 94.12 163 THR B C 1
ATOM 3126 O O . THR B 1 163 ? 9.992 -1.847 -6.527 1 94.12 163 THR B O 1
ATOM 3129 N N . MET B 1 164 ? 10.336 -1.176 -8.711 1 96.56 164 MET B N 1
ATOM 3130 C CA . MET B 1 164 ? 9.617 -2.299 -9.305 1 96.56 164 MET B CA 1
ATOM 3131 C C . MET B 1 164 ? 10.016 -2.488 -10.766 1 96.56 164 MET B C 1
ATOM 3133 O O . MET B 1 164 ? 9.852 -1.581 -11.578 1 96.56 164 MET B O 1
ATOM 3137 N N . HIS B 1 165 ? 10.461 -3.672 -11.031 1 98.38 165 HIS B N 1
ATOM 3138 C CA . HIS B 1 165 ? 10.773 -4.039 -12.414 1 98.38 165 HIS B CA 1
ATOM 3139 C C . HIS B 1 165 ? 9.508 -4.41 -13.18 1 98.38 165 HIS B C 1
ATOM 3141 O O . HIS B 1 165 ? 8.555 -4.934 -12.602 1 98.38 165 HIS B O 1
ATOM 3147 N N . VAL B 1 166 ? 9.5 -4.137 -14.547 1 98.75 166 VAL B N 1
ATOM 3148 C CA . VAL B 1 166 ? 8.289 -4.352 -15.336 1 98.75 166 VAL B CA 1
ATOM 3149 C C . VAL B 1 166 ? 8.562 -5.371 -16.438 1 98.75 166 VAL B C 1
ATOM 3151 O O . VAL B 1 166 ? 9.594 -5.297 -17.125 1 98.75 166 VAL B O 1
ATOM 3154 N N . GLU B 1 167 ? 7.727 -6.328 -16.516 1 98.69 167 GLU B N 1
ATOM 3155 C CA . GLU B 1 167 ? 7.676 -7.293 -17.625 1 98.69 167 GLU B CA 1
ATOM 3156 C C . GLU B 1 167 ? 6.277 -7.367 -18.219 1 98.69 167 GLU B C 1
ATOM 3158 O O . GLU B 1 167 ? 5.305 -6.91 -17.609 1 98.69 167 GLU B O 1
ATOM 3163 N N . THR B 1 168 ? 6.117 -7.969 -19.422 1 98.38 168 THR B N 1
ATOM 3164 C CA . THR B 1 168 ? 4.809 -8.023 -20.062 1 98.38 168 THR B CA 1
ATOM 3165 C C . THR B 1 168 ? 4.309 -9.461 -20.141 1 98.38 168 THR B C 1
ATOM 3167 O O . THR B 1 168 ? 3.162 -9.703 -20.531 1 98.38 168 THR B O 1
ATOM 3170 N N . THR B 1 169 ? 5.211 -10.438 -19.766 1 98.62 169 THR B N 1
ATOM 3171 C CA . THR B 1 169 ? 4.82 -11.844 -19.859 1 98.62 169 THR B CA 1
ATOM 3172 C C . THR B 1 169 ? 5.113 -12.562 -18.547 1 98.62 169 THR B C 1
ATOM 3174 O O . THR B 1 169 ? 5.945 -12.117 -17.75 1 98.62 169 THR B O 1
ATOM 3177 N N . ALA B 1 170 ? 4.398 -13.672 -18.344 1 98.62 170 ALA B N 1
ATOM 3178 C CA . ALA B 1 170 ? 4.637 -14.539 -17.188 1 98.62 170 ALA B CA 1
ATOM 3179 C C . ALA B 1 170 ? 6.066 -15.07 -17.188 1 98.62 170 ALA B C 1
ATOM 3181 O O . ALA B 1 170 ? 6.754 -15.016 -16.172 1 98.62 170 ALA B O 1
ATOM 3182 N N . GLN B 1 171 ? 6.453 -15.539 -18.297 1 98.56 171 GLN B N 1
ATOM 3183 C CA . GLN B 1 171 ? 7.785 -16.125 -18.422 1 98.56 171 GLN B CA 1
ATOM 3184 C C . GLN B 1 171 ? 8.867 -15.078 -18.156 1 98.56 171 GLN B C 1
ATOM 3186 O O . GLN B 1 171 ? 9.844 -15.359 -17.453 1 98.56 171 GLN B O 1
ATOM 3191 N N . GLY B 1 172 ? 8.742 -13.922 -18.781 1 98.75 172 GLY B N 1
ATOM 3192 C CA . GLY B 1 172 ? 9.703 -12.859 -18.547 1 98.75 172 GLY B CA 1
ATOM 3193 C C . GLY B 1 172 ? 9.797 -12.453 -17.078 1 98.75 172 GLY B C 1
ATOM 3194 O O . GLY B 1 172 ? 10.898 -12.242 -16.562 1 98.75 172 GLY B O 1
ATOM 3195 N N . ALA B 1 173 ? 8.688 -12.367 -16.422 1 98.81 173 ALA B N 1
ATOM 3196 C CA . ALA B 1 173 ? 8.641 -11.977 -15.023 1 98.81 173 ALA B CA 1
ATOM 3197 C C . ALA B 1 173 ? 9.344 -13.008 -14.148 1 98.81 173 ALA B C 1
ATOM 3199 O O . ALA B 1 173 ? 10.18 -12.656 -13.305 1 98.81 173 ALA B O 1
ATOM 3200 N N . LEU B 1 174 ? 9.023 -14.266 -14.344 1 98.88 174 LEU B N 1
ATOM 3201 C CA . LEU B 1 174 ? 9.617 -15.328 -13.531 1 98.88 174 LEU B CA 1
ATOM 3202 C C . LEU B 1 174 ? 11.117 -15.43 -13.789 1 98.88 174 LEU B C 1
ATOM 3204 O O . LEU B 1 174 ? 11.898 -15.609 -12.852 1 98.88 174 LEU B O 1
ATOM 3208 N N . SER B 1 175 ? 11.523 -15.312 -15.039 1 98.69 175 SER B N 1
ATOM 3209 C CA . SER B 1 175 ? 12.938 -15.383 -15.391 1 98.69 175 SER B CA 1
ATOM 3210 C C . SER B 1 175 ? 13.727 -14.258 -14.742 1 98.69 175 SER B C 1
ATOM 3212 O O . SER B 1 175 ? 14.828 -14.477 -14.227 1 98.69 175 SER B O 1
ATOM 3214 N N . TRP B 1 176 ? 13.188 -13.078 -14.789 1 98.56 176 TRP B N 1
ATOM 3215 C CA . TRP B 1 176 ? 13.859 -11.945 -14.164 1 98.56 176 TRP B CA 1
ATOM 3216 C C . TRP B 1 176 ? 14.031 -12.18 -12.664 1 98.56 176 TRP B C 1
ATOM 3218 O O . TRP B 1 176 ? 15.109 -11.969 -12.109 1 98.56 176 TRP B O 1
ATOM 3228 N N . CYS B 1 177 ? 12.953 -12.586 -12.016 1 98.38 177 CYS B N 1
ATOM 3229 C CA . CYS B 1 177 ? 13 -12.859 -10.586 1 98.38 177 CYS B CA 1
ATOM 3230 C C . CYS B 1 177 ? 14.055 -13.906 -10.266 1 98.38 177 CYS B C 1
ATOM 3232 O O . CYS B 1 177 ? 14.859 -13.719 -9.344 1 98.38 177 CYS B O 1
ATOM 3234 N N . ALA B 1 178 ? 14.047 -14.992 -11.039 1 98.38 178 ALA B N 1
ATOM 3235 C CA . ALA B 1 178 ? 15 -16.078 -10.797 1 98.38 178 ALA B CA 1
ATOM 3236 C C . ALA B 1 178 ? 16.438 -15.586 -10.914 1 98.38 178 ALA B C 1
ATOM 3238 O O . ALA B 1 178 ? 17.281 -15.93 -10.094 1 98.38 178 ALA B O 1
ATOM 3239 N N . LYS B 1 179 ? 16.688 -14.781 -11.906 1 97.94 179 LYS B N 1
ATOM 3240 C CA . LYS B 1 179 ? 18.031 -14.242 -12.117 1 97.94 179 LYS B CA 1
ATOM 3241 C C . LYS B 1 179 ? 18.438 -13.328 -10.969 1 97.94 179 LYS B C 1
ATOM 3243 O O . LYS B 1 179 ? 19.578 -13.367 -10.508 1 97.94 179 LYS B O 1
ATOM 3248 N N . ARG B 1 180 ? 17.516 -12.5 -10.523 1 97.5 180 ARG B N 1
ATOM 3249 C CA . ARG B 1 180 ? 17.812 -11.57 -9.445 1 97.5 180 ARG B CA 1
ATOM 3250 C C . ARG B 1 180 ? 18.078 -12.312 -8.141 1 97.5 180 ARG B C 1
ATOM 3252 O O . ARG B 1 180 ? 19 -11.953 -7.387 1 97.5 180 ARG B O 1
ATOM 3259 N N . VAL B 1 181 ? 17.281 -13.297 -7.867 1 97.44 181 VAL B N 1
ATOM 3260 C CA . VAL B 1 181 ? 17.422 -14.094 -6.652 1 97.44 181 VAL B CA 1
ATOM 3261 C C . VAL B 1 181 ? 18.781 -14.82 -6.676 1 97.44 181 VAL B C 1
ATOM 3263 O O . VAL B 1 181 ? 19.484 -14.852 -5.668 1 97.44 181 VAL B O 1
ATOM 3266 N N . GLN B 1 182 ? 19.109 -15.336 -7.824 1 96.75 182 GLN B N 1
ATOM 3267 C CA . GLN B 1 182 ? 20.406 -16.016 -7.969 1 96.75 182 GLN B CA 1
ATOM 3268 C C . GLN B 1 182 ? 21.562 -15.039 -7.75 1 96.75 182 GLN B C 1
ATOM 3270 O O . GLN B 1 182 ? 22.531 -15.367 -7.07 1 96.75 182 GLN B O 1
ATOM 3275 N N . ALA B 1 183 ? 21.453 -13.867 -8.273 1 95.75 183 ALA B N 1
ATOM 3276 C CA . ALA B 1 183 ? 22.5 -12.859 -8.117 1 95.75 183 ALA B CA 1
ATOM 3277 C C . ALA B 1 183 ? 22.672 -12.477 -6.645 1 95.75 183 ALA B C 1
ATOM 3279 O O . ALA B 1 183 ? 23.797 -12.266 -6.184 1 95.75 183 ALA B O 1
ATOM 3280 N N . GLN B 1 184 ? 21.578 -12.375 -5.938 1 94.38 184 GLN B N 1
ATOM 3281 C CA . GLN B 1 184 ? 21.641 -12.016 -4.527 1 94.38 184 GLN B CA 1
ATOM 3282 C C . GLN B 1 184 ? 22.281 -13.125 -3.699 1 94.38 184 GLN B C 1
ATOM 3284 O O . GLN B 1 184 ? 23.016 -12.844 -2.746 1 94.38 184 GLN B O 1
ATOM 3289 N N . ARG B 1 185 ? 21.969 -14.344 -4.043 1 92.62 185 ARG B N 1
ATOM 3290 C CA . ARG B 1 185 ? 22.562 -15.477 -3.342 1 92.62 185 ARG B CA 1
ATOM 3291 C C . ARG B 1 185 ? 24.078 -15.531 -3.566 1 92.62 185 ARG B C 1
ATOM 3293 O O . ARG B 1 185 ? 24.828 -15.867 -2.654 1 92.62 185 ARG B O 1
ATOM 3300 N N . GLU B 1 186 ? 24.391 -15.18 -4.707 1 90.94 186 GLU B N 1
ATOM 3301 C CA . GLU B 1 186 ? 25.812 -15.18 -5.043 1 90.94 186 GLU B CA 1
ATOM 3302 C C . GLU B 1 186 ? 26.547 -14.016 -4.387 1 90.94 186 GLU B C 1
ATOM 3304 O O . GLU B 1 186 ? 27.688 -14.148 -3.963 1 90.94 186 GLU B O 1
ATOM 3309 N N . ALA B 1 187 ? 25.844 -12.906 -4.211 1 85.31 187 ALA B N 1
ATOM 3310 C CA . ALA B 1 187 ? 26.422 -11.734 -3.549 1 85.31 187 ALA B CA 1
ATOM 3311 C C . ALA B 1 187 ? 26.469 -11.922 -2.035 1 85.31 187 ALA B C 1
ATOM 3313 O O . ALA B 1 187 ? 27.375 -11.43 -1.365 1 85.31 187 ALA B O 1
ATOM 3314 N N . GLY B 1 188 ? 25.203 -12.328 -1.379 1 68.81 188 GLY B N 1
ATOM 3315 C CA . GLY B 1 188 ? 25.141 -12.594 0.049 1 68.81 188 GLY B CA 1
ATOM 3316 C C . GLY B 1 188 ? 26.031 -13.75 0.48 1 68.81 188 GLY B C 1
ATOM 3317 O O . GLY B 1 188 ? 26.516 -13.773 1.611 1 68.81 188 GLY B O 1
ATOM 3318 N N . GLY B 1 189 ? 25.922 -14.883 -0.196 1 56.88 189 GLY B N 1
ATOM 3319 C CA . GLY B 1 189 ?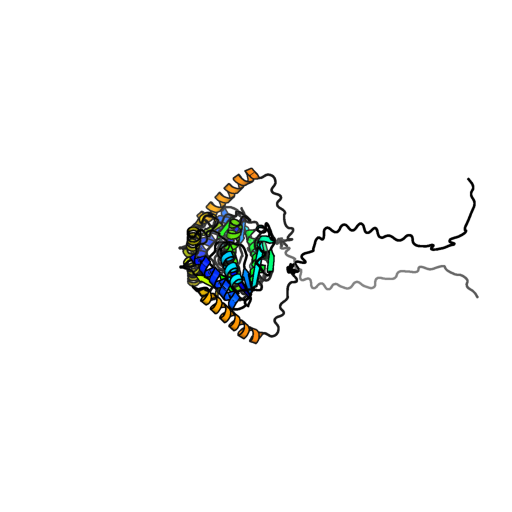 26.828 -15.992 0.027 1 56.88 189 GLY B CA 1
ATOM 3320 C C . GLY B 1 189 ? 28.281 -15.57 0.061 1 56.88 189 GLY B C 1
ATOM 3321 O O . GLY B 1 189 ? 29.125 -16.234 0.678 1 56.88 189 GLY B O 1
ATOM 3322 N N . ALA B 1 190 ? 28.547 -14.562 -0.62 1 44.81 190 ALA B N 1
ATOM 3323 C CA . ALA B 1 190 ? 29.891 -14.016 -0.43 1 44.81 190 ALA B CA 1
ATOM 3324 C C . ALA B 1 190 ? 30 -13.312 0.917 1 44.81 190 ALA B C 1
ATOM 3326 O O . ALA B 1 190 ? 31.094 -13.234 1.49 1 44.81 190 ALA B O 1
ATOM 3327 N N . LEU B 1 191 ? 28.828 -12.633 1.42 1 40.91 191 LEU B N 1
ATOM 3328 C CA . LEU B 1 191 ? 28.812 -12.039 2.754 1 40.91 191 LEU B CA 1
ATOM 3329 C C . LEU B 1 191 ? 28.312 -13.047 3.789 1 40.91 191 LEU B C 1
ATOM 3331 O O . LEU B 1 191 ? 28.094 -12.688 4.945 1 40.91 191 LEU B O 1
ATOM 3335 N N . GLY B 1 192 ? 27.875 -14.102 3.469 1 38.56 192 GLY B N 1
ATOM 3336 C CA . GLY B 1 192 ? 27.234 -15.188 4.188 1 38.56 192 GLY B CA 1
ATOM 3337 C C . GLY B 1 192 ? 27.875 -15.492 5.527 1 38.56 192 GLY B C 1
ATOM 3338 O O . GLY B 1 192 ? 27.625 -16.531 6.129 1 38.56 192 GLY B O 1
ATOM 3339 N N . GLY B 1 193 ? 28.922 -14.789 5.996 1 33.62 193 GLY B N 1
ATOM 3340 C CA . GLY B 1 193 ? 29.203 -15.32 7.316 1 33.62 193 GLY B CA 1
ATOM 3341 C C . GLY B 1 193 ? 28.047 -15.164 8.289 1 33.62 193 GLY B C 1
ATOM 3342 O O . GLY B 1 193 ? 27.438 -16.141 8.695 1 33.62 193 GLY B O 1
ATOM 3343 N N . ASP B 1 194 ? 27.984 -14.039 9.312 1 31.06 194 ASP B N 1
ATOM 3344 C CA . ASP B 1 194 ? 27.344 -14.023 10.625 1 31.06 194 ASP B CA 1
ATOM 3345 C C . ASP B 1 194 ? 25.875 -13.617 10.516 1 31.06 194 ASP B C 1
ATOM 3347 O O . ASP B 1 194 ? 25.5 -12.523 10.922 1 31.06 194 ASP B O 1
ATOM 3351 N N . ALA B 1 195 ? 25.172 -13.758 9.578 1 32.97 195 ALA B N 1
ATOM 3352 C CA . ALA B 1 195 ? 23.812 -13.266 9.688 1 32.97 195 ALA B CA 1
ATOM 3353 C C . ALA B 1 195 ? 22.984 -14.148 10.625 1 32.97 195 ALA B C 1
ATOM 3355 O O . ALA B 1 195 ? 22.766 -15.328 10.344 1 32.97 195 ALA B O 1
ATOM 3356 N N . LEU B 1 196 ? 22.859 -13.82 11.969 1 29.36 196 LEU B N 1
ATOM 3357 C CA . LEU B 1 196 ? 21.969 -14.336 13.008 1 29.36 196 LEU B CA 1
ATOM 3358 C C . LEU B 1 196 ? 20.5 -14.094 12.641 1 29.36 196 LEU B C 1
ATOM 3360 O O . LEU B 1 196 ? 20.062 -12.953 12.578 1 29.36 196 LEU B O 1
ATOM 3364 N N . VAL B 1 197 ? 19.969 -14.719 11.797 1 32.03 197 VAL B N 1
ATOM 3365 C CA . VAL B 1 197 ? 18.516 -14.711 11.555 1 32.03 197 VAL B CA 1
ATOM 3366 C C . VAL B 1 197 ? 17.781 -15.008 12.859 1 32.03 197 VAL B C 1
ATOM 3368 O O . VAL B 1 197 ? 17.891 -16.109 13.406 1 32.03 197 VAL B O 1
ATOM 3371 N N . LEU B 1 198 ? 17.453 -14.086 13.688 1 28.44 198 LEU B N 1
ATOM 3372 C CA . LEU B 1 198 ? 16.547 -14.234 14.828 1 28.44 198 LEU B CA 1
ATOM 3373 C C . LEU B 1 198 ? 15.164 -14.672 14.375 1 28.44 198 LEU B C 1
ATOM 3375 O O . LEU B 1 198 ? 14.5 -13.969 13.617 1 28.44 198 LEU B O 1
ATOM 3379 N N . GLN B 1 199 ? 14.922 -15.914 14.164 1 29.59 199 GLN B N 1
ATOM 3380 C CA . GLN B 1 199 ? 13.672 -16.609 13.891 1 29.59 199 GLN B CA 1
ATOM 3381 C C . GLN B 1 199 ? 12.633 -16.312 14.969 1 29.59 199 GLN B C 1
ATOM 3383 O O . GLN B 1 199 ? 12.859 -16.609 16.141 1 29.59 199 GLN B O 1
ATOM 3388 N N . GLY B 1 200 ? 11.82 -15.273 14.906 1 30.08 200 GLY B N 1
ATOM 3389 C CA . GLY B 1 200 ? 10.664 -15.055 15.758 1 30.08 200 GLY B CA 1
ATOM 3390 C C . GLY B 1 200 ? 9.734 -16.25 15.82 1 30.08 200 GLY B C 1
ATOM 3391 O O . GLY B 1 200 ? 9.562 -16.953 14.828 1 30.08 200 GLY B O 1
ATOM 3392 N N . ARG B 1 201 ? 9.531 -16.875 16.969 1 30.12 201 ARG B N 1
ATOM 3393 C CA . ARG B 1 201 ? 8.742 -18.031 17.391 1 30.12 201 ARG B CA 1
ATOM 3394 C C . ARG B 1 201 ? 7.266 -17.828 17.078 1 30.12 201 ARG B C 1
ATOM 3396 O O . ARG B 1 201 ? 6.527 -17.266 17.891 1 30.12 201 ARG B O 1
ATOM 3403 N N . THR B 1 202 ? 6.84 -17.344 15.859 1 28.66 202 THR B N 1
ATOM 3404 C CA . THR B 1 202 ? 5.387 -17.438 15.766 1 28.66 202 THR B CA 1
ATOM 3405 C C . THR B 1 202 ? 4.953 -18.875 15.477 1 28.66 202 THR B C 1
ATOM 3407 O O . THR B 1 202 ? 5.469 -19.516 14.562 1 28.66 202 THR B O 1
ATOM 3410 N N . ARG B 1 203 ? 4.367 -19.562 16.359 1 28.88 203 ARG B N 1
ATOM 3411 C CA . ARG B 1 203 ? 3.752 -20.891 16.281 1 28.88 203 ARG B CA 1
ATOM 3412 C C . ARG B 1 203 ? 2.66 -20.922 15.211 1 28.88 203 ARG B C 1
ATOM 3414 O O . ARG B 1 203 ? 1.631 -20.25 15.352 1 28.88 203 ARG B O 1
ATOM 3421 N N . THR B 1 204 ? 3.102 -21.047 14.016 1 31.09 204 THR B N 1
ATOM 3422 C CA . THR B 1 204 ? 2.162 -21.312 12.93 1 31.09 204 THR B CA 1
ATOM 3423 C C . THR B 1 204 ? 1.545 -22.688 13.062 1 31.09 204 THR B C 1
ATOM 3425 O O . THR B 1 204 ? 2.26 -23.688 13.227 1 31.09 204 THR B O 1
ATOM 3428 N N . PHE B 1 205 ? 0.294 -22.766 13.336 1 27.02 205 PHE B N 1
ATOM 3429 C CA . PHE B 1 205 ? -0.385 -24.062 13.273 1 27.02 205 PHE B CA 1
ATOM 3430 C C . PHE B 1 205 ? -0.487 -24.547 11.828 1 27.02 205 PHE B C 1
ATOM 3432 O O . PHE B 1 205 ? -1.078 -23.875 10.984 1 27.02 205 PHE B O 1
ATOM 3439 N N . ILE B 1 206 ? 0.509 -25.219 11.43 1 30.39 206 ILE B N 1
ATOM 3440 C CA . ILE B 1 206 ? 0.554 -25.891 10.125 1 30.39 206 ILE B CA 1
ATOM 3441 C C . ILE B 1 206 ? -0.348 -27.109 10.141 1 30.39 206 ILE B C 1
ATOM 3443 O O . ILE B 1 206 ? -0.111 -28.062 10.906 1 30.39 206 ILE B O 1
ATOM 3447 N N . PHE B 1 207 ? -1.605 -26.984 9.703 1 30.53 207 PHE B N 1
ATOM 3448 C CA . PHE B 1 207 ? -2.43 -28.172 9.539 1 30.53 207 PHE B CA 1
ATOM 3449 C C . PHE B 1 207 ? -2.014 -28.953 8.289 1 30.53 207 PHE B C 1
ATOM 3451 O O . PHE B 1 207 ? -2.156 -28.453 7.172 1 30.53 207 PHE B O 1
ATOM 3458 N N . GLN B 1 208 ? -1.005 -29.672 8.383 1 27.72 208 GLN B N 1
ATOM 3459 C CA . GLN B 1 208 ? -0.585 -30.609 7.348 1 27.72 208 GLN B CA 1
ATOM 3460 C C . GLN B 1 208 ? -1.619 -31.703 7.156 1 27.72 208 GLN B C 1
ATOM 3462 O O . GLN B 1 208 ? -1.978 -32.406 8.109 1 27.72 208 GLN B O 1
ATOM 3467 N N . ARG B 1 209 ? -2.531 -31.562 6.176 1 36.06 209 ARG B N 1
ATOM 3468 C CA . ARG B 1 209 ? -3.492 -32.625 5.887 1 36.06 209 ARG B CA 1
ATOM 3469 C C . ARG B 1 209 ? -2.781 -33.938 5.578 1 36.06 209 ARG B C 1
ATOM 3471 O O . ARG B 1 209 ? -2.025 -34.031 4.605 1 36.06 209 ARG B O 1
ATOM 3478 N N . ARG B 1 210 ? -2.379 -34.688 6.559 1 33.25 210 ARG B N 1
ATOM 3479 C CA . ARG B 1 210 ? -2.139 -36.094 6.254 1 33.25 210 ARG B CA 1
ATOM 3480 C C . ARG B 1 210 ? -3.361 -36.75 5.602 1 33.25 210 ARG B C 1
ATOM 3482 O O . ARG B 1 210 ? -4.465 -36.688 6.145 1 33.25 210 ARG B O 1
ATOM 3489 N N . HIS B 1 211 ? -3.459 -36.906 4.316 1 28.5 211 HIS B N 1
ATOM 3490 C CA . HIS B 1 211 ? -4.43 -37.656 3.527 1 28.5 211 HIS B CA 1
ATOM 3491 C C . HIS B 1 211 ? -4.738 -39 4.176 1 28.5 211 HIS B C 1
ATOM 3493 O O . HIS B 1 211 ? -5.273 -39.906 3.525 1 28.5 211 HIS B 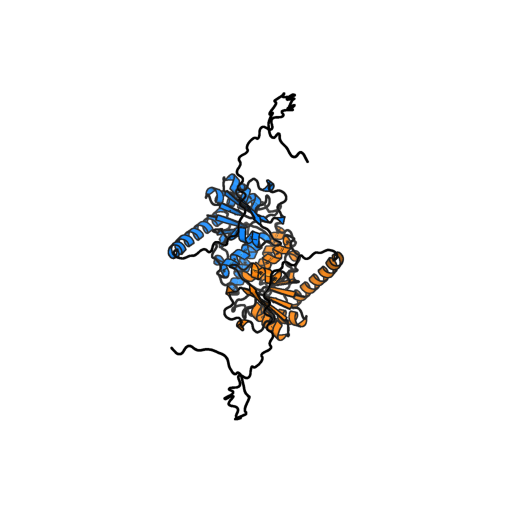O 1
ATOM 3499 N N . SER B 1 212 ? -4.262 -39.344 5.336 1 28.12 212 SER B N 1
ATOM 3500 C CA . SER B 1 212 ? -4.629 -40.75 5.5 1 28.12 212 SER B CA 1
ATOM 3501 C C . SER B 1 212 ? -6.141 -40.938 5.496 1 28.12 212 SER B C 1
ATOM 3503 O O . SER B 1 212 ? -6.824 -40.531 6.434 1 28.12 212 SER B O 1
ATOM 3505 N N . PHE B 1 213 ? -6.82 -40.656 4.359 1 27.7 213 PHE B N 1
ATOM 3506 C CA . PHE B 1 213 ? -8.219 -41.062 4.215 1 27.7 213 PHE B CA 1
ATOM 3507 C C . PHE B 1 213 ? -8.445 -42.469 4.711 1 27.7 213 PHE B C 1
ATOM 3509 O O . PHE B 1 213 ? -8.07 -43.438 4.043 1 27.7 213 PHE B O 1
ATOM 3516 N N . LEU B 1 214 ? -8.047 -42.781 5.91 1 25.8 214 LEU B N 1
ATOM 3517 C CA . LEU B 1 214 ? -8.5 -44.094 6.375 1 25.8 214 LEU B CA 1
ATOM 3518 C C . LEU B 1 214 ? -10.008 -44.25 6.203 1 25.8 214 LEU B C 1
ATOM 3520 O O . LEU B 1 214 ? -10.781 -43.438 6.766 1 25.8 214 LEU B O 1
ATOM 3524 N N . VAL B 1 215 ? -10.461 -44.625 4.961 1 26.3 215 VAL B N 1
ATOM 3525 C CA . VAL B 1 215 ? -11.766 -45.188 4.594 1 26.3 215 VAL B CA 1
ATOM 3526 C C . VAL B 1 215 ? -12.281 -46.094 5.707 1 26.3 215 VAL B C 1
ATOM 3528 O O . VAL B 1 215 ? -11.742 -47.156 5.93 1 26.3 215 VAL B O 1
ATOM 3531 N N . GLY B 1 216 ? -12.336 -45.562 6.895 1 23.58 216 GLY B N 1
ATOM 3532 C CA . GLY B 1 216 ? -12.852 -46.344 7.992 1 23.58 216 GLY B CA 1
ATOM 3533 C C . GLY B 1 216 ? -14.188 -47 7.68 1 23.58 216 GLY B C 1
ATOM 3534 O O . GLY B 1 216 ? -15.141 -46.344 7.285 1 23.58 216 GLY B O 1
ATOM 3535 N N . LEU B 1 217 ? -14.109 -48.281 7.117 1 24.16 217 LEU B N 1
ATOM 3536 C CA . LEU B 1 217 ? -15.141 -49.281 6.977 1 24.16 217 LEU B CA 1
ATOM 3537 C C . LEU B 1 217 ? -16.078 -49.281 8.18 1 24.16 217 LEU B C 1
ATOM 3539 O O . LEU B 1 217 ? -15.648 -49.531 9.305 1 24.16 217 LEU B O 1
ATOM 3543 N N . VAL B 1 218 ? -16.875 -48.312 8.281 1 23.52 218 VAL B N 1
ATOM 3544 C CA . VAL B 1 218 ? -17.953 -48.375 9.273 1 23.52 218 VAL B CA 1
ATOM 3545 C C . VAL B 1 218 ? -18.688 -49.688 9.148 1 23.52 218 VAL B C 1
ATOM 3547 O O . VAL B 1 218 ? -19.453 -49.906 8.203 1 23.52 218 VAL B O 1
ATOM 3550 N N . LEU B 1 219 ? -17.953 -50.844 9.188 1 22.52 219 LEU B N 1
ATOM 3551 C CA . LEU B 1 219 ? -18.656 -52.125 9.258 1 22.52 219 LEU B CA 1
ATOM 3552 C C . LEU B 1 219 ? -19.781 -52.062 10.297 1 22.52 219 LEU B C 1
ATOM 3554 O O . LEU B 1 219 ? -19.609 -51.469 11.367 1 22.52 219 LEU B O 1
ATOM 3558 N N . GLY B 1 220 ? -21.062 -52.156 9.906 1 22.55 220 GLY B N 1
ATOM 3559 C CA . GLY B 1 220 ? -22.359 -52.406 10.508 1 22.55 220 GLY B CA 1
ATOM 3560 C C . GLY B 1 220 ? -22.344 -53.5 11.547 1 22.55 220 GLY B C 1
ATOM 3561 O O . GLY B 1 220 ? -23.391 -53.969 11.977 1 22.55 220 GLY B O 1
ATOM 3562 N N . PHE B 1 221 ? -21.109 -54.031 11.984 1 21.31 221 PHE B N 1
ATOM 3563 C CA . PHE B 1 221 ? -21.156 -55.312 12.633 1 21.31 221 PHE B CA 1
ATOM 3564 C C . PHE B 1 221 ? -22.156 -55.344 13.773 1 21.31 221 PHE B C 1
ATOM 3566 O O . PHE B 1 221 ? -22.375 -54.312 14.422 1 21.31 221 PHE B O 1
ATOM 3573 N N . ALA B 1 222 ? -23.031 -56.5 13.883 1 24.05 222 ALA B N 1
ATOM 3574 C CA . ALA B 1 222 ? -23.938 -57.312 14.672 1 24.05 222 ALA B CA 1
ATOM 3575 C C . ALA B 1 222 ? -23.391 -57.562 16.078 1 24.05 222 ALA B C 1
ATOM 3577 O O . ALA B 1 222 ? -24.062 -58.125 16.938 1 24.05 222 ALA B O 1
ATOM 3578 N N . GLY B 1 223 ? -22.156 -57.156 16.484 1 20.36 223 GLY B N 1
ATOM 3579 C CA . GLY B 1 223 ? -21.469 -58.062 17.375 1 20.36 223 GLY B CA 1
ATOM 3580 C C . GLY B 1 223 ? -22.219 -58.312 18.672 1 20.36 223 GLY B C 1
ATOM 3581 O O . GLY B 1 223 ? -22.359 -57.406 19.5 1 20.36 223 GLY B O 1
ATOM 3582 N N . ALA B 1 224 ? -23.469 -59.031 18.734 1 22.44 224 ALA B N 1
ATOM 3583 C CA . ALA B 1 224 ? -23.75 -59.781 19.938 1 22.44 224 ALA B CA 1
ATOM 3584 C C . ALA B 1 224 ? -22.5 -60.531 20.422 1 22.44 224 ALA B C 1
ATOM 3586 O O . ALA B 1 224 ? -21.969 -61.375 19.719 1 22.44 224 ALA B O 1
ATOM 3587 N N . ILE B 1 225 ? -21.531 -59.906 20.844 1 20.81 225 ILE B N 1
ATOM 3588 C CA . ILE B 1 225 ? -20.422 -60.688 21.359 1 20.81 225 ILE B CA 1
ATOM 3589 C C . ILE B 1 225 ? -20.922 -61.688 22.406 1 20.81 225 ILE B C 1
ATOM 3591 O O . ILE B 1 225 ? -21.25 -61.312 23.531 1 20.81 225 ILE B O 1
ATOM 3595 N N . LEU B 1 226 ? -22.047 -62.406 22.062 1 20.66 226 LEU B N 1
ATOM 3596 C CA . LEU B 1 226 ? -22.547 -63.469 22.938 1 20.66 226 LEU B CA 1
ATOM 3597 C C . LEU B 1 226 ? -21.547 -64.625 23.078 1 20.66 226 LEU B C 1
ATOM 359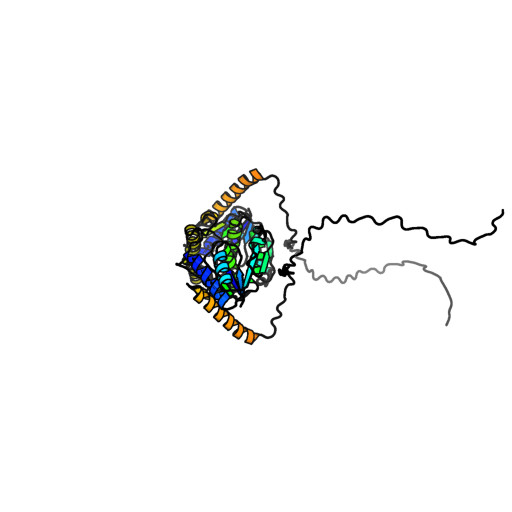9 O O . LEU B 1 226 ? -21.828 -65.625 23.703 1 20.66 226 LEU B O 1
ATOM 3603 N N . THR B 1 227 ? -20.359 -64.562 22.938 1 18.11 227 THR B N 1
ATOM 3604 C CA . THR B 1 227 ? -20.031 -66 23.016 1 18.11 227 THR B CA 1
ATOM 3605 C C . THR B 1 227 ? -20.703 -66.625 24.219 1 18.11 227 THR B C 1
ATOM 3607 O O . THR B 1 227 ? -21.094 -65.938 25.172 1 18.11 227 THR B O 1
ATOM 3610 N N . VAL B 1 228 ? -20.75 -68.125 24.297 1 19.09 228 VAL B N 1
ATOM 3611 C CA . VAL B 1 228 ? -21.078 -69.5 24.562 1 19.09 228 VAL B CA 1
ATOM 3612 C C . VAL B 1 228 ? -20.672 -69.875 26 1 19.09 228 VAL B C 1
ATOM 3614 O O . VAL B 1 228 ? -21.438 -70.5 26.734 1 19.09 228 VAL B O 1
ATOM 3617 N N . GLY B 1 229 ? -19.469 -70.375 26.203 1 18 229 GLY B N 1
ATOM 3618 C CA . GLY B 1 229 ? -19.406 -71.562 27.062 1 18 229 GLY B CA 1
ATOM 3619 C C . GLY B 1 229 ? -19.875 -71.312 28.484 1 18 229 GLY B C 1
ATOM 3620 O O . GLY B 1 229 ? -19.969 -70.125 28.891 1 18 229 GLY B O 1
ATOM 3621 N N . GLU B 1 230 ? -20.391 -72.438 29.219 1 18.44 230 GLU B N 1
ATOM 3622 C CA . GLU B 1 230 ? -20.766 -72.812 30.578 1 18.44 230 GLU B CA 1
ATOM 3623 C C . GLU B 1 230 ? -19.734 -72.312 31.594 1 18.44 230 GLU B C 1
ATOM 3625 O O . GLU B 1 230 ? -20 -72.375 32.812 1 18.44 230 GLU B O 1
ATOM 3630 N N . ALA B 1 231 ? -18.484 -72.25 31.219 1 18.11 231 ALA B N 1
ATOM 3631 C CA . ALA B 1 231 ? -17.484 -73.125 31.906 1 18.11 231 ALA B CA 1
ATOM 3632 C C . ALA B 1 231 ? -17.391 -72.75 33.375 1 18.11 231 ALA B C 1
ATOM 3634 O O . ALA B 1 231 ? -17.71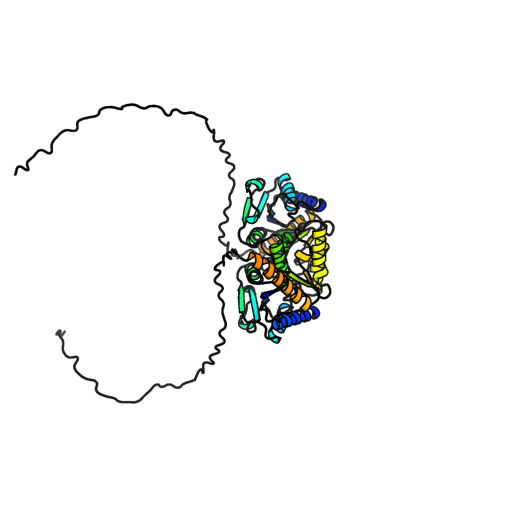9 -71.625 33.781 1 18.11 231 ALA B O 1
ATOM 3635 N N . ALA B 1 232 ? -16.359 -73.5 33.969 1 17.39 232 ALA B N 1
ATOM 3636 C CA . ALA B 1 232 ? -16.203 -74.188 35.25 1 17.39 232 ALA B CA 1
ATOM 3637 C C . ALA B 1 232 ? -16.234 -73.25 36.406 1 17.39 232 ALA B C 1
ATOM 3639 O O . ALA B 1 232 ? -16.062 -72.062 36.25 1 17.39 232 ALA B O 1
ATOM 3640 N N . LEU B 1 233 ? -15.625 -73.812 37.469 1 16.62 233 LEU B N 1
ATOM 3641 C CA . LEU B 1 233 ? -15.656 -74 38.938 1 16.62 233 LEU B CA 1
ATOM 3642 C C . LEU B 1 233 ? -15.031 -72.875 39.656 1 16.62 233 LEU B C 1
ATOM 3644 O O . LEU B 1 233 ? -14.906 -72.875 40.906 1 16.62 233 LEU B O 1
ATOM 3648 N N . LEU B 1 234 ? -14.422 -71.938 38.844 1 16.8 234 LEU B N 1
ATOM 3649 C CA . LEU B 1 234 ? -13.398 -71.625 39.844 1 16.8 234 LEU B CA 1
ATOM 3650 C C . LEU B 1 234 ? -14.039 -71.312 41.188 1 16.8 234 LEU B C 1
ATOM 3652 O O . LEU B 1 234 ? -15.094 -70.688 41.219 1 16.8 234 LEU B O 1
ATOM 3656 N N . ASN B 1 235 ? -13.203 -71.688 42.219 1 16.45 235 ASN B N 1
ATOM 3657 C CA . ASN B 1 235 ? -12.992 -72.312 43.531 1 16.45 235 ASN B CA 1
ATOM 3658 C C . ASN B 1 235 ? -13.523 -71.375 44.656 1 16.45 235 ASN B C 1
ATOM 3660 O O . ASN B 1 235 ? -13.773 -70.188 44.438 1 16.45 235 ASN B O 1
ATOM 3664 N N . ARG B 1 236 ? -12.836 -71.75 45.719 1 16.81 236 ARG B N 1
ATOM 3665 C CA . ARG B 1 236 ? -13.156 -72.062 47.125 1 16.81 236 ARG B CA 1
ATOM 3666 C C . ARG B 1 236 ? -13.508 -70.812 47.875 1 16.81 236 ARG B C 1
ATOM 3668 O O . ARG B 1 236 ? -14.602 -70.625 48.438 1 16.81 236 ARG B O 1
ATOM 3675 N N . PHE B 1 237 ? -12.492 -70.438 48.75 1 17.88 237 PHE B N 1
ATOM 3676 C CA . PHE B 1 237 ? -12.617 -70.438 50.188 1 17.88 237 PHE B CA 1
ATOM 3677 C C . PHE B 1 237 ? -13.07 -69.062 50.688 1 17.88 237 PHE B C 1
ATOM 3679 O O . PHE B 1 237 ? -13.25 -68.812 51.875 1 17.88 237 PHE B O 1
ATOM 3686 N N . TRP B 1 238 ? -13.016 -68.062 49.719 1 18.11 238 TRP B N 1
ATOM 3687 C CA . TRP B 1 238 ? -12.711 -67.062 50.719 1 18.11 238 TRP B CA 1
ATOM 3688 C C . TRP B 1 238 ? -13.789 -67 51.812 1 18.11 238 TRP B C 1
ATOM 3690 O O . TRP B 1 238 ? -14.953 -66.688 51.5 1 18.11 238 TRP B O 1
ATOM 3700 N N . ARG B 1 239 ? -13.531 -67.75 52.906 1 17.23 239 ARG B N 1
ATOM 3701 C CA . ARG B 1 239 ? -13.93 -68.25 54.219 1 17.23 239 ARG B CA 1
ATOM 3702 C C . ARG B 1 239 ? -14.656 -67.125 55 1 17.23 239 ARG B C 1
ATOM 3704 O O . ARG B 1 239 ? -15.758 -67.375 55.5 1 17.23 239 ARG B O 1
ATOM 3711 N N . LYS B 1 240 ? -13.969 -66.938 56.25 1 16.7 240 LYS B N 1
ATOM 3712 C CA . LYS B 1 240 ? -14.43 -67.062 57.625 1 16.7 240 LYS B CA 1
ATOM 3713 C C . LYS B 1 240 ? -15.086 -65.75 58.094 1 16.7 240 LYS B C 1
ATOM 3715 O O . LYS B 1 240 ? -15.883 -65.75 59.031 1 16.7 240 LYS B O 1
ATOM 3720 N N . ARG B 1 241 ? -14.211 -64.75 58.031 1 18.61 241 ARG B N 1
ATOM 3721 C CA . ARG B 1 241 ? -14.312 -64.188 59.375 1 18.61 241 ARG B CA 1
ATOM 3722 C C . ARG B 1 241 ? -15.758 -63.812 59.719 1 18.61 241 ARG B C 1
ATOM 3724 O O . ARG B 1 241 ? -16.594 -63.656 58.812 1 18.61 241 ARG B O 1
ATOM 3731 N N . GLN B 1 242 ? -15.734 -62.844 60.406 1 17.09 242 GLN B N 1
ATOM 3732 C CA . GLN B 1 242 ? -16.094 -62.719 61.812 1 17.09 242 GLN B CA 1
ATOM 3733 C C . GLN B 1 242 ? -17.578 -62.438 62 1 17.09 242 GLN B C 1
ATOM 3735 O O . GLN B 1 242 ? -18.266 -62.094 61.031 1 17.09 242 GLN B O 1
ATOM 3740 N N . ALA B 1 243 ? -17.734 -61.594 62.969 1 18.83 243 ALA B N 1
ATOM 3741 C CA . ALA B 1 243 ? -18.516 -61.656 64.188 1 18.83 243 ALA B CA 1
ATOM 3742 C C . ALA B 1 243 ? -19.984 -61.375 63.969 1 18.83 243 ALA B C 1
ATOM 3744 O O . ALA B 1 243 ? -20.344 -60.812 62.938 1 18.83 243 ALA B O 1
ATOM 3745 N N . GLY B 1 244 ? -20.5 -61.094 65 1 17.38 244 GLY B N 1
ATOM 3746 C CA . GLY B 1 244 ? -21.703 -61.406 65.75 1 17.38 244 GLY B CA 1
ATOM 3747 C C . GLY B 1 244 ? -22.953 -60.75 65.188 1 17.38 244 GLY B C 1
ATOM 3748 O O . GLY B 1 244 ? -23.984 -61.406 65 1 17.38 244 GLY B O 1
ATOM 3749 N N . ARG B 1 245 ? -22.906 -59.438 65.188 1 20.36 245 ARG B N 1
ATOM 3750 C CA . ARG B 1 245 ? -24.047 -59.094 66.062 1 20.36 245 ARG B CA 1
ATOM 3751 C C . ARG B 1 245 ? -25.359 -59.281 65.312 1 20.36 245 ARG B C 1
ATOM 3753 O O . ARG B 1 245 ? -25.453 -58.969 64.125 1 20.36 245 ARG B O 1
ATOM 3760 N N . HIS B 1 246 ? -26.094 -60.219 65.812 1 17.66 246 HIS B N 1
ATOM 3761 C CA . HIS B 1 246 ? -27.484 -60.656 65.812 1 17.66 246 HIS B CA 1
ATOM 3762 C C . HIS B 1 246 ? -28.438 -59.469 65.625 1 17.66 246 HIS B C 1
ATOM 3764 O O . HIS B 1 246 ? -29.641 -59.656 65.5 1 17.66 246 HIS B O 1
ATOM 3770 N N . PHE B 1 247 ? -28.094 -58.031 65.75 1 21.27 247 PHE B N 1
ATOM 3771 C CA . PHE B 1 247 ? -29.469 -57.625 66.062 1 21.27 247 PHE B CA 1
ATOM 3772 C C . PHE B 1 247 ? -30.328 -57.688 64.812 1 21.27 247 PHE B C 1
ATOM 3774 O O . PHE B 1 247 ? -29.828 -57.438 63.688 1 21.27 247 PHE B O 1
#

Foldseek 3Di:
DEEFEFWAQDQPADPLLLVQLLVLLQVCLVVQYEYEYADHCGGSRNSNLVNVVVNVHAYEHEYEPVPPPDPVRPVSHQFYFYDYDPDCVRSLCVRPVPGQAYEYTDYDPRSVVSLVVVLVCVQVPVDQHAAEYAQEPNRCVVVLVVLVVCVVVVNGSDHSVSSYNYHNHSVVRVVVSVVVSVVVCVVVVVVPDPDPPPPPPPPGPTPRPPPPPPVPCPPPDPDPPDDDDDPDDDDDDDDDPDDDPDD/DEEFEFWAQDQPADPLLLVQLLVLLQVCQVVQYEYEYADHCGGSRNSNLVNVVVNVHAYEHEYEPVPPPDPVRPVSHQWYFYDYDPDCVRSLCVRPVPGQAYEYTDYDPRSVVSLVVVLVCVQVPVDQHAAEYAQEPNRCVVVLVVLVVCVVVVNGSDHSVSSYNYHNHSVVRVVVSVVVSVVVCVVVVVVPDPDPPPPDPPPGPTPRPPPPPPVPCPPPDPPPVPDDDPDDDPDDDPDDDDDDDPD

InterPro domains:
  IPR005269 Cytokinin riboside 5'-monophosphate phosphoribohydrolase LOG [TIGR00730] (2-175)
  IPR031100 LOG family [PF03641] (45-174)

Secondary structure (DSSP, 8-state):
-EEEEE----TT--HHHHHHHHHHHHHHHHTT-EEEE---SSHHHHHHHHHHHHTT-EEEEEEEGGG-S-GGGGTT-SEEEEE-SSSSHHHHHHHHTT-SEEEE-S--HHHHHHHHHHHHHHHTTS----EEEE-GGGTTHHHHHHHHHHHHTT--SS-HHHH-EEESSHHHHHHHHHHHHHHHHHHHTTT-S------------------------------------------------------/-EEEEE----TT--HHHHHHHHHHHHHHHHTT-EEEE---SSHHHHHHHHHHHHTT-EEEEEEEGGG-S-GGGGTT-SEEEEE-SSSSHHHHHHHHTT-SEEEE-S--HHHHHHHHHHHHHHHTTS----EEEE-GGGTTHHHHHHHHHHHHTT--SS-HHHH-EEESSHHHHHHHHHHHHHHHHHHHTTT-S------------------------------------------------------

Sequence (494 aa):
MRVCVFASSSSLTPEPYLKVARELGEEIAKAQYLCINGGGKNGCMGALNEGARAGGGKIKTVIHGKWVIDKMEFEDVDELVIAQGNNLQERKRLLWETCDCVIVLPGGTGTWDELMEVACHNSVGFGKIPITLVNVDGFYDGIIQQVARAARDKILYATPDDTMHVETTAQGALSWCAKRVQAQREAGGALGGDALVLQGRTRTFIFQRRHSFLVGLVLGFAGAILTVGEAALLNRFWRKRQAGRHFMRVCVFASSSSLTPEPYLKVARELGEEIAKAQYLCINGGGKNGCMGALNEGARAGGGKIKTVIHGKWVIDKMEFEDVDELVIAQGNNLQERKRLLWETCDCVIVLPGGTGTWDELMEVACHNSVGFGKIPITLVNVDGFYDGIIQQVARAARDKILYATPDDTMHVETTAQGALSWCAKRVQAQREAGGALGGDALVLQGRTRTFIFQRRHSFLVGLVLGFAGAILTVGEAALLNRFWRKRQAGRHF

pLDDT: mean 78.88, std 30.84, range [15.8, 98.94]